Protein AF-A0A6N7UTC9-F1 (afdb_monomer_lite)

Sequence (494 aa):
MKLEEGRRKDKEIKDKGTKKKENKEEKRKSRKRKTKITGGEAAKGEKQTAGGKDGSKRGFAMKKKIIAGGLILLAACFIWYLFGGKRELRQMYEETAKEEKVLSLKKEKEKFLNAHKKVLDAEEAEKLKAVLEEQIAKLQEAGWSSKAVAGGYVHQLDTKKDLKTAQEQLETMFADSQVFGSRVFQELWQKEAKGIKKKRARQLLTYSLQLVGAPEELSGEEEETGRLVEKFSDELQPDDYFWGSFARVVQKAFPRQELSRMDPLAKQIHQFRYVISAQQAQWVRENFREKGQTDKDALVAYLAAKRKAKEAVDQFGLEEFRYFVEYDLEESSRLHNKVATLRGQSGSVVIRYPNYDTLVNIKIVMNFHTEFILSSEGRFVNELDPEGTDTNGIINGASFNYANKNNKLHRTLDITPVRAHDPAYRKAVTRTADYVYQAPNNIRTELVQVGTGDWSESYFNKKGLYSYQKKSCSQSVRKEIKRLKKAVKEAADE

Secondary structure (DSSP, 8-state):
-HHHHHHHHHHHHHHHHHHHHHHHHHHHHHHHHHTTSS----------------S-HHHHHHHHHHHHHHHHHHHHHHHHIIIIIHHHHHHHHHHHHHHTT---HHHHHHHHHHHHTTTS-HHHHHHHHHHHHHHHHHHHHTT--HHHHHHHTGGGPPPPSSHHHHHHHHHHHHHHHTSBT-HHHHHHHHHHHTT--HHHHHHHHHHHHHHHT--SS----HHHHHHHHTTB-TT--TT-HHHHHHHHHHHHHS-TTGGGSS-HHHHHHHHHHHHHHHHHHHHHHHHHPPTT--HHHHHHHHHHHHHHHHHHHHHTT-TT------EES-S-GGGG--EEEEE-TTS-EEEE-TTSS---EEEEEETTTEEEEEETTS-B-BSS-TT---HHHHHH-B----SSSTTHHHIIIIIHHHHHH--HHHHHHHB-SS-BEEPPB----GGG-TTSSGGGGBTT-TTSTT-BTTB-HHHHHHHHHHHHHHHHHHHHH-

pLDDT: mean 81.93, std 22.04, range [25.69, 98.75]

InterPro domains:
  IPR021462 Protein of unknown function DUF3114 [PF11311] (181-466)

Radius of gyration: 29.85 Å; chains: 1; bounding box: 83×91×85 Å

Organism: NCBI:txid2606628

Foldseek 3Di:
DVVVVVVVVVVVVVVVVVVVVVVVVVVVVVVVVVVPPPDDDDDDDDDDDDDDDDDCDPVVVVVVVVVVVVVVVVVVVVVCVVPPVVVVVVVVVVVVVVCLVDLALVVLLCVQLVLQVVQDPPVLSVVLSVLLVVLLVVCVVLPQDRQLCSFLPSNPQDHDNGSVVSVVRSVVLSVQCLAQQGRSVLSSLVRQLVVHAQVSLLSVLVSNCVSLVQDLFDPLDLVNLVSSLVSHDLPRELQDCSLLSNLVSVCRNQPFQNLQDPDSSSLSVLVVQLSSQQNNLVSLCVPQNDPPDFSLRSVLLVLLVLVLVVVVCVVVVVVVPPPRKDKDQPPDLQQLQWWKWFQDPVRDTDIQGQQSDDKAWGWIQTQNFHIWIAIPVRHTQGCHHNVDHGSSNLRRHDGGFSDRDPDSVRCSRNPSNCVRRPHPVSVPSQDDPRIHTDGQDDDQDCVVDPPPLNLLSHQQDLNHPCHDPSGRSVRVNVVVSVVSVVSSVVSNVD

Structure (mmCIF, N/CA/C/O backbone):
data_AF-A0A6N7UTC9-F1
#
_entry.id   AF-A0A6N7UTC9-F1
#
loop_
_atom_site.group_PDB
_atom_site.id
_atom_site.type_symbol
_atom_site.label_atom_id
_atom_site.label_alt_id
_atom_site.label_comp_id
_atom_site.label_asym_id
_atom_site.label_entity_id
_atom_site.label_seq_id
_atom_site.pdbx_PDB_ins_code
_atom_site.Cartn_x
_atom_site.Cartn_y
_atom_site.Cartn_z
_atom_site.occupancy
_atom_site.B_iso_or_equiv
_atom_site.auth_seq_id
_atom_site.auth_comp_id
_atom_site.auth_asym_id
_atom_site.auth_atom_id
_atom_site.pdbx_PDB_model_num
ATOM 1 N N . MET A 1 1 ? 31.061 -49.610 -13.198 1.00 49.69 1 MET A N 1
ATOM 2 C CA . MET A 1 1 ? 29.986 -48.602 -13.025 1.00 49.69 1 MET A CA 1
ATOM 3 C C . MET A 1 1 ? 29.744 -48.168 -11.573 1.00 49.69 1 MET A C 1
ATOM 5 O O . MET A 1 1 ? 29.989 -47.004 -11.301 1.00 49.69 1 MET A O 1
ATOM 9 N N . LYS A 1 2 ? 29.369 -49.022 -10.603 1.00 46.56 2 LYS A N 1
ATOM 10 C CA . LYS A 1 2 ? 29.119 -48.557 -9.207 1.00 46.56 2 LYS A CA 1
ATOM 11 C C . LYS A 1 2 ? 30.367 -48.144 -8.391 1.00 46.56 2 LYS A C 1
ATOM 13 O O . LYS A 1 2 ? 30.242 -47.400 -7.426 1.00 46.56 2 LYS A O 1
ATOM 18 N N . LEU A 1 3 ? 31.573 -48.559 -8.794 1.00 42.75 3 LEU A N 1
ATOM 19 C CA . LEU A 1 3 ? 32.846 -48.161 -8.157 1.00 42.75 3 LEU A CA 1
ATOM 20 C C . LEU A 1 3 ? 33.408 -46.811 -8.663 1.00 42.75 3 LEU A C 1
ATOM 22 O O . LEU A 1 3 ? 34.164 -46.154 -7.951 1.00 42.75 3 LEU A O 1
ATOM 26 N N . GLU A 1 4 ? 33.009 -46.350 -9.853 1.00 41.72 4 GLU A N 1
ATOM 27 C CA . GLU A 1 4 ? 33.434 -45.049 -10.407 1.00 41.72 4 GLU A CA 1
ATOM 28 C C . GLU A 1 4 ? 32.590 -43.874 -9.896 1.00 41.72 4 GLU A C 1
ATOM 30 O O . GLU A 1 4 ? 33.108 -42.767 -9.728 1.00 41.72 4 GLU A O 1
ATOM 35 N N . GLU A 1 5 ? 31.316 -44.108 -9.570 1.00 45.03 5 GLU A N 1
ATOM 36 C CA . GLU A 1 5 ? 30.450 -43.101 -8.943 1.00 45.03 5 GLU A CA 1
ATOM 37 C C . GLU A 1 5 ? 30.883 -42.750 -7.512 1.00 45.03 5 GLU A C 1
ATOM 39 O O . GLU A 1 5 ? 30.778 -41.589 -7.110 1.00 45.03 5 GLU A O 1
ATOM 44 N N . GLY A 1 6 ? 31.439 -43.712 -6.766 1.00 42.34 6 GLY A N 1
ATOM 45 C CA . GLY A 1 6 ? 32.008 -43.469 -5.435 1.00 42.34 6 GLY A CA 1
ATOM 46 C C . GLY A 1 6 ? 33.227 -42.541 -5.481 1.00 42.34 6 GLY A C 1
ATOM 47 O O . GLY A 1 6 ? 33.277 -41.538 -4.771 1.00 42.34 6 GLY A O 1
ATOM 48 N N . ARG A 1 7 ? 34.168 -42.791 -6.407 1.00 43.38 7 ARG A N 1
ATOM 49 C CA . ARG A 1 7 ? 35.369 -41.948 -6.580 1.00 43.38 7 ARG A CA 1
ATOM 50 C C . ARG A 1 7 ? 35.058 -40.530 -7.061 1.00 43.38 7 ARG A C 1
ATOM 52 O O . ARG A 1 7 ? 35.779 -39.604 -6.691 1.00 43.38 7 ARG A O 1
ATOM 59 N N . ARG A 1 8 ? 34.004 -40.332 -7.864 1.00 47.44 8 ARG A N 1
ATOM 60 C CA . ARG A 1 8 ? 33.579 -38.988 -8.304 1.00 47.44 8 ARG A CA 1
ATOM 61 C C . ARG A 1 8 ? 32.998 -38.160 -7.152 1.00 47.44 8 ARG A C 1
ATOM 63 O O . ARG A 1 8 ? 33.333 -36.982 -7.048 1.00 47.44 8 ARG A O 1
ATOM 70 N N . LYS A 1 9 ? 32.221 -38.772 -6.250 1.00 48.62 9 LYS A N 1
ATOM 71 C CA . LYS A 1 9 ? 31.653 -38.080 -5.078 1.00 48.62 9 LYS A CA 1
ATOM 72 C C . LYS A 1 9 ? 32.719 -37.674 -4.054 1.00 48.62 9 LYS A C 1
ATOM 74 O O . LYS A 1 9 ? 32.670 -36.554 -3.549 1.00 48.62 9 LYS A O 1
ATOM 79 N N . ASP A 1 10 ? 33.737 -38.504 -3.829 1.00 46.28 10 ASP A N 1
ATOM 80 C CA . ASP A 1 10 ? 34.833 -38.165 -2.907 1.00 46.28 10 ASP A CA 1
ATOM 81 C C . ASP A 1 10 ? 35.739 -37.038 -3.430 1.00 46.28 10 ASP A C 1
ATOM 83 O O . ASP A 1 10 ? 36.233 -36.214 -2.651 1.00 46.28 10 ASP A O 1
ATOM 87 N N . LYS A 1 11 ? 35.919 -36.944 -4.755 1.00 46.38 11 LYS A N 1
ATOM 88 C CA . LYS A 1 11 ? 36.651 -35.836 -5.391 1.00 46.38 11 LYS A CA 1
ATOM 89 C C . LYS A 1 11 ? 35.885 -34.512 -5.266 1.00 46.38 11 LYS A C 1
ATOM 91 O O . LYS A 1 11 ? 36.483 -33.485 -4.956 1.00 46.38 11 LYS A O 1
ATOM 96 N N . GLU A 1 12 ? 34.557 -34.547 -5.397 1.00 43.50 12 GLU A N 1
ATOM 97 C CA . GLU A 1 12 ? 33.693 -33.366 -5.276 1.00 43.50 12 GLU A CA 1
ATOM 98 C C . GLU A 1 12 ? 33.600 -32.831 -3.830 1.00 43.50 12 GLU A C 1
ATOM 100 O O . GLU A 1 12 ? 33.497 -31.620 -3.608 1.00 43.50 12 GLU A O 1
ATOM 105 N N . ILE A 1 13 ? 33.680 -33.712 -2.825 1.00 49.53 13 ILE A N 1
ATOM 106 C CA . ILE A 1 13 ? 33.697 -33.321 -1.406 1.00 49.53 13 ILE A CA 1
ATOM 107 C C . ILE A 1 13 ? 35.050 -32.704 -1.024 1.00 49.53 13 ILE A C 1
ATOM 109 O O . ILE A 1 13 ? 35.077 -31.689 -0.318 1.00 49.53 13 ILE A O 1
ATOM 113 N N . LYS A 1 14 ? 36.169 -33.248 -1.530 1.00 43.56 14 LYS A N 1
ATOM 114 C CA . LYS A 1 14 ? 37.503 -32.662 -1.311 1.00 43.56 14 LYS A CA 1
ATOM 115 C C . LYS A 1 14 ? 37.620 -31.265 -1.931 1.00 43.56 14 LYS A C 1
ATOM 117 O O . LYS A 1 14 ? 38.019 -30.348 -1.216 1.00 43.56 14 LYS A O 1
ATOM 122 N N . ASP A 1 15 ? 37.153 -31.054 -3.163 1.00 43.72 15 ASP A N 1
ATOM 123 C CA . ASP A 1 15 ? 37.192 -29.734 -3.826 1.00 43.72 15 ASP A CA 1
ATOM 124 C C . ASP A 1 15 ? 36.325 -28.666 -3.135 1.00 43.72 15 ASP A C 1
ATOM 126 O O . ASP A 1 15 ? 36.702 -27.490 -3.058 1.00 43.72 15 ASP A O 1
ATOM 130 N N . LYS A 1 16 ? 35.179 -29.058 -2.559 1.00 46.81 16 LYS A N 1
ATOM 131 C CA . LYS A 1 16 ? 34.342 -28.153 -1.747 1.00 46.81 16 LYS A CA 1
ATOM 132 C C . LYS A 1 16 ? 35.015 -27.775 -0.422 1.00 46.81 16 LYS A C 1
ATOM 134 O O . LYS A 1 16 ? 34.814 -26.659 0.067 1.00 46.81 16 LYS A O 1
ATOM 139 N N . GLY A 1 17 ? 35.834 -28.663 0.145 1.00 43.12 17 GLY A N 1
ATOM 140 C CA . GLY A 1 17 ? 36.649 -28.392 1.332 1.00 43.12 17 GLY A CA 1
ATOM 141 C C . GLY A 1 17 ? 37.768 -27.377 1.074 1.00 43.12 17 GLY A C 1
ATOM 142 O O . GLY A 1 17 ? 37.960 -26.461 1.881 1.00 43.12 17 GLY A O 1
ATOM 143 N N . THR A 1 18 ? 38.456 -27.487 -0.066 1.00 43.72 18 THR A N 1
ATOM 144 C CA . THR A 1 18 ? 39.577 -26.610 -0.452 1.00 43.72 18 THR A CA 1
ATOM 145 C C . THR A 1 18 ? 39.104 -25.185 -0.758 1.00 43.72 18 THR A C 1
ATOM 147 O O . THR A 1 18 ? 39.603 -24.234 -0.153 1.00 43.72 18 THR A O 1
ATOM 150 N N . LYS A 1 19 ? 38.022 -25.027 -1.542 1.00 43.16 19 LYS A N 1
ATOM 151 C CA . LYS A 1 19 ? 37.417 -23.708 -1.840 1.00 43.16 19 LYS A CA 1
ATOM 152 C C . LYS A 1 19 ? 36.912 -22.970 -0.595 1.00 43.16 19 LYS A C 1
ATOM 154 O O . LYS A 1 19 ? 36.898 -21.740 -0.549 1.00 43.16 19 LYS A O 1
ATOM 159 N N . LYS A 1 20 ? 36.496 -23.699 0.449 1.00 43.62 20 LYS A N 1
ATOM 160 C CA . LYS A 1 20 ? 36.033 -23.103 1.714 1.00 43.62 20 LYS A CA 1
ATOM 161 C C . LYS A 1 20 ? 37.194 -22.625 2.600 1.00 43.62 20 LYS A C 1
ATOM 163 O O . LYS A 1 20 ? 36.990 -21.703 3.391 1.00 43.62 20 LYS A O 1
ATOM 168 N N . LYS A 1 21 ? 38.393 -23.212 2.467 1.00 43.81 21 LYS A N 1
ATOM 169 C CA . LYS A 1 21 ? 39.612 -22.751 3.156 1.00 43.81 21 LYS A CA 1
ATOM 170 C C . LYS A 1 21 ? 40.198 -21.499 2.494 1.00 43.81 21 LYS A C 1
ATOM 172 O O . LYS A 1 21 ? 40.439 -20.529 3.211 1.00 43.81 21 LYS A O 1
ATOM 177 N N . GLU A 1 22 ? 40.289 -21.457 1.164 1.00 44.72 22 GLU A N 1
ATOM 178 C CA . GLU A 1 22 ? 40.800 -20.288 0.418 1.00 44.72 22 GLU A CA 1
ATOM 179 C C . GLU A 1 22 ? 39.970 -19.019 0.684 1.00 44.72 22 GLU A C 1
ATOM 181 O O . GLU A 1 22 ? 40.506 -17.966 1.031 1.00 44.72 22 GLU A O 1
ATOM 186 N N . ASN A 1 23 ? 38.639 -19.143 0.686 1.00 44.28 23 ASN A N 1
ATOM 187 C CA . ASN A 1 23 ? 37.721 -18.023 0.932 1.00 44.28 23 ASN A CA 1
ATOM 188 C C . ASN A 1 23 ? 37.772 -17.505 2.395 1.00 44.28 23 ASN A C 1
ATOM 190 O O . ASN A 1 23 ? 37.420 -16.361 2.701 1.00 44.28 23 ASN A O 1
ATOM 194 N N . LYS A 1 24 ? 38.234 -18.339 3.340 1.00 48.69 24 LYS A N 1
ATOM 195 C CA . LYS A 1 24 ? 38.426 -17.950 4.750 1.00 48.69 24 LYS A CA 1
ATOM 196 C C . LYS A 1 24 ? 39.756 -17.216 4.952 1.00 48.69 24 LYS A C 1
ATOM 198 O O . LYS A 1 24 ? 39.837 -16.326 5.801 1.00 48.69 24 LYS A O 1
ATOM 203 N N . GLU A 1 25 ? 40.770 -17.551 4.162 1.00 43.97 25 GLU A N 1
ATOM 204 C CA . GLU A 1 25 ? 42.091 -16.923 4.200 1.00 43.97 25 GLU A CA 1
ATOM 205 C C . GLU A 1 25 ? 42.101 -15.550 3.508 1.00 43.97 25 GLU A C 1
ATOM 207 O O . GLU A 1 25 ? 42.677 -14.590 4.029 1.00 43.97 25 GLU A O 1
ATOM 212 N N . GLU A 1 26 ? 41.337 -15.397 2.424 1.00 45.38 26 GLU A N 1
ATOM 213 C CA . GLU A 1 26 ? 41.150 -14.125 1.716 1.00 45.38 26 GLU A CA 1
ATOM 214 C C . GLU A 1 26 ? 40.415 -13.076 2.579 1.00 45.38 26 GLU A C 1
ATOM 216 O O . GLU A 1 26 ? 40.846 -11.922 2.697 1.00 45.38 26 GLU A O 1
ATOM 221 N N . LYS A 1 27 ? 39.388 -13.499 3.336 1.00 45.34 27 LYS A N 1
ATOM 222 C CA . LYS A 1 27 ? 38.720 -12.652 4.347 1.00 45.34 27 LYS A CA 1
ATOM 223 C C . LYS A 1 27 ? 39.647 -12.231 5.494 1.00 45.34 27 LYS A C 1
ATOM 225 O O . LYS A 1 27 ? 39.468 -11.151 6.064 1.00 45.34 27 LYS A O 1
ATOM 230 N N . ARG A 1 28 ? 40.653 -13.046 5.833 1.00 44.47 28 ARG A N 1
ATOM 231 C CA . ARG A 1 28 ? 41.635 -12.735 6.887 1.00 44.47 28 ARG A CA 1
ATOM 232 C C . ARG A 1 28 ? 42.683 -11.722 6.401 1.00 44.47 28 ARG A C 1
ATOM 234 O O . ARG A 1 28 ? 43.058 -10.837 7.170 1.00 44.47 28 ARG A O 1
ATOM 241 N N . LYS A 1 29 ? 43.084 -11.784 5.123 1.00 43.97 29 LYS A N 1
ATOM 242 C CA . LYS A 1 29 ? 43.975 -10.796 4.477 1.00 43.97 29 LYS A CA 1
ATOM 243 C C . LYS A 1 29 ? 43.284 -9.439 4.250 1.00 43.97 29 LYS A C 1
ATOM 245 O O . LYS A 1 29 ? 43.903 -8.402 4.478 1.00 43.97 29 LYS A O 1
ATOM 250 N N . SER A 1 30 ? 41.989 -9.434 3.920 1.00 41.31 30 SER A N 1
ATOM 251 C CA . SER A 1 30 ? 41.159 -8.219 3.805 1.00 41.31 30 SER A CA 1
ATOM 252 C C . SER A 1 30 ? 41.052 -7.435 5.125 1.00 41.31 30 SER A C 1
ATOM 254 O O . SER A 1 30 ? 41.243 -6.217 5.144 1.00 41.31 30 SER A O 1
ATOM 256 N N . ARG A 1 31 ? 40.840 -8.124 6.258 1.00 42.81 31 ARG A N 1
ATOM 257 C CA . ARG A 1 31 ? 40.760 -7.476 7.583 1.00 42.81 31 ARG A CA 1
ATOM 258 C C . ARG A 1 31 ? 42.083 -6.859 8.045 1.00 42.81 31 ARG A C 1
ATOM 260 O O . ARG A 1 31 ? 42.046 -5.810 8.674 1.00 42.81 31 ARG A O 1
ATOM 267 N N . LYS A 1 32 ? 43.236 -7.441 7.686 1.00 40.56 32 LYS A N 1
ATOM 268 C CA . LYS A 1 32 ? 44.561 -6.872 8.008 1.00 40.56 32 LYS A CA 1
ATOM 269 C C . LYS A 1 32 ? 44.923 -5.624 7.186 1.00 40.56 32 LYS A C 1
ATOM 271 O O . LYS A 1 32 ? 45.782 -4.864 7.616 1.00 40.56 32 LYS A O 1
ATOM 276 N N . ARG A 1 33 ? 44.288 -5.389 6.029 1.00 40.94 33 ARG A N 1
ATOM 277 C CA . ARG A 1 33 ? 44.504 -4.164 5.229 1.00 40.94 33 ARG A CA 1
ATOM 278 C C . ARG A 1 33 ? 43.701 -2.963 5.739 1.00 40.94 33 ARG A C 1
ATOM 280 O O . ARG A 1 33 ? 44.164 -1.840 5.591 1.00 40.94 33 ARG A O 1
ATOM 287 N N . LYS A 1 34 ? 42.547 -3.178 6.385 1.00 39.03 34 LYS A N 1
ATOM 288 C CA . LYS A 1 34 ? 41.721 -2.085 6.940 1.00 39.03 34 LYS A CA 1
ATOM 289 C C . LYS A 1 34 ? 42.277 -1.466 8.227 1.00 39.03 34 LYS A C 1
ATOM 291 O O . LYS A 1 34 ? 41.990 -0.311 8.493 1.00 39.03 34 LYS A O 1
ATOM 296 N N . THR A 1 35 ? 43.101 -2.185 8.986 1.00 37.09 35 THR A N 1
ATOM 297 C CA . THR A 1 35 ? 43.717 -1.679 10.226 1.00 37.09 35 THR A CA 1
ATOM 298 C C . THR A 1 35 ? 45.005 -0.877 10.017 1.00 37.09 35 THR A C 1
ATOM 300 O O . THR A 1 35 ? 45.559 -0.385 10.990 1.00 37.09 35 THR A O 1
ATOM 303 N N . LYS A 1 36 ? 45.490 -0.718 8.776 1.00 33.31 36 LYS A N 1
ATOM 304 C CA . LYS A 1 36 ? 46.756 -0.017 8.478 1.00 33.31 36 LYS A CA 1
ATOM 305 C C . LYS A 1 36 ? 46.587 1.389 7.875 1.00 33.31 36 LYS A C 1
ATOM 307 O O . LYS A 1 36 ? 47.590 2.003 7.548 1.00 33.31 36 LYS A O 1
ATOM 312 N N . ILE A 1 37 ? 45.350 1.876 7.701 1.00 37.44 37 ILE A N 1
ATOM 313 C CA . ILE A 1 37 ? 45.047 3.152 7.007 1.00 37.44 37 ILE A CA 1
ATOM 314 C C . ILE A 1 37 ? 44.632 4.277 7.982 1.00 37.44 37 ILE A C 1
ATOM 316 O O . ILE A 1 37 ? 44.531 5.431 7.593 1.00 37.44 37 ILE A O 1
ATOM 320 N N . THR A 1 38 ? 44.459 3.989 9.273 1.00 34.00 38 THR A N 1
ATOM 321 C CA . THR A 1 38 ? 44.132 5.001 10.292 1.00 34.00 38 THR A CA 1
ATOM 322 C C . THR A 1 38 ? 45.292 5.148 11.274 1.00 34.00 38 THR A C 1
ATOM 324 O O . THR A 1 38 ? 45.300 4.516 12.329 1.00 34.00 38 THR A O 1
ATOM 327 N N . GLY A 1 39 ? 46.300 5.935 10.904 1.00 29.86 39 GLY A N 1
ATOM 328 C CA . GLY A 1 39 ? 47.423 6.272 11.778 1.00 29.86 39 GLY A CA 1
ATOM 329 C C . GLY A 1 39 ? 48.373 7.283 11.132 1.00 29.86 39 GLY A C 1
ATOM 330 O O . GLY A 1 39 ? 49.036 6.941 10.159 1.00 29.86 39 GLY A O 1
ATOM 331 N N . GLY A 1 40 ? 48.431 8.489 11.706 1.00 26.42 40 GLY A N 1
ATOM 332 C CA . GLY A 1 40 ? 49.310 9.610 11.332 1.00 26.42 40 GLY A CA 1
ATOM 333 C C . GLY A 1 40 ? 48.539 10.740 10.638 1.00 26.42 40 GLY A C 1
ATOM 334 O O . GLY A 1 40 ? 47.741 10.466 9.754 1.00 26.42 40 GLY A O 1
ATOM 335 N N . GLU A 1 41 ? 48.649 12.021 10.978 1.00 28.28 41 GLU A N 1
ATOM 336 C CA . GLU A 1 41 ? 49.533 12.766 11.879 1.00 28.28 41 GLU A CA 1
ATOM 337 C C . GLU A 1 41 ? 48.849 14.103 12.224 1.00 28.28 41 GLU A C 1
ATOM 339 O O . GLU A 1 41 ? 48.051 14.635 11.451 1.00 28.28 41 GLU A O 1
ATOM 344 N N . ALA A 1 42 ? 49.181 14.648 13.392 1.00 29.19 42 ALA A N 1
ATOM 345 C CA . ALA A 1 42 ? 48.876 16.010 13.806 1.00 29.19 42 ALA A CA 1
ATOM 346 C C . ALA A 1 42 ? 50.066 16.935 13.490 1.00 29.19 42 ALA A C 1
ATOM 348 O O . ALA A 1 42 ? 51.201 16.506 13.675 1.00 29.19 42 ALA A O 1
ATOM 349 N N . ALA A 1 43 ? 49.801 18.203 13.130 1.00 29.67 43 ALA A N 1
ATOM 350 C CA . ALA A 1 43 ? 50.306 19.414 13.813 1.00 29.67 43 ALA A CA 1
ATOM 351 C C . ALA A 1 43 ? 50.537 20.653 12.906 1.00 29.67 43 ALA A C 1
ATOM 353 O O . ALA A 1 43 ? 51.219 20.577 11.892 1.00 29.67 43 ALA A O 1
ATOM 354 N N . LYS A 1 44 ? 50.110 21.805 13.463 1.00 27.59 44 LYS A N 1
ATOM 355 C CA . LYS A 1 44 ? 50.675 23.181 13.413 1.00 27.59 44 LYS A CA 1
ATOM 356 C C . LYS A 1 44 ? 50.422 24.111 12.209 1.00 27.59 44 LYS A C 1
ATOM 358 O O . LYS A 1 44 ? 50.737 23.795 11.073 1.00 27.59 44 LYS A O 1
ATOM 363 N N . GLY A 1 45 ? 50.011 25.345 12.542 1.00 26.09 45 GLY A N 1
ATOM 364 C CA . GLY A 1 45 ? 50.134 26.547 11.702 1.00 26.09 45 GLY A CA 1
ATOM 365 C C . GLY A 1 45 ? 49.192 27.689 12.112 1.00 26.09 45 GLY A C 1
ATOM 366 O O . GLY A 1 45 ? 47.990 27.551 11.978 1.00 26.09 45 GLY A O 1
ATOM 367 N N . GLU A 1 46 ? 49.736 28.777 12.652 1.00 28.59 46 GLU A N 1
ATOM 368 C CA . GLU A 1 46 ? 49.113 29.903 13.380 1.00 28.59 46 GLU A CA 1
ATOM 369 C C . GLU A 1 46 ? 48.412 31.029 12.570 1.00 28.59 46 GLU A C 1
ATOM 371 O O . GLU A 1 46 ? 48.823 31.311 11.452 1.00 28.59 46 GLU A O 1
ATOM 376 N N . LYS A 1 47 ? 47.522 31.767 13.290 1.00 29.75 47 LYS A N 1
ATOM 377 C CA . LYS A 1 47 ? 47.249 33.248 13.329 1.00 29.75 47 LYS A CA 1
ATOM 378 C C . LYS A 1 47 ? 46.737 33.946 12.049 1.00 29.75 47 LYS A C 1
ATOM 380 O O . LYS A 1 47 ? 47.100 33.570 10.953 1.00 29.75 47 LYS A O 1
ATOM 385 N N . GLN A 1 48 ? 45.967 35.042 12.048 1.00 30.02 48 GLN A N 1
ATOM 386 C CA . GLN A 1 48 ? 45.219 35.942 12.963 1.00 30.02 48 GLN A CA 1
ATOM 387 C C . GLN A 1 48 ? 44.309 36.774 12.005 1.00 30.02 48 GLN A C 1
ATOM 389 O O . GLN A 1 48 ? 44.657 36.897 10.837 1.00 30.02 48 GLN A O 1
ATOM 394 N N . THR A 1 49 ? 43.136 37.305 12.369 1.00 29.25 49 THR A N 1
ATOM 395 C CA . THR A 1 49 ? 42.950 38.657 12.951 1.00 29.25 49 THR A CA 1
ATOM 396 C C . THR A 1 49 ? 41.507 38.873 13.455 1.00 29.25 49 THR A C 1
ATOM 398 O O . THR A 1 49 ? 40.617 38.051 13.265 1.00 29.25 49 THR A O 1
ATOM 401 N N . ALA A 1 50 ? 41.334 39.969 14.197 1.00 29.05 50 ALA A N 1
ATOM 402 C CA . ALA A 1 50 ? 40.339 40.237 15.228 1.00 29.05 50 ALA A CA 1
ATOM 403 C C . ALA A 1 50 ? 39.038 40.929 14.772 1.00 29.05 50 ALA A C 1
ATOM 405 O O . ALA A 1 50 ? 39.006 41.601 13.747 1.00 29.05 50 ALA A O 1
ATOM 406 N N . GLY A 1 51 ? 38.028 40.899 15.656 1.00 25.69 51 GLY A N 1
ATOM 407 C CA . GLY A 1 51 ? 36.967 41.912 15.722 1.00 25.69 51 GLY A CA 1
ATOM 408 C C . GLY A 1 51 ? 35.773 41.538 16.616 1.00 25.69 51 GLY A C 1
ATOM 409 O O . GLY A 1 51 ? 34.952 40.731 16.207 1.00 25.69 51 GLY A O 1
ATOM 410 N N . GLY A 1 52 ? 35.645 42.165 17.799 1.00 26.52 52 GLY A N 1
ATOM 411 C CA . GLY A 1 52 ? 34.343 42.377 18.468 1.00 26.52 52 GLY A CA 1
ATOM 412 C C . GLY A 1 52 ? 34.076 41.668 19.810 1.00 26.52 52 GLY A C 1
ATOM 413 O O . GLY A 1 52 ? 33.455 40.611 19.850 1.00 26.52 52 GLY A O 1
ATOM 414 N N . LYS A 1 53 ? 34.472 42.305 20.925 1.00 30.77 53 LYS A N 1
ATOM 415 C CA . LYS A 1 53 ? 33.809 42.200 22.253 1.00 30.77 53 LYS A CA 1
ATOM 416 C C . LYS A 1 53 ? 32.479 42.987 22.171 1.00 30.77 53 LYS A C 1
ATOM 418 O O . LYS A 1 53 ? 32.391 43.881 21.346 1.00 30.77 53 LYS A O 1
ATOM 423 N N . ASP A 1 54 ? 31.420 42.793 22.948 1.00 32.09 54 ASP A N 1
ATOM 424 C CA . ASP A 1 54 ? 31.290 42.369 24.336 1.00 32.09 54 ASP A CA 1
ATOM 425 C C . ASP A 1 54 ? 29.814 41.972 24.584 1.00 32.09 54 ASP A C 1
ATOM 427 O O . ASP A 1 54 ? 28.910 42.579 24.016 1.00 32.09 54 ASP A O 1
ATOM 431 N N . GLY A 1 55 ? 29.549 40.967 25.424 1.00 34.59 55 GLY A N 1
ATOM 432 C CA . GLY A 1 55 ? 28.168 40.530 25.727 1.00 34.59 55 GLY A CA 1
ATOM 433 C C . GLY A 1 55 ? 28.009 39.141 26.363 1.00 34.59 55 GLY A C 1
ATOM 434 O O . GLY A 1 55 ? 26.899 38.703 26.654 1.00 34.59 55 GLY A O 1
ATOM 435 N N . SER A 1 56 ? 29.103 38.416 26.618 1.00 40.22 56 SER A N 1
ATOM 436 C CA . SER A 1 56 ? 29.032 36.977 26.935 1.00 40.22 56 SER A CA 1
ATOM 437 C C . SER A 1 56 ? 29.147 36.602 28.424 1.00 40.22 56 SER A C 1
ATOM 439 O O . SER A 1 56 ? 29.067 35.416 28.753 1.00 40.22 56 SER A O 1
ATOM 441 N N . LYS A 1 57 ? 29.341 37.531 29.369 1.00 38.72 57 LYS A N 1
ATOM 442 C CA . LYS A 1 57 ? 29.736 37.117 30.736 1.00 38.72 57 LYS A CA 1
ATOM 443 C C . LYS A 1 57 ? 28.589 36.722 31.682 1.00 38.72 57 LYS A C 1
ATOM 445 O O . LYS A 1 57 ? 28.836 35.943 32.598 1.00 38.72 57 LYS A O 1
ATOM 450 N N . ARG A 1 58 ? 27.335 37.136 31.442 1.00 36.28 58 ARG A N 1
ATOM 451 C CA . ARG A 1 58 ? 26.173 36.699 32.260 1.00 36.28 58 ARG A CA 1
ATOM 452 C C . ARG A 1 58 ? 25.514 35.402 31.763 1.00 36.28 58 ARG A C 1
ATOM 454 O O . ARG A 1 58 ? 25.090 34.592 32.582 1.00 36.28 58 ARG A O 1
ATOM 461 N N . GLY A 1 59 ? 25.530 35.133 30.455 1.00 35.22 59 GLY A N 1
ATOM 462 C CA . GLY A 1 59 ? 25.008 33.880 29.883 1.00 35.22 59 GLY A CA 1
ATOM 463 C C . GLY A 1 59 ? 25.879 32.646 30.166 1.00 35.22 59 GLY A C 1
ATOM 464 O O . GLY A 1 59 ? 25.369 31.531 30.258 1.00 35.22 59 GLY A O 1
ATOM 465 N N . PHE A 1 60 ? 27.189 32.826 30.366 1.00 34.56 60 PHE A N 1
ATOM 466 C CA . PHE A 1 60 ? 28.125 31.711 30.569 1.00 34.56 60 PHE A CA 1
ATOM 467 C C . PHE A 1 60 ? 28.026 31.081 31.971 1.00 34.56 60 PHE A C 1
ATOM 469 O O . PHE A 1 60 ? 28.172 29.868 32.124 1.00 34.56 60 PHE A O 1
ATOM 476 N N . ALA A 1 61 ? 27.720 31.882 32.999 1.00 35.19 61 ALA A N 1
ATOM 477 C CA . ALA A 1 61 ? 27.529 31.394 34.368 1.00 35.19 61 ALA A CA 1
ATOM 478 C C . ALA A 1 61 ? 26.189 30.653 34.545 1.00 35.19 61 ALA A C 1
ATOM 480 O O . ALA A 1 61 ? 26.126 29.655 35.262 1.00 35.19 61 ALA A O 1
ATOM 481 N N . MET A 1 62 ? 25.139 31.093 33.840 1.00 33.75 62 MET A N 1
ATOM 482 C CA . MET A 1 62 ? 23.829 30.433 33.839 1.00 33.75 62 MET A CA 1
ATOM 483 C C . MET A 1 62 ? 23.876 29.101 33.065 1.00 33.75 62 MET A C 1
ATOM 485 O O . MET A 1 62 ? 23.392 28.087 33.563 1.00 33.75 62 MET A O 1
ATOM 489 N N . LYS A 1 63 ? 24.588 29.052 31.924 1.00 36.75 63 LYS A N 1
ATOM 490 C CA . LYS A 1 63 ? 24.839 27.808 31.170 1.00 36.75 63 LYS A CA 1
ATOM 491 C C . LYS A 1 63 ? 25.639 26.773 31.972 1.00 36.75 63 LYS A C 1
ATOM 493 O O . LYS A 1 63 ? 25.285 25.602 31.942 1.00 36.75 63 LYS A O 1
ATOM 498 N N . LYS A 1 64 ? 26.651 27.171 32.759 1.00 35.88 64 LYS A N 1
ATOM 499 C CA . LYS A 1 64 ? 27.395 26.231 33.627 1.00 35.88 64 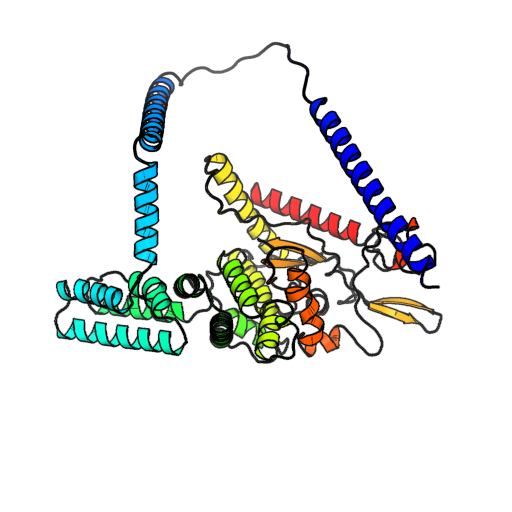LYS A CA 1
ATOM 500 C C . LYS A 1 64 ? 26.537 25.617 34.741 1.00 35.88 64 LYS A C 1
ATOM 502 O O . LYS A 1 64 ? 26.719 24.442 35.043 1.00 35.88 64 LYS A O 1
ATOM 507 N N . LYS A 1 65 ? 25.589 26.367 35.322 1.00 34.50 65 LYS A N 1
ATOM 508 C CA . LYS A 1 65 ? 24.661 25.838 36.342 1.00 34.50 65 LYS A CA 1
ATOM 509 C C . LYS A 1 65 ? 23.617 24.881 35.751 1.00 34.50 65 LYS A C 1
ATOM 511 O O . LYS A 1 65 ? 23.327 23.866 36.373 1.00 34.50 65 LYS A O 1
ATOM 516 N N . ILE A 1 66 ? 23.124 25.150 34.538 1.00 43.34 66 ILE A N 1
ATOM 517 C CA . ILE A 1 66 ? 22.196 24.259 33.815 1.00 43.34 66 ILE A CA 1
ATOM 518 C C . ILE A 1 66 ? 22.902 22.960 33.385 1.00 43.34 66 ILE A C 1
ATOM 520 O O . ILE A 1 66 ? 22.357 21.875 33.561 1.00 43.34 66 ILE A O 1
ATOM 524 N N . ILE A 1 67 ? 24.150 23.051 32.910 1.00 42.91 67 ILE A N 1
ATOM 525 C CA . ILE A 1 67 ? 24.971 21.886 32.536 1.00 42.91 67 ILE A CA 1
ATOM 526 C C . ILE A 1 67 ? 25.324 21.031 33.767 1.00 42.91 67 ILE A C 1
ATOM 528 O O . ILE A 1 67 ? 25.256 19.806 33.699 1.00 42.91 67 ILE A O 1
ATOM 532 N N . ALA A 1 68 ? 25.638 21.653 34.911 1.00 41.00 68 ALA A N 1
ATOM 533 C CA . ALA A 1 68 ? 25.883 20.930 36.161 1.00 41.00 68 ALA A CA 1
ATOM 534 C C . ALA A 1 68 ? 24.610 20.249 36.705 1.00 41.00 68 ALA A C 1
ATOM 536 O O . ALA A 1 68 ? 24.679 19.104 37.142 1.00 41.00 68 ALA A O 1
ATOM 537 N N . GLY A 1 69 ? 23.446 20.906 36.617 1.00 40.00 69 GLY A N 1
ATOM 538 C CA . GLY A 1 69 ? 22.153 20.314 36.985 1.00 40.00 69 GLY A CA 1
ATOM 539 C C . GLY A 1 69 ? 21.759 19.126 36.098 1.00 40.00 69 GLY A C 1
ATOM 540 O O . GLY A 1 69 ? 21.308 18.105 36.610 1.00 40.00 69 GLY A O 1
ATOM 541 N N . GLY A 1 70 ? 22.011 19.212 34.786 1.00 43.03 70 GLY A N 1
ATOM 542 C CA . GLY A 1 70 ? 21.786 18.110 33.842 1.00 43.03 70 GLY A CA 1
ATOM 543 C C . GLY A 1 70 ? 22.714 16.910 34.064 1.00 43.03 70 GLY A C 1
ATOM 544 O O . GLY A 1 70 ? 22.272 15.768 33.982 1.00 43.03 70 GLY A O 1
ATOM 545 N N . LEU A 1 71 ? 23.980 17.147 34.425 1.00 44.53 71 LEU A N 1
ATOM 546 C CA . LEU A 1 71 ? 24.936 16.087 34.778 1.00 44.53 71 LEU A CA 1
ATOM 547 C C . LEU A 1 71 ? 24.560 15.361 36.077 1.00 44.53 71 LEU A C 1
ATOM 549 O O . LEU A 1 71 ? 24.721 14.145 36.162 1.00 44.53 71 LEU A O 1
ATOM 553 N N . ILE A 1 72 ? 24.017 16.080 37.063 1.00 49.16 72 ILE A N 1
ATOM 554 C CA . ILE A 1 72 ? 23.504 15.484 38.305 1.00 49.16 72 ILE A CA 1
ATOM 555 C C . ILE A 1 72 ? 22.246 14.650 38.021 1.00 49.16 72 ILE A C 1
ATOM 557 O O . ILE A 1 72 ? 22.122 13.550 38.554 1.00 49.16 72 ILE A O 1
ATOM 561 N N . LEU A 1 73 ? 21.357 15.114 37.133 1.00 48.22 73 LEU A N 1
ATOM 562 C CA . LEU A 1 73 ? 20.167 14.361 36.722 1.00 48.22 73 LEU A CA 1
ATOM 563 C C . LEU A 1 73 ? 20.533 13.071 35.970 1.00 48.22 73 LEU A C 1
ATOM 565 O O . LEU A 1 73 ? 19.957 12.017 36.229 1.00 48.22 73 LEU A O 1
ATOM 569 N N . LEU A 1 74 ? 21.529 13.134 35.080 1.00 50.62 74 LEU A N 1
ATOM 570 C CA . LEU A 1 74 ? 22.041 11.975 34.343 1.00 50.62 74 LEU A CA 1
ATOM 571 C C . LEU A 1 74 ? 22.742 10.974 35.266 1.00 50.62 74 LEU A C 1
ATOM 573 O O . LEU A 1 74 ? 22.517 9.774 35.136 1.00 50.62 74 LEU A O 1
ATOM 577 N N . ALA A 1 75 ? 23.533 11.446 36.233 1.00 54.72 75 ALA A N 1
ATOM 578 C CA . ALA A 1 75 ? 24.141 10.586 37.245 1.00 54.72 75 ALA A CA 1
ATOM 579 C C . ALA A 1 75 ? 23.080 9.938 38.149 1.00 54.72 75 ALA A C 1
ATOM 581 O O . ALA A 1 75 ? 23.175 8.748 38.432 1.00 54.72 75 ALA A O 1
ATOM 582 N N . ALA A 1 76 ? 22.032 10.674 38.536 1.00 56.50 76 ALA A N 1
ATOM 583 C CA . ALA A 1 76 ? 20.907 10.141 39.302 1.00 56.50 76 ALA A CA 1
ATOM 584 C C . ALA A 1 76 ? 20.105 9.097 38.506 1.00 56.50 76 ALA A C 1
ATOM 586 O O . ALA A 1 76 ? 19.780 8.047 39.052 1.00 56.50 76 ALA A O 1
ATOM 587 N N . CYS A 1 77 ? 19.862 9.317 37.209 1.00 54.06 77 CYS A N 1
ATOM 588 C CA . CYS A 1 77 ? 19.224 8.335 36.324 1.00 54.06 77 CYS A CA 1
ATOM 589 C C . CYS A 1 77 ? 20.099 7.089 36.118 1.00 54.06 77 CYS A C 1
ATOM 591 O O . CYS A 1 77 ? 19.590 5.971 36.067 1.00 54.06 77 CYS A O 1
ATOM 593 N N . PHE A 1 78 ? 21.420 7.263 36.035 1.00 57.28 78 PHE A N 1
ATOM 594 C CA . PHE A 1 78 ? 22.375 6.166 35.885 1.00 57.28 78 PHE A CA 1
ATOM 595 C C . PHE A 1 78 ? 22.500 5.338 37.171 1.00 57.28 78 PHE A C 1
ATOM 597 O O . PHE A 1 78 ? 22.513 4.109 37.120 1.00 57.28 78 PHE A O 1
ATOM 604 N N . ILE A 1 79 ? 22.515 5.995 38.334 1.00 60.88 79 ILE A N 1
ATOM 605 C CA . ILE A 1 79 ? 22.471 5.349 39.652 1.00 60.88 79 ILE A CA 1
ATOM 606 C C . ILE A 1 79 ? 21.117 4.652 39.847 1.00 60.88 79 ILE A C 1
ATOM 608 O O . ILE A 1 79 ? 21.096 3.488 40.235 1.00 60.88 79 ILE A O 1
ATOM 612 N N . TRP A 1 80 ? 19.996 5.284 39.487 1.00 61.72 80 TRP A N 1
ATOM 613 C CA . TRP A 1 80 ? 18.676 4.645 39.503 1.00 61.72 80 TRP A CA 1
ATOM 614 C C . TRP A 1 80 ? 18.660 3.389 38.622 1.00 61.72 80 TRP A C 1
ATOM 616 O O . TRP A 1 80 ? 18.305 2.312 39.096 1.00 61.72 80 TRP A O 1
ATOM 626 N N . TYR A 1 81 ? 19.162 3.462 37.388 1.00 57.44 81 TYR A N 1
ATOM 627 C CA . TYR A 1 81 ? 19.265 2.314 36.482 1.00 57.44 81 TYR A CA 1
ATOM 628 C C . TYR A 1 81 ? 20.152 1.175 37.027 1.00 57.44 81 TYR A C 1
ATOM 630 O O . TYR A 1 81 ? 19.833 -0.001 36.827 1.00 57.44 81 TYR A O 1
ATOM 638 N N . LEU A 1 82 ? 21.239 1.503 37.736 1.00 59.34 82 LEU A N 1
ATOM 639 C CA . LEU A 1 82 ? 22.155 0.529 38.340 1.00 59.34 82 LEU A CA 1
ATOM 640 C C . LEU A 1 82 ? 21.621 -0.102 39.637 1.00 59.34 82 LEU A C 1
ATOM 642 O O . LEU A 1 82 ? 21.919 -1.270 39.885 1.00 59.34 82 LEU A O 1
ATOM 646 N N . PHE A 1 83 ? 20.830 0.627 40.434 1.00 51.72 83 PHE A N 1
ATOM 647 C CA . PHE A 1 83 ? 20.433 0.222 41.793 1.00 51.72 83 PHE A CA 1
ATOM 648 C C . PHE A 1 83 ? 18.942 -0.122 41.981 1.00 51.72 83 PHE A C 1
ATOM 650 O O . PHE A 1 83 ? 18.563 -0.550 43.068 1.00 51.72 83 PHE A O 1
ATOM 657 N N . GLY A 1 84 ? 18.092 -0.023 40.951 1.00 50.56 84 GLY A N 1
ATOM 658 C CA . GLY A 1 84 ? 16.680 -0.441 41.065 1.00 50.56 84 GLY A CA 1
ATOM 659 C C . GLY A 1 84 ? 15.847 -0.338 39.784 1.00 50.56 84 GLY A C 1
ATOM 660 O O . GLY A 1 84 ? 14.984 -1.180 39.539 1.00 50.56 84 GLY A O 1
ATOM 661 N N . GLY A 1 85 ? 16.187 0.597 38.898 1.00 53.66 85 GLY A N 1
ATOM 662 C CA . GLY A 1 85 ? 15.453 0.917 37.675 1.00 53.66 85 GLY A CA 1
ATOM 663 C C . GLY A 1 85 ? 15.369 -0.225 36.665 1.00 53.66 85 GLY A C 1
ATOM 664 O O . GLY A 1 85 ? 14.372 -0.341 35.970 1.00 53.66 85 GLY A O 1
ATOM 665 N N . LYS A 1 86 ? 16.338 -1.154 36.611 1.00 51.91 86 LYS A N 1
ATOM 666 C CA . LYS A 1 86 ? 16.190 -2.387 35.803 1.00 51.91 86 LYS A CA 1
ATOM 667 C C . LYS A 1 86 ? 15.090 -3.310 36.320 1.00 51.91 86 LYS A C 1
ATOM 669 O O . LYS A 1 86 ? 14.484 -4.025 35.527 1.00 51.91 86 LYS A O 1
ATOM 674 N N . ARG A 1 87 ? 14.872 -3.346 37.635 1.00 52.06 87 ARG A N 1
ATOM 675 C CA . ARG A 1 87 ? 13.855 -4.190 38.270 1.00 52.06 87 ARG A CA 1
ATOM 676 C C . ARG A 1 87 ? 12.482 -3.539 38.151 1.00 52.06 87 ARG A C 1
ATOM 678 O O . ARG A 1 87 ? 11.548 -4.244 37.802 1.00 52.06 87 ARG A O 1
ATOM 685 N N . GLU A 1 88 ? 12.410 -2.219 38.306 1.00 59.03 88 GLU A N 1
ATOM 686 C CA . GLU A 1 88 ? 11.206 -1.408 38.080 1.00 59.03 88 GLU A CA 1
ATOM 687 C C . GLU A 1 88 ? 10.810 -1.363 36.600 1.00 59.03 88 GLU A C 1
ATOM 689 O O . GLU A 1 88 ? 9.661 -1.629 36.288 1.00 59.03 88 GLU A O 1
ATOM 694 N N . LEU A 1 89 ? 11.743 -1.168 35.658 1.00 52.34 89 LEU A N 1
ATOM 695 C CA . LEU A 1 89 ? 11.468 -1.274 34.217 1.00 52.34 89 LEU A CA 1
ATOM 696 C C . LEU A 1 89 ? 11.046 -2.686 33.828 1.00 52.34 89 LEU A C 1
ATOM 698 O O . LEU A 1 89 ? 10.165 -2.843 32.995 1.00 52.34 89 LEU A O 1
ATOM 702 N N . ARG A 1 90 ? 11.653 -3.727 34.412 1.00 48.75 90 ARG A N 1
ATOM 703 C CA . ARG A 1 90 ? 11.237 -5.112 34.166 1.00 48.75 90 ARG A CA 1
ATOM 704 C C . ARG A 1 90 ? 9.869 -5.398 34.781 1.00 48.75 90 ARG A C 1
ATOM 706 O O . ARG A 1 90 ? 9.092 -6.071 34.127 1.00 48.75 90 ARG A O 1
ATOM 713 N N . GLN A 1 91 ? 9.555 -4.866 35.962 1.00 52.03 91 GLN A N 1
ATOM 714 C CA . GLN A 1 91 ? 8.217 -4.926 36.553 1.00 52.03 91 GLN A CA 1
ATOM 715 C C . GLN A 1 91 ? 7.206 -4.161 35.712 1.00 52.03 91 GLN A C 1
ATOM 717 O O . GLN A 1 91 ? 6.187 -4.740 35.399 1.00 52.03 91 GLN A O 1
ATOM 722 N N . MET A 1 92 ? 7.511 -2.952 35.243 1.00 50.28 92 MET A N 1
ATOM 723 C CA . MET A 1 92 ? 6.664 -2.189 34.328 1.00 50.28 92 MET A CA 1
ATOM 724 C C . MET A 1 92 ? 6.468 -2.913 32.999 1.00 50.28 92 MET A C 1
ATOM 726 O O . MET A 1 92 ? 5.350 -2.959 32.508 1.00 50.28 92 MET A O 1
ATOM 730 N N . TYR A 1 93 ? 7.516 -3.506 32.416 1.00 50.38 93 TYR A N 1
ATOM 731 C CA . TYR A 1 93 ? 7.416 -4.336 31.209 1.00 50.38 93 TYR A CA 1
ATOM 732 C C . TYR A 1 93 ? 6.636 -5.625 31.471 1.00 50.38 93 TYR A C 1
ATOM 734 O O . TYR A 1 93 ? 5.902 -6.077 30.603 1.00 50.38 93 TYR A O 1
ATOM 742 N N . GLU A 1 94 ? 6.785 -6.242 32.641 1.00 47.75 94 GLU A N 1
ATOM 743 C CA . GLU A 1 94 ? 6.030 -7.427 33.048 1.00 47.75 94 GLU A CA 1
ATOM 744 C C . GLU A 1 94 ? 4.581 -7.087 33.414 1.00 47.75 94 GLU A C 1
ATOM 746 O O . GLU A 1 94 ? 3.716 -7.927 33.204 1.00 47.75 94 GLU A O 1
ATOM 751 N N . GLU A 1 95 ? 4.303 -5.883 33.912 1.00 47.59 95 GLU A N 1
ATOM 752 C CA . GLU A 1 95 ? 2.984 -5.334 34.234 1.00 47.59 95 GLU A CA 1
ATOM 753 C C . GLU A 1 95 ? 2.260 -4.905 32.968 1.00 47.59 95 GLU A C 1
ATOM 755 O O . GLU A 1 95 ? 1.174 -5.409 32.735 1.00 47.59 95 GLU A O 1
ATOM 760 N N . THR A 1 96 ? 2.883 -4.139 32.070 1.00 46.50 96 THR A N 1
ATOM 761 C CA . THR A 1 96 ? 2.340 -3.877 30.723 1.00 46.50 96 THR A CA 1
ATOM 762 C C . THR A 1 96 ? 2.194 -5.165 29.915 1.00 46.50 96 THR A C 1
ATOM 764 O O . THR A 1 96 ? 1.186 -5.352 29.239 1.00 46.50 96 THR A O 1
ATOM 767 N N . ALA A 1 97 ? 3.121 -6.126 30.027 1.00 43.62 97 ALA A N 1
ATOM 768 C CA . ALA A 1 97 ? 2.956 -7.448 29.416 1.00 43.62 97 ALA A CA 1
ATOM 769 C C . ALA A 1 97 ? 1.905 -8.325 30.125 1.00 43.62 97 ALA A C 1
ATOM 771 O O . ALA A 1 97 ? 1.415 -9.279 29.513 1.00 43.62 97 ALA A O 1
ATOM 772 N N . LYS A 1 98 ? 1.556 -8.049 31.392 1.00 42.44 98 LYS A N 1
ATOM 773 C CA . LYS A 1 98 ? 0.447 -8.683 32.133 1.00 42.44 98 LYS A CA 1
ATOM 774 C C . LYS A 1 98 ? -0.899 -8.021 31.810 1.00 42.44 98 LYS A C 1
ATOM 776 O O . LYS A 1 98 ? -1.870 -8.749 31.619 1.00 42.44 98 LYS A O 1
ATOM 781 N N . GLU A 1 99 ? -0.951 -6.699 31.664 1.00 46.88 99 GLU A N 1
ATOM 782 C CA . GLU A 1 99 ? -2.107 -5.918 31.204 1.00 46.88 99 GLU A CA 1
ATOM 783 C C . GLU A 1 99 ? -2.449 -6.262 29.750 1.00 46.88 99 GLU A C 1
ATOM 785 O O . GLU A 1 99 ? -3.587 -6.623 29.452 1.00 46.88 99 GLU A O 1
ATOM 790 N N . GLU A 1 100 ? -1.453 -6.323 28.856 1.00 47.34 100 GLU A N 1
ATOM 791 C CA . GLU A 1 100 ? -1.630 -6.855 27.496 1.00 47.34 100 GLU A CA 1
ATOM 792 C C . GLU A 1 100 ? -2.080 -8.325 27.490 1.00 47.34 100 GLU A C 1
ATOM 794 O O . GLU A 1 100 ? -2.681 -8.787 26.511 1.00 47.34 100 GLU A O 1
ATOM 799 N N . LYS A 1 101 ? -1.768 -9.089 28.548 1.00 51.19 101 LYS A N 1
ATOM 800 C CA . LYS A 1 101 ? -2.083 -10.521 28.630 1.00 51.19 101 LYS A CA 1
ATOM 801 C C . LYS A 1 101 ? -3.549 -10.807 28.926 1.00 51.19 101 LYS A C 1
ATOM 803 O O . LYS A 1 101 ? -3.965 -11.910 28.581 1.00 51.19 101 LYS A O 1
ATOM 808 N N . VAL A 1 102 ? -4.343 -9.881 29.476 1.00 58.28 102 VAL A N 1
ATOM 809 C CA . VAL A 1 102 ? -5.799 -10.090 29.613 1.00 58.28 102 VAL A CA 1
ATOM 810 C C . VAL A 1 102 ? -6.590 -8.771 29.568 1.00 58.28 102 VAL A C 1
ATOM 812 O O . VAL A 1 102 ? -7.364 -8.474 30.480 1.00 58.28 102 VAL A O 1
ATOM 815 N N . LEU A 1 103 ? -6.474 -8.003 28.479 1.00 73.62 103 LEU A N 1
ATOM 816 C CA . LEU A 1 103 ? -7.555 -7.087 28.090 1.00 73.62 103 LEU A CA 1
ATOM 817 C C . LEU A 1 103 ? -8.803 -7.937 27.818 1.00 73.62 103 LEU A C 1
ATOM 819 O O . LEU A 1 103 ? -8.924 -8.610 26.792 1.00 73.62 103 LEU A O 1
ATOM 823 N N . SER A 1 104 ? -9.694 -7.981 28.805 1.00 89.75 104 SER A N 1
ATOM 824 C CA . SER A 1 104 ? -10.962 -8.694 28.723 1.00 89.75 104 SER A CA 1
ATOM 825 C C . SER A 1 104 ? -12.022 -7.724 28.244 1.00 89.75 104 SER A C 1
ATOM 827 O O . SER A 1 104 ? -12.290 -6.733 28.918 1.00 89.75 104 SER A O 1
ATOM 829 N N . LEU A 1 105 ? -12.675 -8.045 27.126 1.00 92.81 105 LEU A N 1
ATOM 830 C CA . LEU A 1 105 ? -13.761 -7.229 26.582 1.00 92.81 105 LEU A CA 1
ATOM 831 C C . LEU A 1 105 ? -14.851 -6.955 27.621 1.00 92.81 105 LEU A C 1
ATOM 833 O O . LEU A 1 105 ? -15.336 -5.834 27.725 1.00 92.81 105 LEU A O 1
ATOM 837 N N . LYS A 1 106 ? -15.186 -7.959 28.442 1.00 93.81 106 LYS A N 1
ATOM 838 C CA . LYS A 1 106 ? -16.147 -7.796 29.536 1.00 93.81 106 LYS A CA 1
ATOM 839 C C . LYS A 1 106 ? -15.677 -6.739 30.542 1.00 93.81 106 LYS A C 1
ATOM 841 O O . LYS A 1 106 ? -16.459 -5.867 30.895 1.00 93.81 106 LYS A O 1
ATOM 846 N N . LYS A 1 107 ? -14.407 -6.798 30.963 1.00 93.12 107 LYS A N 1
ATOM 847 C CA . LYS A 1 107 ? -13.845 -5.864 31.952 1.00 93.12 107 LYS A CA 1
ATOM 848 C C . LYS A 1 107 ? -13.729 -4.444 31.404 1.00 93.12 107 LYS A C 1
ATOM 850 O O . LYS A 1 107 ? -14.112 -3.515 32.101 1.00 93.12 107 LYS A O 1
ATOM 855 N N . GLU A 1 108 ? -13.244 -4.273 30.174 1.00 94.94 108 GLU A N 1
ATOM 856 C CA . GLU A 1 108 ? -13.128 -2.941 29.561 1.00 94.94 108 GLU A CA 1
ATOM 857 C C . GLU A 1 108 ? -14.509 -2.308 29.352 1.00 94.94 108 GLU A C 1
ATOM 859 O O . GLU A 1 108 ? -14.704 -1.140 29.681 1.00 94.94 108 GLU A O 1
ATOM 864 N N . LYS A 1 109 ? -15.501 -3.102 28.921 1.00 95.19 109 LYS A N 1
ATOM 865 C CA . LYS A 1 109 ? -16.896 -2.652 28.824 1.00 95.19 109 LYS A CA 1
ATOM 866 C C . LYS A 1 109 ? -17.438 -2.209 30.184 1.00 95.19 109 LYS A C 1
ATOM 868 O O . LYS A 1 109 ? -17.965 -1.109 30.309 1.00 95.19 109 LYS A O 1
ATOM 873 N N . GLU A 1 110 ? -17.296 -3.044 31.214 1.00 94.94 110 GLU A N 1
ATOM 874 C CA . GLU A 1 110 ? -17.747 -2.715 32.573 1.00 94.94 110 GLU A CA 1
ATOM 875 C C . GLU A 1 110 ? -17.047 -1.466 33.120 1.00 94.94 110 GLU A C 1
ATOM 877 O O . GLU A 1 110 ? -17.701 -0.623 33.729 1.00 94.94 110 GLU A O 1
ATOM 882 N N . LYS A 1 111 ? -15.741 -1.310 32.872 1.00 94.56 111 LYS A N 1
ATOM 883 C CA . LYS A 1 111 ? -14.962 -0.131 33.269 1.00 94.56 111 LYS A CA 1
ATOM 884 C C . LYS A 1 111 ? -15.514 1.142 32.626 1.00 94.56 111 LYS A C 1
ATOM 886 O O . LYS A 1 111 ? -15.793 2.097 33.349 1.00 94.56 111 LYS A O 1
ATOM 891 N N . PHE A 1 112 ? -15.707 1.139 31.307 1.00 95.44 112 PHE A N 1
ATOM 892 C CA . PHE A 1 112 ? -16.248 2.282 30.570 1.00 95.44 112 PHE A CA 1
ATOM 893 C C . PHE A 1 112 ? -17.655 2.662 31.057 1.00 95.44 112 PHE A C 1
ATOM 895 O O . PHE A 1 112 ? -17.909 3.823 31.382 1.00 95.44 112 PHE A O 1
ATOM 902 N N . LEU A 1 113 ? -18.555 1.682 31.194 1.00 95.81 113 LEU A N 1
ATOM 903 C CA . LEU A 1 113 ? -19.931 1.929 31.636 1.00 95.81 113 LEU A CA 1
ATOM 904 C C . LEU A 1 113 ? -20.000 2.399 33.095 1.00 95.81 113 LEU A C 1
ATOM 906 O O . LEU A 1 113 ? -20.737 3.327 33.415 1.00 95.81 113 LEU A O 1
ATOM 910 N N . ASN A 1 114 ? -19.213 1.802 33.995 1.00 95.31 114 ASN A N 1
ATOM 911 C CA . ASN A 1 114 ? -19.196 2.206 35.402 1.00 95.31 114 ASN A CA 1
ATOM 912 C C . ASN A 1 114 ? -18.603 3.605 35.608 1.00 95.31 114 ASN A C 1
ATOM 914 O O . ASN A 1 114 ? -18.995 4.286 36.555 1.00 95.31 114 ASN A O 1
ATOM 918 N N . ALA A 1 115 ? -17.685 4.049 34.746 1.00 94.44 115 ALA A N 1
ATOM 919 C CA . ALA A 1 115 ? -17.189 5.420 34.785 1.00 94.44 115 ALA A CA 1
ATOM 920 C C . ALA A 1 115 ? -18.295 6.433 34.431 1.00 94.44 115 ALA A C 1
ATOM 922 O O . ALA A 1 115 ? -18.431 7.442 35.121 1.00 94.44 115 ALA A O 1
ATOM 923 N N . HIS A 1 116 ? -19.144 6.120 33.445 1.00 94.88 116 HIS A N 1
ATOM 924 C CA . HIS A 1 116 ? -20.263 6.977 33.035 1.00 94.88 116 HIS A CA 1
ATOM 925 C C . HIS A 1 116 ? -21.436 6.986 34.019 1.00 94.88 116 HIS A C 1
ATOM 927 O O . HIS A 1 116 ? -22.092 8.012 34.143 1.00 94.88 116 HIS A O 1
ATOM 933 N N . LYS A 1 117 ? -21.664 5.920 34.800 1.00 93.12 117 LYS A N 1
ATOM 934 C CA . LYS A 1 117 ? -22.692 5.905 35.870 1.00 93.12 117 LYS A CA 1
ATOM 935 C C . LYS A 1 117 ? -22.507 6.986 36.942 1.00 93.12 117 LYS A C 1
ATOM 937 O O . LYS A 1 117 ? -23.410 7.219 37.734 1.00 93.12 117 LYS A O 1
ATOM 942 N N . LYS A 1 118 ? -21.322 7.598 37.027 1.00 90.69 118 LYS A N 1
ATOM 943 C CA . LYS A 1 118 ? -21.055 8.714 37.948 1.00 90.69 118 LYS A CA 1
ATOM 944 C C . LYS A 1 118 ? -21.548 10.060 37.414 1.00 90.69 118 LYS A C 1
ATOM 946 O O . LYS A 1 118 ? -21.538 11.028 38.165 1.00 90.69 118 LYS A O 1
ATOM 951 N N . VAL A 1 119 ? -21.885 10.123 36.128 1.00 93.12 119 VAL A N 1
ATOM 952 C CA . VAL A 1 119 ? -22.146 11.367 35.394 1.00 93.12 119 VAL A CA 1
ATOM 953 C C . VAL A 1 119 ? -23.501 11.333 34.685 1.00 93.12 119 VAL A C 1
ATOM 955 O O . VAL A 1 119 ? -24.134 12.371 34.556 1.00 93.12 119 VAL A O 1
ATOM 958 N N . LEU A 1 120 ? -23.952 10.150 34.265 1.00 95.19 120 LEU A N 1
ATOM 959 C CA . LEU A 1 120 ? -25.232 9.920 33.597 1.00 95.19 120 LEU A CA 1
ATOM 960 C C . LEU A 1 120 ? -26.264 9.343 3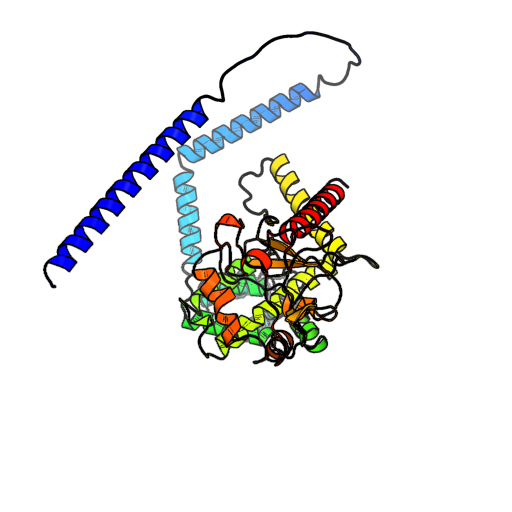4.564 1.00 95.19 120 LEU A C 1
ATOM 962 O O . LEU A 1 120 ? -25.907 8.603 35.490 1.00 95.19 120 LEU A O 1
ATOM 966 N N . ASP A 1 121 ? -27.541 9.617 34.306 1.00 95.69 121 ASP A N 1
ATOM 967 C CA . ASP A 1 121 ? -28.630 8.923 34.992 1.00 95.69 121 ASP A CA 1
ATOM 968 C C . ASP A 1 121 ? -28.803 7.470 34.497 1.00 95.69 121 ASP A C 1
ATOM 970 O O . ASP A 1 121 ? -28.091 6.982 33.612 1.00 95.69 121 ASP A O 1
ATOM 974 N N . ALA A 1 122 ? -29.728 6.731 35.115 1.00 94.81 122 ALA A N 1
ATOM 975 C CA . ALA A 1 122 ? -29.935 5.317 34.809 1.00 94.81 122 ALA A CA 1
ATOM 976 C C . ALA A 1 122 ? -30.463 5.069 33.383 1.00 94.81 122 ALA A C 1
ATOM 978 O O . ALA A 1 122 ? -30.088 4.069 32.768 1.00 94.81 122 ALA A O 1
ATOM 979 N N . GLU A 1 123 ? -31.317 5.952 32.861 1.00 96.31 123 GLU A N 1
ATOM 980 C CA . GLU A 1 123 ? -31.888 5.817 31.520 1.00 96.31 123 GLU A CA 1
ATOM 981 C C . GLU A 1 123 ? -30.827 6.132 30.460 1.00 96.31 123 GLU A C 1
ATOM 983 O O . GLU A 1 123 ? -30.642 5.375 29.503 1.00 96.31 123 GLU A O 1
ATOM 988 N N . GLU A 1 124 ? -30.076 7.213 30.660 1.00 96.94 124 GLU A N 1
ATOM 989 C CA . GLU A 1 124 ? -28.965 7.606 29.800 1.00 96.94 124 GLU A CA 1
ATOM 990 C C . GLU A 1 124 ? -27.855 6.546 29.772 1.00 96.94 124 GLU A C 1
ATOM 992 O O . GLU A 1 124 ? -27.348 6.197 28.702 1.00 96.94 124 GLU A O 1
ATOM 997 N N . ALA A 1 125 ? -27.503 5.981 30.931 1.00 95.69 125 ALA A N 1
ATOM 998 C CA . ALA A 1 125 ? -26.500 4.926 31.022 1.00 95.69 125 ALA A CA 1
ATOM 999 C C . ALA A 1 125 ? -26.916 3.648 30.270 1.00 95.69 125 ALA A C 1
ATOM 1001 O O . ALA A 1 125 ? -26.063 3.010 29.644 1.00 95.69 125 ALA A O 1
ATOM 1002 N N . GLU A 1 126 ? -28.200 3.273 30.290 1.00 96.88 126 GLU A N 1
ATOM 1003 C CA . GLU A 1 126 ? -28.694 2.133 29.505 1.00 96.88 126 GLU A CA 1
ATOM 1004 C C . GLU A 1 126 ? -28.727 2.432 28.000 1.00 96.88 126 GLU A C 1
ATOM 1006 O O . GLU A 1 126 ? -28.334 1.572 27.210 1.00 96.88 126 GLU A O 1
ATOM 1011 N N . LYS A 1 127 ? -29.076 3.659 27.581 1.00 97.38 127 LYS A N 1
ATOM 1012 C CA . LYS A 1 127 ? -28.965 4.071 26.167 1.00 97.38 127 LYS A CA 1
ATOM 1013 C C . LYS A 1 127 ? -27.524 3.974 25.666 1.00 97.38 127 LYS A C 1
ATOM 1015 O O . LYS A 1 127 ? -27.276 3.382 24.616 1.00 97.38 127 LYS A O 1
ATOM 1020 N N . LEU A 1 128 ? -26.562 4.497 26.431 1.00 97.69 128 LEU A N 1
ATOM 1021 C CA . LEU A 1 128 ? -25.139 4.416 26.084 1.00 97.69 128 LEU A CA 1
ATOM 1022 C C . LEU A 1 128 ? -24.660 2.961 25.983 1.00 97.69 128 LEU A C 1
ATOM 1024 O O . LEU A 1 128 ? -23.934 2.599 25.055 1.00 97.69 128 LEU A O 1
ATOM 1028 N N . LYS A 1 129 ? -25.078 2.115 26.932 1.00 97.56 129 LYS A N 1
ATOM 1029 C CA . LYS A 1 129 ? -24.757 0.685 26.939 1.00 97.56 129 LYS A CA 1
ATOM 1030 C C . LYS A 1 129 ? -25.298 -0.031 25.706 1.00 97.56 129 LYS A C 1
ATOM 1032 O O . LYS A 1 129 ? -24.545 -0.796 25.109 1.00 97.56 129 LYS A O 1
ATOM 1037 N N . ALA A 1 130 ? -26.543 0.230 25.313 1.00 98.06 130 ALA A N 1
ATOM 1038 C CA . ALA A 1 130 ? -27.145 -0.382 24.131 1.00 98.06 130 ALA A CA 1
ATOM 1039 C C . ALA A 1 130 ? -26.346 -0.062 22.856 1.00 98.06 130 ALA A C 1
ATOM 1041 O O . ALA A 1 130 ? -25.993 -0.979 22.116 1.00 98.06 130 ALA A O 1
ATOM 1042 N N . VAL A 1 131 ? -25.971 1.209 22.654 1.00 98.19 131 VAL A N 1
ATOM 1043 C CA . VAL A 1 131 ? -25.153 1.634 21.500 1.00 98.19 131 VAL A CA 1
ATOM 1044 C C . VAL A 1 131 ? -23.787 0.945 21.504 1.00 98.19 131 VAL A C 1
ATOM 1046 O O . VAL A 1 131 ? -23.361 0.393 20.489 1.00 98.19 131 VAL A O 1
ATOM 1049 N N . LEU A 1 132 ? -23.100 0.928 22.651 1.00 98.31 132 LEU A N 1
ATOM 1050 C CA . LEU A 1 132 ? -21.800 0.267 22.771 1.00 98.31 132 LEU A CA 1
ATOM 1051 C C . LEU A 1 132 ? -21.892 -1.239 22.474 1.00 98.31 132 LEU A C 1
ATOM 1053 O O . LEU A 1 132 ? -21.028 -1.789 21.792 1.00 98.31 132 LEU A O 1
ATOM 1057 N N . GLU A 1 133 ? -22.914 -1.922 22.993 1.00 98.19 133 GLU A N 1
ATOM 1058 C CA . GLU A 1 133 ? -23.105 -3.359 22.779 1.00 98.19 133 GLU A CA 1
ATOM 1059 C C . GLU A 1 133 ? -23.433 -3.690 21.320 1.00 98.19 133 GLU A C 1
ATOM 1061 O O . GLU A 1 133 ? -22.886 -4.660 20.791 1.00 98.19 133 GLU A O 1
ATOM 1066 N N . GLU A 1 134 ? -24.233 -2.861 20.647 1.00 98.38 134 GLU A N 1
ATOM 1067 C CA . GLU A 1 134 ? -24.515 -2.993 19.215 1.00 98.38 134 GLU A CA 1
ATOM 1068 C C . GLU A 1 134 ? -23.237 -2.860 18.374 1.00 98.38 134 GLU A C 1
ATOM 1070 O O . GLU A 1 134 ? -22.947 -3.710 17.529 1.00 98.38 134 GLU A O 1
ATOM 1075 N N . GLN A 1 135 ? -22.432 -1.826 18.621 1.00 98.38 135 GLN A N 1
ATOM 1076 C CA . GLN A 1 135 ? -21.184 -1.602 17.887 1.00 98.38 135 GLN A CA 1
ATOM 1077 C C . GLN A 1 135 ? -20.166 -2.724 18.124 1.00 98.38 135 GLN A C 1
ATOM 1079 O O . GLN A 1 135 ? -19.535 -3.201 17.179 1.00 98.38 135 GLN A O 1
ATOM 1084 N N . ILE A 1 136 ? -20.032 -3.199 19.369 1.00 98.38 136 ILE A N 1
ATOM 1085 C CA . ILE A 1 136 ? -19.193 -4.360 19.697 1.00 98.38 136 ILE A CA 1
ATOM 1086 C C . ILE A 1 136 ? -19.658 -5.595 18.919 1.00 98.38 136 ILE A C 1
ATOM 1088 O O . ILE A 1 136 ? -18.817 -6.303 18.362 1.00 98.38 136 ILE A O 1
ATOM 1092 N N . ALA A 1 137 ? -20.969 -5.849 18.862 1.00 97.81 137 ALA A N 1
ATOM 1093 C CA . ALA A 1 137 ? -21.520 -6.979 18.124 1.00 97.81 137 ALA A CA 1
ATOM 1094 C C . ALA A 1 137 ? -21.191 -6.881 16.626 1.00 97.81 137 ALA A C 1
ATOM 1096 O O . ALA A 1 137 ? -20.666 -7.844 16.068 1.00 97.81 137 ALA A O 1
ATOM 1097 N N . LYS A 1 138 ? -21.377 -5.706 16.008 1.00 97.06 138 LYS A N 1
ATOM 1098 C CA . LYS A 1 138 ? -21.013 -5.462 14.600 1.00 97.06 138 LYS A CA 1
ATOM 1099 C C . LYS A 1 138 ? -19.524 -5.686 14.337 1.00 97.06 138 LYS A C 1
ATOM 1101 O O . LYS A 1 138 ? -19.163 -6.347 13.367 1.00 97.06 138 LYS A O 1
ATOM 1106 N N . LEU A 1 139 ? -18.642 -5.211 15.222 1.00 96.69 139 LEU A N 1
ATOM 1107 C CA . LEU A 1 139 ? -17.201 -5.466 15.106 1.00 96.69 139 LEU A CA 1
ATOM 1108 C C . LEU A 1 139 ? -16.873 -6.964 15.215 1.00 96.69 139 LEU A C 1
ATOM 1110 O O . LEU A 1 139 ? -16.012 -7.471 14.497 1.00 96.69 139 LEU A O 1
ATOM 1114 N N . GLN A 1 140 ? -17.543 -7.698 16.102 1.00 94.88 140 GLN A N 1
ATOM 1115 C CA . GLN A 1 140 ? -17.339 -9.142 16.235 1.00 94.88 140 GLN A CA 1
ATOM 1116 C C . GLN A 1 140 ? -17.871 -9.920 15.024 1.00 94.88 140 GLN A C 1
ATOM 1118 O O . GLN A 1 140 ? -17.212 -10.865 14.588 1.00 94.88 140 GLN A O 1
ATOM 1123 N N . GLU A 1 141 ? -19.005 -9.506 14.457 1.00 93.31 141 GLU A N 1
ATOM 1124 C CA . GLU A 1 141 ? -19.598 -10.079 13.242 1.00 93.31 141 GLU A CA 1
ATOM 1125 C C . GLU A 1 141 ? -18.718 -9.848 12.007 1.00 93.31 141 GLU A C 1
ATOM 1127 O O . GLU A 1 141 ? -18.427 -10.794 11.274 1.00 93.31 141 GLU A O 1
ATOM 1132 N N . ALA A 1 142 ? -18.172 -8.635 11.859 1.00 90.25 142 ALA A N 1
ATOM 1133 C CA . ALA A 1 142 ? -17.117 -8.299 10.897 1.00 90.25 142 ALA A CA 1
ATOM 1134 C C . ALA A 1 142 ? -15.848 -9.154 11.074 1.00 90.25 142 ALA A C 1
ATOM 1136 O O . ALA A 1 142 ? -14.975 -9.232 10.207 1.00 90.25 142 ALA A O 1
ATOM 1137 N N . GLY A 1 143 ? -15.745 -9.835 12.213 1.00 89.56 143 GLY A N 1
ATOM 1138 C CA . GLY A 1 143 ? -14.679 -10.755 12.501 1.00 89.56 143 GLY A CA 1
ATOM 1139 C C . GLY A 1 143 ? -13.504 -10.068 13.162 1.00 89.56 143 GLY A C 1
ATOM 1140 O O . GLY A 1 143 ? -12.383 -10.458 12.869 1.00 89.56 143 GLY A O 1
ATOM 1141 N N . TRP A 1 144 ? -13.703 -9.151 14.106 1.00 94.62 144 TRP A N 1
ATOM 1142 C CA . TRP A 1 144 ? -12.689 -8.758 15.094 1.00 94.62 144 TRP A CA 1
ATOM 1143 C C . TRP A 1 144 ? -12.750 -9.660 16.330 1.00 94.62 144 TRP A C 1
ATOM 1145 O O . TRP A 1 144 ? -13.823 -10.070 16.768 1.00 94.62 144 TRP A O 1
ATOM 1155 N N . SER A 1 145 ? -11.600 -10.036 16.903 1.00 93.25 145 SER A N 1
ATOM 1156 C CA . SER A 1 145 ? -11.616 -10.851 18.124 1.00 93.25 145 SER A CA 1
ATOM 1157 C C . SER A 1 145 ? -11.998 -9.996 19.327 1.00 93.25 145 SER A C 1
ATOM 1159 O O . SER A 1 145 ? -11.738 -8.794 19.355 1.00 93.25 145 SER A O 1
ATOM 1161 N N . SER A 1 146 ? -12.507 -10.620 20.390 1.00 93.38 146 SER A N 1
ATOM 1162 C CA . SER A 1 146 ? -12.795 -9.903 21.639 1.00 93.38 146 SER A CA 1
ATOM 1163 C C . SER A 1 146 ? -11.569 -9.181 22.202 1.00 93.38 146 SER A C 1
ATOM 1165 O O . SER A 1 146 ? -11.711 -8.131 22.813 1.00 93.38 146 SER A O 1
ATOM 1167 N N . LYS A 1 147 ? -10.360 -9.711 21.972 1.00 92.50 147 LYS A N 1
ATOM 1168 C CA . LYS A 1 147 ? -9.107 -9.050 22.357 1.00 92.50 147 LYS A CA 1
ATOM 1169 C C . LYS A 1 147 ? -8.877 -7.772 21.546 1.00 92.50 147 LYS A C 1
ATOM 1171 O O . LYS A 1 147 ? -8.463 -6.766 22.117 1.00 92.50 147 LYS A O 1
ATOM 1176 N N . ALA A 1 148 ? -9.115 -7.824 20.235 1.00 95.19 148 ALA A N 1
ATOM 1177 C CA . ALA A 1 148 ? -8.975 -6.659 19.374 1.00 95.19 148 ALA A CA 1
ATOM 1178 C C . ALA A 1 148 ? -9.993 -5.584 19.738 1.00 95.19 148 ALA A C 1
ATOM 1180 O O . ALA A 1 148 ? -9.590 -4.466 20.025 1.00 95.19 148 ALA A O 1
ATOM 1181 N N . VAL A 1 149 ? -11.271 -5.946 19.865 1.00 97.12 149 VAL A N 1
ATOM 1182 C CA . VAL A 1 149 ? -12.326 -5.004 20.267 1.00 97.12 149 VAL A CA 1
ATOM 1183 C C . VAL A 1 149 ? -12.054 -4.420 21.657 1.00 97.12 149 VAL A C 1
ATOM 1185 O O . VAL A 1 149 ? -12.198 -3.219 21.856 1.00 97.12 149 VAL A O 1
ATOM 1188 N N . ALA A 1 150 ? -11.588 -5.227 22.616 1.00 95.88 150 ALA A N 1
ATOM 1189 C CA . ALA A 1 150 ? -11.246 -4.722 23.943 1.00 95.88 150 ALA A CA 1
ATOM 1190 C C . ALA A 1 150 ? -10.144 -3.655 23.883 1.00 95.88 150 ALA A C 1
ATOM 1192 O O . ALA A 1 150 ? -10.331 -2.566 24.406 1.00 95.88 150 ALA A O 1
ATOM 1193 N N . GLY A 1 151 ? -9.007 -3.960 23.251 1.00 93.81 151 GLY A N 1
ATOM 1194 C CA . GLY A 1 151 ? -7.823 -3.095 23.303 1.00 93.81 151 GLY A CA 1
ATOM 1195 C C . GLY A 1 151 ? -7.734 -2.014 22.229 1.00 93.81 151 GLY A C 1
ATOM 1196 O O . GLY A 1 151 ? -7.061 -1.012 22.443 1.00 93.81 151 GLY A O 1
ATOM 1197 N N . GLY A 1 152 ? -8.339 -2.241 21.067 1.00 94.88 152 GLY A N 1
ATOM 1198 C CA . GLY A 1 152 ? -8.277 -1.342 19.914 1.00 94.88 152 GLY A CA 1
ATOM 1199 C C . GLY A 1 152 ? -9.515 -0.466 19.742 1.00 94.88 152 GLY A C 1
ATOM 1200 O O . GLY A 1 152 ? -9.471 0.473 18.963 1.00 94.88 152 GLY A O 1
ATOM 1201 N N . TYR A 1 153 ? -10.599 -0.757 20.470 1.00 97.50 153 TYR A N 1
ATOM 1202 C CA . TYR A 1 153 ? -11.838 0.018 20.420 1.00 97.50 153 TYR A CA 1
ATOM 1203 C C . TYR A 1 153 ? -12.255 0.493 21.812 1.00 97.50 153 TYR A C 1
ATOM 1205 O O . TYR A 1 153 ? -12.112 1.667 22.132 1.00 97.50 153 TYR A O 1
ATOM 1213 N N . VAL A 1 154 ? -12.684 -0.422 22.688 1.00 97.25 154 VAL A N 1
ATOM 1214 C CA . VAL A 1 154 ? -13.299 -0.049 23.976 1.00 97.25 154 VAL A CA 1
ATOM 1215 C C . VAL A 1 154 ? -12.315 0.654 24.911 1.00 97.25 154 VAL A C 1
ATOM 1217 O O . VAL A 1 154 ? -12.668 1.638 25.548 1.00 97.25 154 VAL A O 1
ATOM 1220 N N . HIS A 1 155 ? -11.072 0.179 24.977 1.00 94.62 155 HIS A N 1
ATOM 1221 C CA . HIS A 1 155 ? -10.034 0.770 25.824 1.00 94.62 155 HIS A CA 1
ATOM 1222 C C . HIS A 1 155 ? -9.660 2.207 25.429 1.00 94.62 155 HIS A C 1
ATOM 1224 O O . HIS A 1 155 ? -9.145 2.951 26.257 1.00 94.62 155 HIS A O 1
ATOM 1230 N N . GLN A 1 156 ? -9.906 2.587 24.173 1.00 93.69 156 GLN A N 1
ATOM 1231 C CA . GLN A 1 156 ? -9.596 3.915 23.643 1.00 93.69 156 GLN A CA 1
ATOM 1232 C C . GLN A 1 156 ? -10.706 4.937 23.947 1.00 93.69 156 GLN A C 1
ATOM 1234 O O . GLN A 1 156 ? -10.552 6.112 23.630 1.00 93.69 156 GLN A O 1
ATOM 1239 N N . LEU A 1 157 ? -11.830 4.501 24.528 1.00 95.38 157 LEU A N 1
ATOM 1240 C CA . LEU A 1 157 ? -12.957 5.370 24.841 1.00 95.38 157 LEU A CA 1
ATOM 1241 C C . LEU A 1 157 ? -12.743 6.119 26.158 1.00 95.38 157 LEU A C 1
ATOM 1243 O O . LEU A 1 157 ? -12.557 5.512 27.217 1.00 95.38 157 LEU A O 1
ATOM 1247 N N . ASP A 1 158 ? -12.899 7.439 26.113 1.00 94.75 158 ASP A N 1
ATOM 1248 C CA . ASP A 1 158 ? -12.864 8.279 27.307 1.00 94.75 158 ASP A CA 1
ATOM 1249 C C . ASP A 1 158 ? -14.235 8.401 27.968 1.00 94.75 158 ASP A C 1
ATOM 1251 O O . ASP A 1 158 ? -15.280 8.317 27.316 1.00 94.75 158 ASP A O 1
ATOM 1255 N N . THR A 1 159 ? -14.225 8.709 29.267 1.00 95.06 159 THR A N 1
ATOM 1256 C CA . THR A 1 159 ? -15.443 9.133 29.969 1.00 95.06 159 THR A CA 1
ATOM 1257 C C . THR A 1 159 ? -15.837 10.541 29.546 1.00 95.06 159 THR A C 1
ATOM 1259 O O . THR A 1 159 ? -15.028 11.463 29.654 1.00 95.06 159 THR A O 1
ATOM 1262 N N . LYS A 1 160 ? -17.069 10.715 29.060 1.00 96.06 160 LYS A N 1
ATOM 1263 C CA . LYS A 1 160 ? -17.610 12.018 28.654 1.00 96.06 160 LYS A CA 1
ATOM 1264 C C . LYS A 1 160 ? -18.578 12.570 29.698 1.00 96.06 160 LYS A C 1
ATOM 1266 O O . LYS A 1 160 ? -18.994 11.875 30.622 1.00 96.06 160 LYS A O 1
ATOM 1271 N N . LYS A 1 161 ? -18.866 13.865 29.567 1.00 93.94 161 LYS A N 1
ATOM 1272 C CA . LYS A 1 161 ? -19.611 14.655 30.557 1.00 93.94 161 LYS A CA 1
ATOM 1273 C C . LYS A 1 161 ? -21.132 14.490 30.465 1.00 93.94 161 LYS A C 1
ATOM 1275 O O . LYS A 1 161 ? -21.819 14.820 31.418 1.00 93.94 161 LYS A O 1
ATOM 1280 N N . ASP A 1 162 ? -21.637 14.045 29.319 1.00 95.38 162 ASP A N 1
ATOM 1281 C CA . ASP A 1 162 ? -23.062 13.884 29.036 1.00 95.38 162 ASP A CA 1
ATOM 1282 C C . ASP A 1 162 ? -23.274 12.777 27.988 1.00 95.38 162 ASP A C 1
ATOM 1284 O O . ASP A 1 162 ? -22.323 12.335 27.330 1.00 95.38 162 ASP A O 1
ATOM 1288 N N . LEU A 1 163 ? -24.518 12.305 27.847 1.00 96.06 163 LEU A N 1
ATOM 1289 C CA . LEU A 1 163 ? -24.861 11.218 26.927 1.00 96.06 163 LEU A CA 1
ATOM 1290 C C . LEU A 1 163 ? -24.555 11.584 25.471 1.00 96.06 163 LEU A C 1
ATOM 1292 O O . LEU A 1 163 ? -24.015 10.759 24.737 1.00 96.06 163 LEU A O 1
ATOM 1296 N N . LYS A 1 164 ? -24.868 12.818 25.065 1.00 96.88 164 LYS A N 1
ATOM 1297 C CA . LYS A 1 164 ? -24.698 13.284 23.685 1.00 96.88 164 LYS A CA 1
ATOM 1298 C C . LYS A 1 164 ? -23.239 13.170 23.244 1.00 96.88 164 LYS A C 1
ATOM 1300 O O . LYS A 1 164 ? -22.944 12.523 22.248 1.00 96.88 164 LYS A O 1
ATOM 1305 N N . THR A 1 165 ? -22.317 13.726 24.023 1.00 97.56 165 THR A N 1
ATOM 1306 C CA . THR A 1 165 ? -20.877 13.679 23.727 1.00 97.56 165 THR A CA 1
ATOM 1307 C C . THR A 1 165 ? -20.298 12.265 23.828 1.00 97.56 165 THR A C 1
ATOM 1309 O O . THR A 1 165 ? -19.355 11.931 23.108 1.00 97.56 165 THR A O 1
ATOM 1312 N N . ALA A 1 166 ? -20.856 11.405 24.689 1.00 97.19 166 ALA A N 1
ATOM 1313 C CA . ALA A 1 166 ? -20.491 9.989 24.741 1.00 97.19 166 ALA A CA 1
ATOM 1314 C C . ALA A 1 166 ? -20.923 9.234 23.471 1.00 97.19 166 ALA A C 1
ATOM 1316 O O . ALA A 1 166 ? -20.140 8.445 22.937 1.00 97.19 166 ALA A O 1
ATOM 1317 N N . GLN A 1 167 ? -22.134 9.496 22.972 1.00 97.25 167 GLN A N 1
ATOM 1318 C CA . GLN A 1 167 ? -22.652 8.918 21.731 1.00 97.25 167 GLN A CA 1
ATOM 1319 C C . GLN A 1 167 ? -21.890 9.427 20.506 1.00 97.25 167 GLN A C 1
ATOM 1321 O O . GLN A 1 167 ? -21.455 8.609 19.706 1.00 97.25 167 GLN A O 1
ATOM 1326 N N . GLU A 1 168 ? -21.614 10.731 20.413 1.00 97.94 168 GLU A N 1
ATOM 1327 C CA . GLU A 1 168 ? -20.801 11.314 19.333 1.00 97.94 168 GLU A CA 1
ATOM 1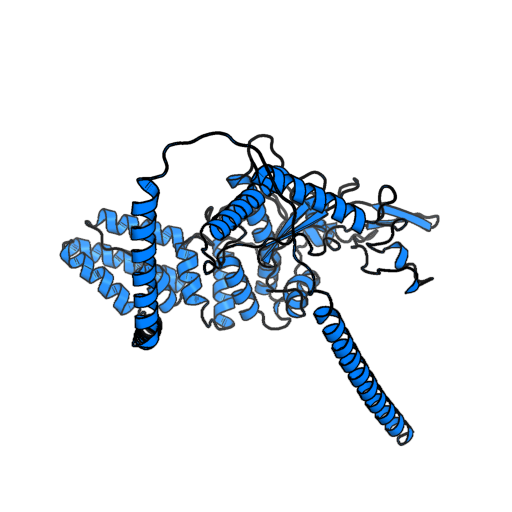328 C C . GLU A 1 168 ? -19.406 10.666 19.254 1.00 97.94 168 GLU A C 1
ATOM 1330 O O . GLU A 1 168 ? -18.918 10.356 18.164 1.00 97.94 168 GLU A O 1
ATOM 1335 N N . GLN A 1 169 ? -18.767 10.397 20.403 1.00 97.50 169 GLN A N 1
ATOM 1336 C CA . GLN A 1 169 ? -17.498 9.660 20.441 1.00 97.50 169 GLN A CA 1
ATOM 1337 C C . GLN A 1 169 ? -17.659 8.230 19.908 1.00 97.50 169 GLN A C 1
ATOM 1339 O O . GLN A 1 169 ? -16.837 7.794 19.104 1.00 97.50 169 GLN A O 1
ATOM 1344 N N . LEU A 1 170 ? -18.685 7.494 20.350 1.00 98.19 170 LEU A N 1
ATOM 1345 C CA . LEU A 1 170 ? -18.934 6.127 19.883 1.00 98.19 170 LEU A CA 1
ATOM 1346 C C . LEU A 1 170 ? -19.242 6.083 18.385 1.00 98.19 170 LEU A C 1
ATOM 1348 O O . LEU A 1 170 ? -18.758 5.196 17.693 1.00 98.19 170 LEU A O 1
ATOM 1352 N N . GLU A 1 171 ? -20.037 7.016 17.872 1.00 98.00 171 GLU A N 1
ATOM 1353 C CA . GLU A 1 171 ? -20.351 7.125 16.446 1.00 98.00 171 GLU A CA 1
ATOM 1354 C C . GLU A 1 171 ? -19.095 7.416 15.626 1.00 98.00 171 GLU A C 1
ATOM 1356 O O . GLU A 1 171 ? -18.809 6.695 14.671 1.00 98.00 171 GLU A O 1
ATOM 1361 N N . THR A 1 172 ? -18.302 8.404 16.050 1.00 97.56 172 THR A N 1
ATOM 1362 C CA . THR A 1 172 ? -17.051 8.783 15.378 1.00 97.56 172 THR A CA 1
ATOM 1363 C C . THR A 1 172 ? -16.063 7.622 15.362 1.00 97.56 172 THR A C 1
ATOM 1365 O O . THR A 1 172 ? -15.539 7.264 14.312 1.00 97.56 172 THR A O 1
ATOM 1368 N N . MET A 1 173 ? -15.826 6.989 16.514 1.00 97.50 173 MET A N 1
ATOM 1369 C CA . MET A 1 173 ? -14.890 5.870 16.608 1.00 97.50 173 MET A CA 1
ATOM 1370 C C . MET A 1 173 ? -15.372 4.645 15.837 1.00 97.50 173 MET A C 1
ATOM 1372 O O . MET A 1 173 ? -14.557 3.942 15.235 1.00 97.50 173 MET A O 1
ATOM 1376 N N . PHE A 1 174 ? -16.678 4.363 15.849 1.00 98.12 174 PHE A N 1
ATOM 1377 C CA . PHE A 1 174 ? -17.225 3.263 15.068 1.00 98.12 174 PHE A CA 1
ATOM 1378 C C . PHE A 1 174 ? -17.063 3.533 13.578 1.00 98.12 174 PHE A C 1
ATOM 1380 O O . PHE A 1 174 ? -16.546 2.665 12.883 1.00 98.12 174 PHE A O 1
ATOM 1387 N N . ALA A 1 175 ? -17.427 4.722 13.094 1.00 97.12 175 ALA A N 1
ATOM 1388 C CA . ALA A 1 175 ? -17.239 5.104 11.698 1.00 97.12 175 ALA A CA 1
ATOM 1389 C C . ALA A 1 175 ? -15.765 4.994 11.281 1.00 97.12 175 ALA A C 1
ATOM 1391 O O . ALA A 1 175 ? -15.467 4.357 10.273 1.00 97.12 175 ALA A O 1
ATOM 1392 N N . ASP A 1 176 ? -14.846 5.500 12.109 1.00 97.06 176 ASP A N 1
ATOM 1393 C CA . ASP A 1 176 ? -13.408 5.399 11.861 1.00 97.06 176 ASP A CA 1
ATOM 1394 C C . ASP A 1 176 ? -12.965 3.932 11.748 1.00 97.06 176 ASP A C 1
ATOM 1396 O O . ASP A 1 176 ? -12.262 3.567 10.813 1.00 97.06 176 ASP A O 1
ATOM 1400 N N . SER A 1 177 ? -13.469 3.032 12.601 1.00 96.75 177 SER A N 1
ATOM 1401 C CA . SER A 1 177 ? -13.163 1.591 12.526 1.00 96.75 177 SER A CA 1
ATOM 1402 C C . SER A 1 177 ? -13.588 0.900 11.217 1.00 96.75 177 SER A C 1
ATOM 1404 O O . SER A 1 177 ? -13.127 -0.213 10.939 1.00 96.75 177 SER A O 1
ATOM 1406 N N . GLN A 1 178 ? -14.474 1.531 10.437 1.00 95.62 178 GLN A N 1
ATOM 1407 C CA . GLN A 1 178 ? -14.975 1.032 9.152 1.00 95.62 178 GLN A CA 1
ATOM 1408 C C . GLN A 1 178 ? -14.226 1.616 7.942 1.00 95.62 178 GLN A C 1
ATOM 1410 O O . GLN A 1 178 ? -14.568 1.291 6.808 1.00 95.62 178 GLN A O 1
ATOM 1415 N N . VAL A 1 179 ? -13.197 2.441 8.151 1.00 96.88 179 VAL A N 1
ATOM 1416 C CA . VAL A 1 179 ? -12.347 2.981 7.078 1.00 96.88 179 VAL A CA 1
ATOM 1417 C C . VAL A 1 179 ? -11.020 2.224 7.047 1.00 96.88 179 VAL A C 1
ATOM 1419 O O . VAL A 1 179 ? -10.363 2.044 8.075 1.00 96.88 179 VAL A O 1
ATOM 1422 N N . PHE A 1 180 ? -10.602 1.739 5.875 1.00 98.12 180 PHE A N 1
ATOM 1423 C CA . PHE A 1 180 ? -9.402 0.911 5.790 1.00 98.12 180 PHE A CA 1
ATOM 1424 C C . PHE A 1 180 ? -8.141 1.732 6.089 1.00 98.12 180 PHE A C 1
ATOM 1426 O O . PHE A 1 180 ? -7.827 2.712 5.415 1.00 98.12 180 PHE A O 1
ATOM 1433 N N . GLY A 1 181 ? -7.396 1.298 7.107 1.00 97.38 181 GLY A N 1
ATOM 1434 C CA . GLY A 1 181 ? -6.154 1.942 7.529 1.00 97.38 181 GLY A CA 1
ATOM 1435 C C . GLY A 1 181 ? -6.330 3.248 8.305 1.00 97.38 181 GLY A C 1
ATOM 1436 O O . GLY A 1 181 ? -5.331 3.913 8.555 1.00 97.38 181 GLY A O 1
ATOM 1437 N N . SER A 1 182 ? -7.546 3.589 8.734 1.00 97.69 182 SER A N 1
ATOM 1438 C CA . SER A 1 182 ? -7.775 4.667 9.703 1.00 97.69 182 SER A CA 1
ATOM 1439 C C . SER A 1 182 ? -7.167 4.362 11.072 1.00 97.69 182 SER A C 1
ATOM 1441 O O . SER A 1 182 ? -6.774 3.226 11.359 1.00 97.69 182 SER A O 1
ATOM 1443 N N . ARG A 1 183 ? -7.132 5.350 11.966 1.00 96.31 183 ARG A N 1
ATOM 1444 C CA . ARG A 1 183 ? -6.520 5.199 13.287 1.00 96.31 183 ARG A CA 1
ATOM 1445 C C . ARG A 1 183 ? -7.158 4.080 14.117 1.00 96.31 183 ARG A C 1
ATOM 1447 O O . ARG A 1 183 ? -6.442 3.202 14.601 1.00 96.31 183 ARG A O 1
ATOM 1454 N N . VAL A 1 184 ? -8.481 4.062 14.275 1.00 97.44 184 VAL A N 1
ATOM 1455 C CA . VAL A 1 184 ? -9.184 3.026 15.052 1.00 97.44 184 VAL A CA 1
ATOM 1456 C C . VAL A 1 184 ? -9.078 1.663 14.360 1.00 97.44 184 VAL A C 1
ATOM 1458 O O . VAL A 1 184 ? -8.871 0.648 15.034 1.00 97.44 184 VAL A O 1
ATOM 1461 N N . PHE A 1 185 ? -9.136 1.612 13.023 1.00 98.19 185 PHE A N 1
ATOM 1462 C CA . PHE A 1 185 ? -8.892 0.372 12.280 1.00 98.19 185 PHE A CA 1
ATOM 1463 C C . PHE A 1 185 ? -7.482 -0.172 12.544 1.00 98.19 185 PHE A C 1
ATOM 1465 O O . PHE A 1 185 ? -7.311 -1.368 12.793 1.00 98.19 185 PHE A O 1
ATOM 1472 N N . GLN A 1 186 ? -6.464 0.691 12.527 1.00 97.88 186 GLN A N 1
ATOM 1473 C CA . GLN A 1 186 ? -5.084 0.311 12.808 1.00 97.88 186 GLN A CA 1
ATOM 1474 C C . GLN A 1 186 ? -4.910 -0.187 14.252 1.00 97.88 186 GLN A C 1
ATOM 1476 O O . GLN A 1 186 ? -4.225 -1.190 14.466 1.00 97.88 186 GLN A O 1
ATOM 1481 N N . GLU A 1 187 ? -5.560 0.432 15.240 1.00 96.19 187 GLU A N 1
ATOM 1482 C CA . GLU A 1 187 ? -5.539 -0.031 16.635 1.00 96.19 187 GLU A CA 1
ATOM 1483 C C . GLU A 1 187 ? -6.149 -1.435 16.782 1.00 96.19 187 GLU A C 1
ATOM 1485 O O . GLU A 1 187 ? -5.523 -2.342 17.347 1.00 96.19 187 GLU A O 1
ATOM 1490 N N . LEU A 1 188 ? -7.331 -1.665 16.197 1.00 97.44 188 LEU A N 1
ATOM 1491 C CA . LEU A 1 188 ? -7.951 -2.994 16.110 1.00 97.44 188 LEU A CA 1
ATOM 1492 C C . LEU A 1 188 ? -7.010 -4.003 15.435 1.00 97.44 188 LEU A C 1
ATOM 1494 O O . LEU A 1 188 ? -6.747 -5.092 15.967 1.00 97.44 188 LEU A O 1
ATOM 1498 N N . TRP A 1 189 ? -6.443 -3.615 14.291 1.00 97.81 189 TRP A N 1
ATOM 1499 C CA . TRP A 1 189 ? -5.514 -4.421 13.510 1.00 97.81 189 TRP A CA 1
ATOM 1500 C C . TRP A 1 189 ? -4.294 -4.844 14.322 1.00 97.81 189 TRP A C 1
ATOM 1502 O O . TRP A 1 189 ? -3.932 -6.023 14.327 1.00 97.81 189 TRP A O 1
ATOM 1512 N N . GLN A 1 190 ? -3.648 -3.918 15.033 1.00 95.06 190 GLN A N 1
ATOM 1513 C CA . GLN A 1 190 ? -2.462 -4.215 15.833 1.00 95.06 190 GLN A CA 1
ATOM 1514 C C . GLN A 1 190 ? -2.742 -5.285 16.894 1.00 95.06 190 GLN A C 1
ATOM 1516 O O . GLN A 1 190 ? -1.942 -6.216 17.074 1.00 95.06 190 GLN A O 1
ATOM 1521 N N . LYS A 1 191 ? -3.882 -5.182 17.591 1.00 94.12 191 LYS A N 1
ATOM 1522 C CA . LYS A 1 191 ? -4.262 -6.151 18.626 1.00 94.12 191 LYS A CA 1
ATOM 1523 C C . LYS A 1 191 ? -4.574 -7.530 18.033 1.00 94.12 191 LYS A C 1
ATOM 1525 O O . LYS A 1 191 ? -4.197 -8.537 18.647 1.00 94.12 191 LYS A O 1
ATOM 1530 N N . GLU A 1 192 ? -5.204 -7.575 16.856 1.00 94.44 192 GLU A N 1
ATOM 1531 C CA . GLU A 1 192 ? -5.560 -8.809 16.137 1.00 94.44 192 GLU A CA 1
ATOM 1532 C C . GLU A 1 192 ? -4.337 -9.497 15.502 1.00 94.44 192 GLU A C 1
ATOM 1534 O O . GLU A 1 192 ? -4.162 -10.712 15.618 1.00 94.44 192 GLU A O 1
ATOM 1539 N N . ALA A 1 193 ? -3.451 -8.731 14.860 1.00 94.50 193 ALA A N 1
ATOM 1540 C CA . ALA A 1 193 ? -2.314 -9.248 14.099 1.00 94.50 193 ALA A CA 1
ATOM 1541 C C . ALA A 1 193 ? -1.247 -9.919 14.987 1.00 94.50 193 ALA A C 1
ATOM 1543 O O . ALA A 1 193 ? -0.496 -10.794 14.530 1.00 94.50 193 ALA A O 1
ATOM 1544 N N . LYS A 1 194 ? -1.171 -9.553 16.275 1.00 89.12 194 LYS A N 1
ATOM 1545 C CA . LYS A 1 194 ? -0.200 -10.106 17.231 1.00 89.12 194 LYS A CA 1
ATOM 1546 C C . LYS A 1 194 ? -0.460 -11.594 17.488 1.00 89.12 194 LYS A C 1
ATOM 1548 O O . LYS A 1 194 ? -1.344 -11.972 18.252 1.00 89.12 194 LYS A O 1
ATOM 1553 N N . GLY A 1 195 ? 0.372 -12.451 16.891 1.00 86.75 195 GLY A N 1
ATOM 1554 C CA . GLY A 1 195 ? 0.272 -13.909 17.038 1.00 86.75 195 GLY A CA 1
ATOM 1555 C C . GLY A 1 195 ? -0.836 -14.548 16.195 1.00 86.75 195 GLY A C 1
ATOM 1556 O O . GLY A 1 195 ? -1.223 -15.687 16.462 1.00 86.75 195 GLY A O 1
ATOM 1557 N N . ILE A 1 196 ? -1.334 -13.837 15.177 1.00 93.88 196 ILE A N 1
ATOM 1558 C CA . ILE A 1 196 ? -2.432 -14.295 14.326 1.00 93.88 196 ILE A CA 1
ATOM 1559 C C . ILE A 1 196 ? -2.114 -15.636 13.642 1.00 93.88 196 ILE A C 1
ATOM 1561 O O . ILE A 1 196 ? -1.016 -15.873 13.121 1.00 93.88 196 ILE A O 1
ATOM 1565 N N . LYS A 1 197 ? -3.097 -16.541 13.645 1.00 94.75 197 LYS A N 1
ATOM 1566 C CA . LYS A 1 197 ? -3.019 -17.843 12.964 1.00 94.75 197 LYS A CA 1
ATOM 1567 C C . LYS A 1 197 ? -3.478 -17.712 11.513 1.00 94.75 197 LYS A C 1
ATOM 1569 O O . LYS A 1 197 ? -4.314 -16.872 11.202 1.00 94.75 197 LYS A O 1
ATOM 1574 N N . LYS A 1 198 ? -3.019 -18.614 10.641 1.00 96.31 198 LYS A N 1
ATOM 1575 C CA . LYS A 1 198 ? -3.322 -18.616 9.196 1.00 96.31 198 LYS A CA 1
ATOM 1576 C C . LYS A 1 198 ? -4.809 -18.419 8.857 1.00 96.31 198 LYS A C 1
ATOM 1578 O O . LYS A 1 198 ? -5.131 -17.520 8.090 1.00 96.31 198 LYS A O 1
ATOM 1583 N N . LYS A 1 199 ? -5.713 -19.230 9.434 1.00 95.38 199 LYS A N 1
ATOM 1584 C CA . LYS A 1 199 ? -7.170 -19.127 9.187 1.00 95.38 199 LYS A CA 1
ATOM 1585 C C . LYS A 1 199 ? -7.682 -17.719 9.487 1.00 95.38 199 LYS A C 1
ATOM 1587 O O . LYS A 1 199 ? -8.430 -17.153 8.702 1.00 95.38 199 LYS A O 1
ATOM 1592 N N . ARG A 1 200 ? -7.225 -17.156 10.604 1.00 94.25 200 ARG A N 1
ATOM 1593 C CA . ARG A 1 200 ? -7.640 -15.840 11.068 1.00 94.25 200 ARG A CA 1
ATOM 1594 C C . ARG A 1 200 ? -7.055 -14.708 10.229 1.00 94.25 200 ARG A C 1
ATOM 1596 O O . ARG A 1 200 ? -7.771 -13.781 9.892 1.00 94.25 200 ARG A O 1
ATOM 1603 N N . ALA A 1 201 ? -5.795 -14.839 9.819 1.00 97.56 201 ALA A N 1
ATOM 1604 C CA . ALA A 1 201 ? -5.154 -13.911 8.894 1.00 97.56 201 ALA A CA 1
ATOM 1605 C C . ALA A 1 201 ? -5.924 -13.814 7.569 1.00 97.56 201 ALA A C 1
ATOM 1607 O O . ALA A 1 201 ? -6.170 -12.719 7.088 1.00 97.56 201 ALA A O 1
ATOM 1608 N N . ARG A 1 202 ? -6.378 -14.948 7.019 1.00 97.94 202 ARG A N 1
ATOM 1609 C CA . ARG A 1 202 ? -7.213 -14.958 5.807 1.00 97.94 202 ARG A CA 1
ATOM 1610 C C . ARG A 1 202 ? -8.556 -14.252 6.004 1.00 97.94 202 ARG A C 1
ATOM 1612 O O . ARG A 1 202 ? -8.950 -13.488 5.135 1.00 97.94 202 ARG A O 1
ATOM 1619 N N . GLN A 1 203 ? -9.233 -14.483 7.131 1.00 95.94 203 GLN A N 1
ATOM 1620 C CA . GLN A 1 203 ? -10.492 -13.796 7.454 1.00 95.94 203 GLN A CA 1
ATOM 1621 C C . GLN A 1 203 ? -10.293 -12.281 7.557 1.00 95.94 203 GLN A C 1
ATOM 1623 O O . GLN A 1 203 ? -11.045 -11.532 6.951 1.00 95.94 203 GLN A O 1
ATOM 1628 N N . LEU A 1 204 ? -9.241 -11.844 8.253 1.00 96.44 204 LEU A N 1
ATOM 1629 C CA . LEU A 1 204 ? -8.925 -10.426 8.407 1.00 96.44 204 LEU A CA 1
ATOM 1630 C C . LEU A 1 204 ? -8.629 -9.747 7.058 1.00 96.44 204 LEU A C 1
ATOM 1632 O O . LEU A 1 204 ? -9.120 -8.655 6.794 1.00 96.44 204 LEU A O 1
ATOM 1636 N N . LEU A 1 205 ? -7.880 -10.420 6.179 1.00 98.25 205 LEU A N 1
ATOM 1637 C CA . LEU A 1 205 ? -7.633 -9.942 4.815 1.00 98.25 205 LEU A CA 1
ATOM 1638 C C . LEU A 1 205 ? -8.909 -9.908 3.964 1.00 98.25 205 LEU A C 1
ATOM 1640 O O . LEU A 1 205 ? -9.089 -8.979 3.189 1.00 98.25 205 LEU A O 1
ATOM 1644 N N . THR A 1 206 ? -9.803 -10.888 4.125 1.00 97.69 206 THR A N 1
ATOM 1645 C CA . THR A 1 206 ? -11.104 -10.901 3.432 1.00 97.69 206 THR A CA 1
ATOM 1646 C C . THR A 1 206 ? -11.943 -9.698 3.853 1.00 97.69 206 THR A C 1
ATOM 1648 O O . THR A 1 206 ? -12.448 -8.982 2.999 1.00 97.69 206 THR A O 1
ATOM 1651 N N . TYR A 1 207 ? -12.018 -9.426 5.158 1.00 96.19 207 TYR A N 1
ATOM 1652 C CA . TYR A 1 207 ? -12.714 -8.254 5.683 1.00 96.19 207 TYR A CA 1
ATOM 1653 C C . TYR A 1 207 ? -12.102 -6.940 5.173 1.00 96.19 207 TYR A C 1
ATOM 1655 O O . TYR A 1 207 ? -12.824 -6.036 4.773 1.00 96.19 207 TYR A O 1
ATOM 1663 N N . SER A 1 208 ? -10.770 -6.853 5.091 1.00 97.50 208 SER A N 1
ATOM 1664 C CA . SER A 1 208 ? -10.091 -5.679 4.515 1.00 97.50 208 SER A CA 1
ATOM 1665 C C . SER A 1 208 ? -10.475 -5.430 3.055 1.00 97.50 208 SER A C 1
ATOM 1667 O O . SER A 1 208 ? -10.745 -4.295 2.680 1.00 97.50 208 SER A O 1
ATOM 1669 N N . LEU A 1 209 ? -10.538 -6.488 2.240 1.00 98.31 209 LEU A N 1
ATOM 1670 C CA . LEU A 1 209 ? -10.986 -6.385 0.850 1.00 98.31 209 LEU A CA 1
ATOM 1671 C C . LEU A 1 209 ? -12.457 -5.959 0.760 1.00 98.31 209 LEU A C 1
ATOM 1673 O O . LEU A 1 209 ? -12.798 -5.162 -0.106 1.00 98.31 209 LEU A O 1
ATOM 1677 N N . GLN A 1 210 ? -13.313 -6.447 1.664 1.00 96.56 210 GLN A N 1
ATOM 1678 C CA . GLN A 1 210 ? -14.727 -6.059 1.731 1.00 96.56 210 GLN A CA 1
ATOM 1679 C C . GLN A 1 210 ? -14.913 -4.587 2.108 1.00 96.56 210 GLN A C 1
ATOM 1681 O O . GLN A 1 210 ? -15.719 -3.917 1.473 1.00 96.56 210 GLN A O 1
ATOM 1686 N N . LEU A 1 211 ? -14.149 -4.071 3.079 1.00 95.81 211 LEU A N 1
ATOM 1687 C CA . LEU A 1 211 ? -14.185 -2.649 3.449 1.00 95.81 211 LEU A CA 1
ATOM 1688 C C . LEU A 1 211 ? -13.818 -1.737 2.276 1.00 95.81 211 LEU A C 1
ATOM 1690 O O . LEU A 1 211 ? -14.463 -0.716 2.060 1.00 95.81 211 LEU A O 1
ATOM 1694 N N . VAL A 1 212 ? -12.807 -2.131 1.499 1.00 97.56 212 VAL A N 1
ATOM 1695 C CA . VAL A 1 212 ? -12.399 -1.386 0.302 1.00 97.56 212 VAL A CA 1
ATOM 1696 C C . VAL A 1 212 ? -13.354 -1.617 -0.878 1.00 97.56 212 VAL A C 1
ATOM 1698 O O . VAL A 1 212 ? -13.341 -0.864 -1.844 1.00 97.56 212 VAL A O 1
ATOM 1701 N N . GLY A 1 213 ? -14.210 -2.641 -0.822 1.00 97.19 213 GLY A N 1
ATOM 1702 C CA . GLY A 1 213 ? -15.050 -3.036 -1.953 1.00 97.19 213 GLY A CA 1
ATOM 1703 C C . GLY A 1 213 ? -14.240 -3.609 -3.120 1.00 97.19 213 GLY A C 1
ATOM 1704 O O . GLY A 1 213 ? -14.638 -3.468 -4.272 1.00 97.19 213 GLY A O 1
ATOM 1705 N N . ALA A 1 214 ? -13.093 -4.237 -2.838 1.00 97.06 214 ALA A N 1
ATOM 1706 C CA . ALA A 1 214 ? -12.206 -4.778 -3.861 1.00 97.06 214 ALA A CA 1
ATOM 1707 C C . ALA A 1 214 ? -12.887 -5.929 -4.636 1.00 97.06 214 ALA A C 1
ATOM 1709 O O . ALA A 1 214 ? -13.317 -6.910 -4.013 1.00 97.06 214 ALA A O 1
ATOM 1710 N N . PRO A 1 215 ? -12.961 -5.859 -5.980 1.00 97.69 215 PRO A N 1
ATOM 1711 C CA . PRO A 1 215 ? -13.623 -6.879 -6.786 1.00 97.69 215 PRO A CA 1
ATOM 1712 C C . PRO A 1 215 ? -12.827 -8.192 -6.808 1.00 97.69 215 PRO A C 1
ATOM 1714 O O . PRO A 1 215 ? -11.679 -8.276 -6.364 1.00 97.69 215 PRO A O 1
ATOM 1717 N N . GLU A 1 216 ? -13.430 -9.256 -7.339 1.00 96.44 216 GLU A N 1
ATOM 1718 C CA . GLU A 1 216 ? -12.735 -10.536 -7.563 1.00 96.44 216 GLU A CA 1
ATOM 1719 C C . GLU A 1 216 ? -11.671 -10.469 -8.679 1.00 96.44 216 GLU A C 1
ATOM 1721 O O . GLU A 1 216 ? -10.788 -11.332 -8.784 1.00 96.44 216 GLU A O 1
ATOM 1726 N N . GLU A 1 217 ? -11.786 -9.472 -9.551 1.00 97.56 217 GLU A N 1
ATOM 1727 C CA . GLU A 1 217 ? -10.912 -9.179 -10.681 1.00 97.56 217 GLU A CA 1
ATOM 1728 C C . GLU A 1 217 ? -10.937 -7.669 -10.913 1.00 97.56 217 GLU A C 1
ATOM 1730 O O . GLU A 1 217 ? -12.016 -7.099 -11.049 1.00 97.56 217 GLU A O 1
ATOM 1735 N N . LEU A 1 218 ? -9.769 -7.036 -10.957 1.00 98.12 218 LEU A N 1
ATOM 1736 C CA . LEU A 1 218 ? -9.654 -5.623 -11.302 1.00 98.12 218 LEU A CA 1
ATOM 1737 C C . LEU A 1 218 ? -9.949 -5.411 -12.790 1.00 98.12 218 LEU A C 1
ATOM 1739 O O . LEU A 1 218 ? -9.422 -6.130 -13.646 1.00 98.12 218 LEU A O 1
ATOM 1743 N N . SER A 1 219 ? -10.744 -4.389 -13.093 1.00 96.50 219 SER A N 1
ATOM 1744 C CA . SER A 1 219 ? -11.087 -3.995 -14.463 1.00 96.50 219 SER A CA 1
ATOM 1745 C C . SER A 1 219 ? -9.948 -3.249 -15.163 1.00 96.50 219 SER A C 1
ATOM 1747 O O . SER A 1 219 ? -9.748 -3.429 -16.363 1.00 96.50 219 SER A O 1
ATOM 1749 N N . GLY A 1 220 ? -9.173 -2.466 -14.404 1.00 95.44 220 GLY A N 1
ATOM 1750 C CA . GLY A 1 220 ? -8.188 -1.523 -14.941 1.00 95.44 220 GLY A CA 1
ATOM 1751 C C . GLY A 1 220 ? -8.752 -0.126 -15.214 1.00 95.44 220 GLY A C 1
ATOM 1752 O O . GLY A 1 220 ? -7.993 0.753 -15.614 1.00 95.44 220 GLY A O 1
ATOM 1753 N N . GLU A 1 221 ? -10.051 0.083 -14.991 1.00 96.25 221 GLU A N 1
ATOM 1754 C CA . GLU A 1 221 ? -10.724 1.353 -15.258 1.00 96.25 221 GLU A CA 1
ATOM 1755 C C . GLU A 1 221 ? -10.392 2.417 -14.204 1.00 96.25 221 GLU A C 1
ATOM 1757 O O . GLU A 1 221 ? -10.279 2.142 -13.002 1.00 96.25 221 GLU A O 1
ATOM 1762 N N . GLU A 1 222 ? -10.283 3.663 -14.663 1.00 96.81 222 GLU A N 1
ATOM 1763 C CA . GLU A 1 222 ? -9.988 4.831 -13.825 1.00 96.81 222 GLU A CA 1
ATOM 1764 C C . GLU A 1 222 ? -11.073 5.044 -12.761 1.00 96.81 222 GLU A C 1
ATOM 1766 O O . GLU A 1 222 ? -10.767 5.197 -11.580 1.00 96.81 222 GLU A O 1
ATOM 1771 N N . GLU A 1 223 ? -12.347 4.940 -13.151 1.00 97.25 223 GLU A N 1
ATOM 1772 C CA . GLU A 1 223 ? -13.483 5.134 -12.244 1.00 97.25 223 GLU A CA 1
ATOM 1773 C C . GLU A 1 223 ? -13.538 4.060 -11.143 1.00 97.25 223 GLU A C 1
ATOM 1775 O O . GLU A 1 223 ? -13.806 4.363 -9.980 1.00 97.25 223 GLU A O 1
ATOM 1780 N N . GLU A 1 224 ? -13.249 2.794 -11.478 1.00 98.12 224 GLU A N 1
ATOM 1781 C CA . GLU A 1 224 ? -13.118 1.736 -10.468 1.00 98.12 224 GLU A CA 1
ATOM 1782 C C . GLU A 1 224 ? -11.955 2.029 -9.525 1.00 98.12 224 GLU A C 1
ATOM 1784 O O . GLU A 1 224 ? -12.109 1.913 -8.310 1.00 98.12 224 GLU A O 1
ATOM 1789 N N . THR A 1 225 ? -10.816 2.452 -10.071 1.00 98.19 225 THR A N 1
ATOM 1790 C CA . THR A 1 225 ? -9.633 2.775 -9.274 1.00 98.19 225 THR A CA 1
ATOM 1791 C C . THR A 1 225 ? -9.912 3.906 -8.287 1.00 98.19 225 THR A C 1
ATOM 1793 O O . THR A 1 225 ? -9.595 3.753 -7.107 1.00 98.19 225 THR A O 1
ATOM 1796 N N . GLY A 1 226 ? -10.543 4.997 -8.732 1.00 98.12 226 GLY A N 1
ATOM 1797 C CA . GLY A 1 226 ? -10.933 6.118 -7.873 1.00 98.12 226 GLY A CA 1
ATOM 1798 C C . GLY A 1 226 ? -11.810 5.664 -6.707 1.00 98.12 226 GLY A C 1
ATOM 1799 O O . GLY A 1 226 ? -11.443 5.861 -5.549 1.00 98.12 226 GLY A O 1
ATOM 1800 N N . ARG A 1 227 ? -12.891 4.922 -6.994 1.00 98.12 227 ARG A N 1
ATOM 1801 C CA . ARG A 1 227 ? -13.796 4.393 -5.955 1.00 98.12 227 ARG A CA 1
ATOM 1802 C C . ARG A 1 227 ? -13.099 3.487 -4.941 1.00 98.12 227 ARG A C 1
ATOM 1804 O O . ARG A 1 227 ? -13.495 3.473 -3.779 1.00 98.12 227 ARG A O 1
ATOM 1811 N N . LEU A 1 228 ? -12.113 2.692 -5.368 1.00 98.50 228 LEU A N 1
ATOM 1812 C CA . LEU A 1 228 ? -11.344 1.830 -4.466 1.00 98.50 228 LEU A CA 1
ATOM 1813 C C . LEU A 1 228 ? -10.395 2.650 -3.582 1.00 98.50 228 LEU A C 1
ATOM 1815 O O . LEU A 1 228 ? -10.285 2.370 -2.390 1.00 98.50 228 LEU A O 1
ATOM 1819 N N . VAL A 1 229 ? -9.715 3.651 -4.148 1.00 98.19 229 VAL A N 1
ATOM 1820 C CA . VAL A 1 229 ? -8.773 4.512 -3.413 1.00 98.19 229 VAL A CA 1
ATOM 1821 C C . VAL A 1 229 ? -9.494 5.366 -2.365 1.00 98.19 229 VAL A C 1
ATOM 1823 O O . VAL A 1 229 ? -9.007 5.456 -1.242 1.00 98.19 229 VAL A O 1
ATOM 1826 N N . GLU A 1 230 ? -10.694 5.870 -2.661 1.00 96.69 230 GLU A N 1
ATOM 1827 C CA . GLU A 1 230 ? -11.544 6.634 -1.725 1.00 96.69 230 GLU A CA 1
ATOM 1828 C C . GLU A 1 230 ? -11.943 5.866 -0.446 1.00 96.69 230 GLU A C 1
ATOM 1830 O O . GLU A 1 230 ? -12.469 6.452 0.499 1.00 96.69 230 GLU A O 1
ATOM 1835 N N . LYS A 1 231 ? -11.749 4.540 -0.393 1.00 96.94 231 LYS A N 1
ATOM 1836 C CA . LYS A 1 231 ? -12.053 3.725 0.801 1.00 96.94 231 LYS A CA 1
ATOM 1837 C C . LYS A 1 231 ? -10.903 3.622 1.797 1.00 96.94 231 LYS A C 1
ATOM 1839 O O . LYS A 1 231 ? -11.070 3.023 2.865 1.00 96.94 231 LYS A O 1
ATOM 1844 N N . PHE A 1 232 ? -9.740 4.155 1.450 1.00 98.38 232 PHE A N 1
ATOM 1845 C CA . PHE A 1 232 ? -8.605 4.241 2.355 1.00 98.38 232 PHE A CA 1
ATOM 1846 C C . PHE A 1 232 ? -8.719 5.513 3.190 1.00 98.38 232 PHE A C 1
ATOM 1848 O O . PHE A 1 232 ? -9.313 6.497 2.769 1.00 98.38 232 PHE A O 1
ATOM 1855 N N . SER A 1 233 ? -8.148 5.492 4.389 1.00 97.94 233 SER A N 1
ATOM 1856 C CA . SER A 1 233 ? -8.053 6.701 5.204 1.00 97.94 233 SER A CA 1
ATOM 1857 C C . SER A 1 233 ? -7.076 7.708 4.592 1.00 97.94 233 SER A C 1
ATOM 1859 O O . SER A 1 233 ? -5.953 7.341 4.241 1.00 97.94 233 SER A O 1
ATOM 1861 N N . ASP A 1 234 ? -7.459 8.983 4.585 1.00 95.75 234 ASP A N 1
ATOM 1862 C CA . ASP A 1 234 ? -6.594 10.104 4.190 1.00 95.75 234 ASP A CA 1
ATOM 1863 C C . ASP A 1 234 ? -5.364 10.253 5.106 1.00 95.75 234 ASP A C 1
ATOM 1865 O O . ASP A 1 234 ? -4.345 10.828 4.722 1.00 95.75 234 ASP A O 1
ATOM 1869 N N . GLU A 1 235 ? -5.412 9.699 6.321 1.00 94.81 235 GLU A N 1
ATOM 1870 C CA . GLU A 1 235 ? -4.281 9.694 7.255 1.00 94.81 235 GLU A CA 1
ATOM 1871 C C . GLU A 1 235 ? -3.256 8.591 6.938 1.00 94.81 235 GLU A C 1
ATOM 1873 O O . GLU A 1 235 ? -2.136 8.613 7.461 1.00 94.81 235 GLU A O 1
ATOM 1878 N N . LEU A 1 236 ? -3.607 7.622 6.081 1.00 96.81 236 LEU A N 1
ATOM 1879 C CA . LEU A 1 236 ? -2.777 6.454 5.806 1.00 96.81 236 LEU A CA 1
ATOM 1880 C C . LEU A 1 236 ? -1.652 6.783 4.821 1.00 96.81 236 LEU A C 1
ATOM 1882 O O . LEU A 1 236 ? -1.754 6.588 3.605 1.00 96.81 236 LEU A O 1
ATOM 1886 N N . GLN A 1 237 ? -0.533 7.236 5.378 1.00 95.44 237 GLN A N 1
ATOM 1887 C CA . GLN A 1 237 ? 0.632 7.632 4.594 1.00 95.44 237 GLN A CA 1
ATOM 1888 C C . GLN A 1 237 ? 1.299 6.429 3.902 1.00 95.44 237 GLN A C 1
ATOM 1890 O O . GLN A 1 237 ? 1.280 5.304 4.419 1.00 95.44 237 GLN A O 1
ATOM 1895 N N . PRO A 1 238 ? 2.010 6.650 2.781 1.00 96.06 238 PRO A N 1
ATOM 1896 C CA . PRO A 1 238 ? 2.758 5.604 2.092 1.00 96.06 238 PRO A CA 1
ATOM 1897 C C . PRO A 1 238 ? 3.813 4.914 2.955 1.00 96.06 238 PRO A C 1
ATOM 1899 O O . PRO A 1 238 ? 4.203 3.786 2.667 1.00 96.06 238 PRO A O 1
ATOM 1902 N N . ASP A 1 239 ? 4.294 5.565 4.007 1.00 91.25 239 ASP A N 1
ATOM 1903 C CA . ASP A 1 239 ? 5.343 5.054 4.875 1.00 91.25 239 ASP A CA 1
ATOM 1904 C C . ASP A 1 239 ? 4.872 4.616 6.268 1.00 91.25 239 ASP A C 1
ATOM 1906 O O . ASP A 1 239 ? 5.699 4.297 7.127 1.00 91.25 239 ASP A O 1
ATOM 1910 N N . ASP A 1 240 ? 3.554 4.529 6.464 1.00 92.38 240 ASP A N 1
ATOM 1911 C CA . ASP A 1 240 ? 2.936 4.072 7.704 1.00 92.38 240 ASP A CA 1
ATOM 1912 C C . ASP A 1 240 ? 3.399 2.646 8.092 1.00 92.38 240 ASP A C 1
ATOM 1914 O O . ASP A 1 240 ? 3.557 1.740 7.261 1.00 92.38 240 ASP A O 1
ATOM 1918 N N . TYR A 1 241 ? 3.618 2.416 9.391 1.00 89.94 241 TYR A N 1
ATOM 1919 C CA . TYR 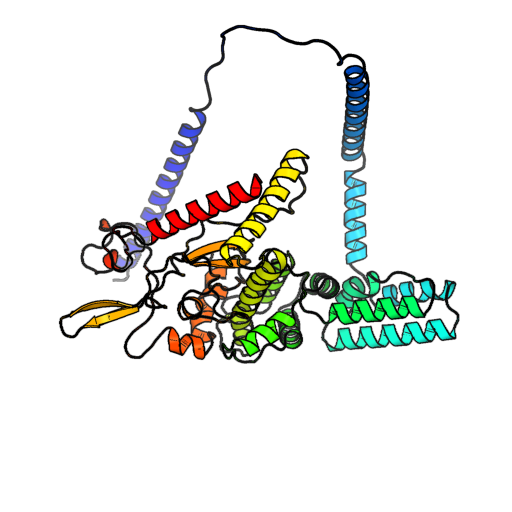A 1 241 ? 4.030 1.117 9.936 1.00 89.94 241 TYR A CA 1
ATOM 1920 C C . TYR A 1 241 ? 2.963 0.026 9.724 1.00 89.94 241 TYR A C 1
ATOM 1922 O O . TYR A 1 241 ? 3.292 -1.175 9.725 1.00 89.94 241 TYR A O 1
ATOM 1930 N N . PHE A 1 242 ? 1.701 0.429 9.538 1.00 95.56 242 PHE A N 1
ATOM 1931 C CA . PHE A 1 242 ? 0.574 -0.418 9.185 1.00 95.56 242 PHE A CA 1
ATOM 1932 C C . PHE A 1 242 ? 0.919 -1.311 7.999 1.00 95.56 242 PHE A C 1
ATOM 1934 O O . PHE A 1 242 ? 0.704 -2.521 8.078 1.00 95.56 242 PHE A O 1
ATOM 1941 N N . TRP A 1 243 ? 1.568 -0.776 6.963 1.00 96.75 243 TRP A N 1
ATOM 1942 C CA . TRP A 1 243 ? 1.939 -1.526 5.763 1.00 96.75 243 TRP A CA 1
ATOM 1943 C C . TRP A 1 243 ? 2.836 -2.725 6.054 1.00 96.75 243 TRP A C 1
ATOM 1945 O O . TRP A 1 243 ? 2.607 -3.831 5.553 1.00 96.75 243 TRP A O 1
ATOM 1955 N N . GLY A 1 244 ? 3.809 -2.554 6.950 1.00 95.25 244 GLY A N 1
ATOM 1956 C CA . GLY A 1 244 ? 4.640 -3.664 7.403 1.00 95.25 244 GLY A CA 1
ATOM 1957 C C . GLY A 1 244 ? 3.841 -4.708 8.189 1.00 95.25 244 GLY A C 1
ATOM 1958 O O . GLY A 1 244 ? 4.137 -5.904 8.132 1.00 95.25 244 GLY A O 1
ATOM 1959 N N . SER A 1 245 ? 2.813 -4.287 8.930 1.00 96.81 245 SER A N 1
ATOM 1960 C CA . SER A 1 245 ? 1.885 -5.195 9.612 1.00 96.81 245 SER A CA 1
ATOM 1961 C C . SER A 1 245 ? 0.983 -5.941 8.629 1.00 96.81 245 SER A C 1
ATOM 1963 O O . SER A 1 245 ? 0.874 -7.166 8.723 1.00 96.81 245 SER A O 1
ATOM 1965 N N . PHE A 1 246 ? 0.420 -5.235 7.648 1.00 98.38 246 PHE A N 1
ATOM 1966 C CA . PHE A 1 246 ? -0.386 -5.783 6.562 1.00 98.38 246 PHE A CA 1
ATOM 1967 C C . PHE A 1 246 ? 0.367 -6.883 5.812 1.00 98.38 246 PHE A C 1
ATOM 1969 O O . PHE A 1 246 ? -0.076 -8.034 5.756 1.00 98.38 246 PHE A O 1
ATOM 1976 N N . ALA A 1 247 ? 1.587 -6.577 5.368 1.00 98.00 247 ALA A N 1
ATOM 1977 C CA . ALA A 1 247 ? 2.476 -7.523 4.709 1.00 98.00 247 ALA A CA 1
ATOM 1978 C C . ALA A 1 247 ? 2.751 -8.779 5.558 1.00 98.00 247 ALA A C 1
ATOM 1980 O O . ALA A 1 247 ? 2.734 -9.904 5.049 1.00 98.00 247 ALA A O 1
ATOM 1981 N N . ARG A 1 248 ? 2.947 -8.633 6.877 1.00 97.56 248 ARG A N 1
ATOM 1982 C CA . ARG A 1 248 ? 3.121 -9.784 7.783 1.00 97.56 248 ARG A CA 1
ATOM 1983 C C . ARG A 1 248 ? 1.865 -10.645 7.883 1.00 97.56 248 ARG A C 1
ATOM 1985 O O . ARG A 1 248 ? 1.993 -11.867 7.959 1.00 97.56 248 ARG A O 1
ATOM 1992 N N . VAL A 1 249 ? 0.671 -10.056 7.880 1.00 98.44 249 VAL A N 1
ATOM 1993 C CA . VAL A 1 249 ? -0.585 -10.823 7.874 1.00 98.44 249 VAL A CA 1
ATOM 1994 C C . VAL A 1 249 ? -0.740 -11.588 6.558 1.00 98.44 249 VAL A C 1
ATOM 1996 O O . VAL A 1 249 ? -1.045 -12.781 6.607 1.00 98.44 249 VAL A O 1
ATOM 1999 N N . VAL A 1 250 ? -0.402 -10.989 5.410 1.00 98.44 250 VAL A N 1
ATOM 2000 C CA . VAL A 1 250 ? -0.340 -11.694 4.112 1.00 98.44 250 VAL A CA 1
ATOM 2001 C C . VAL A 1 250 ? 0.637 -12.874 4.169 1.00 98.44 250 VAL A C 1
ATOM 2003 O O . VAL A 1 250 ? 0.265 -14.006 3.857 1.00 98.44 250 VAL A O 1
ATOM 2006 N N . GLN A 1 251 ? 1.852 -12.670 4.689 1.00 97.81 251 GLN A N 1
ATOM 2007 C CA . GLN A 1 251 ? 2.838 -13.745 4.888 1.00 97.81 251 GLN A CA 1
ATOM 2008 C C . GLN A 1 251 ? 2.304 -14.892 5.771 1.00 97.81 251 GLN A C 1
ATOM 2010 O O . GLN A 1 251 ? 2.661 -16.056 5.568 1.00 97.81 251 GLN A O 1
ATOM 2015 N N . LYS A 1 252 ? 1.467 -14.587 6.775 1.00 97.88 252 LYS A N 1
ATOM 2016 C CA . LYS A 1 252 ? 0.837 -15.588 7.656 1.00 97.88 252 LYS A CA 1
ATOM 2017 C C . LYS A 1 252 ? -0.333 -16.307 6.991 1.00 97.88 252 LYS A C 1
ATOM 2019 O O . LYS A 1 252 ? -0.506 -17.503 7.234 1.00 97.88 252 LYS A O 1
ATOM 2024 N N . ALA A 1 253 ? -1.125 -15.602 6.190 1.00 98.19 253 ALA A N 1
ATOM 2025 C CA . ALA A 1 253 ? -2.245 -16.155 5.437 1.00 98.19 253 ALA A CA 1
ATOM 2026 C C . ALA A 1 253 ? -1.774 -17.111 4.328 1.00 98.19 253 ALA A C 1
ATOM 2028 O O . ALA A 1 253 ? -2.394 -18.158 4.125 1.00 98.19 253 ALA A O 1
ATOM 2029 N N . PHE A 1 254 ? -0.646 -16.789 3.686 1.00 97.50 254 PHE A N 1
ATOM 2030 C CA . PHE A 1 254 ? -0.103 -17.502 2.529 1.00 97.50 254 PHE A CA 1
ATOM 2031 C C . PHE A 1 254 ? 1.352 -17.943 2.754 1.00 97.50 254 PHE A C 1
ATOM 2033 O O . PHE A 1 254 ? 2.283 -17.413 2.143 1.00 97.50 254 PHE A O 1
ATOM 2040 N N . PRO A 1 255 ? 1.600 -18.922 3.640 1.00 94.62 255 PRO A N 1
ATOM 2041 C CA . PRO A 1 255 ? 2.951 -19.407 3.874 1.00 94.62 255 PRO A CA 1
ATOM 2042 C C . PRO A 1 255 ? 3.508 -20.105 2.625 1.00 94.62 255 PRO A C 1
ATOM 2044 O O . PRO A 1 255 ? 2.784 -20.754 1.872 1.00 94.62 255 PRO A O 1
ATOM 2047 N N . ARG A 1 256 ? 4.836 -20.067 2.449 1.00 89.81 256 ARG A N 1
ATOM 2048 C CA . ARG A 1 256 ? 5.511 -20.677 1.284 1.00 89.81 256 ARG A CA 1
ATOM 2049 C C . ARG A 1 256 ? 4.902 -20.113 -0.012 1.00 89.81 256 ARG A C 1
ATOM 2051 O O . ARG A 1 256 ? 4.717 -18.913 -0.081 1.00 89.81 256 ARG A O 1
ATOM 2058 N N . GLN A 1 257 ? 4.634 -20.945 -1.021 1.00 91.25 257 GLN A N 1
ATOM 2059 C CA . GLN A 1 257 ? 4.133 -20.545 -2.348 1.00 91.25 257 GLN A CA 1
ATOM 2060 C C . GLN A 1 257 ? 2.603 -20.532 -2.456 1.00 91.25 257 GLN A C 1
ATOM 2062 O O . GLN A 1 257 ? 2.059 -20.663 -3.548 1.00 91.25 257 GLN A O 1
ATOM 2067 N N . GLU A 1 258 ? 1.887 -20.427 -1.337 1.00 95.88 258 GLU A N 1
ATOM 2068 C CA . GLU A 1 258 ? 0.425 -20.484 -1.373 1.00 95.88 258 GLU A CA 1
ATOM 2069 C C . GLU A 1 258 ? -0.220 -19.278 -2.064 1.00 95.88 258 GLU A C 1
ATOM 2071 O O . GLU A 1 258 ? -1.250 -19.466 -2.699 1.00 95.88 258 GLU A O 1
ATOM 2076 N N . LEU A 1 259 ? 0.408 -18.094 -2.037 1.00 96.44 259 LEU A N 1
ATOM 2077 C CA . LEU A 1 259 ? -0.100 -16.907 -2.742 1.00 96.44 259 LEU A CA 1
ATOM 2078 C C . LEU A 1 259 ? -0.076 -17.069 -4.275 1.00 96.44 259 LEU A C 1
ATOM 2080 O O . LEU A 1 259 ? -0.668 -16.271 -4.975 1.00 96.44 259 LEU A O 1
ATOM 2084 N N . SER A 1 260 ? 0.622 -18.075 -4.816 1.00 94.81 260 SER A N 1
ATOM 2085 C CA . SER A 1 260 ? 0.657 -18.358 -6.263 1.00 94.81 260 SER A CA 1
ATOM 2086 C C . SER A 1 260 ? -0.300 -19.474 -6.695 1.00 94.81 260 SER A C 1
ATOM 2088 O O . SER A 1 260 ? -0.261 -19.897 -7.850 1.00 94.81 260 SER A O 1
ATOM 2090 N N . ARG A 1 261 ? -1.072 -20.052 -5.766 1.00 94.31 261 ARG A N 1
ATOM 2091 C CA . ARG A 1 261 ? -2.015 -21.137 -6.070 1.00 94.31 261 ARG A CA 1
ATOM 2092 C C . ARG A 1 261 ? -3.345 -20.553 -6.521 1.00 94.31 261 ARG A C 1
ATOM 2094 O O . ARG A 1 261 ? -3.734 -19.498 -6.046 1.00 94.31 261 ARG A O 1
ATOM 2101 N N . MET A 1 262 ? -4.075 -21.290 -7.359 1.00 93.50 262 MET A N 1
ATOM 2102 C CA . MET A 1 262 ? -5.446 -20.941 -7.751 1.00 93.50 262 MET A CA 1
ATOM 2103 C C . MET A 1 262 ? -6.368 -20.937 -6.519 1.00 93.50 262 MET A C 1
ATOM 2105 O O . MET A 1 262 ? -6.900 -21.968 -6.120 1.00 93.50 262 MET A O 1
ATOM 2109 N N . ASP A 1 263 ? -6.487 -19.772 -5.892 1.00 95.31 263 ASP A N 1
ATOM 2110 C CA . ASP A 1 263 ? -7.260 -19.468 -4.691 1.00 95.31 263 ASP A CA 1
ATOM 2111 C C . ASP A 1 263 ? -7.836 -18.053 -4.888 1.00 95.31 263 ASP A C 1
ATOM 2113 O O . ASP A 1 263 ? -7.048 -17.128 -5.115 1.00 95.31 263 ASP A O 1
ATOM 2117 N N . PRO A 1 264 ? -9.169 -17.858 -4.839 1.00 96.94 264 PRO A N 1
ATOM 2118 C CA . PRO A 1 264 ? -9.789 -16.552 -5.071 1.00 96.94 264 PRO A CA 1
ATOM 2119 C C . PRO A 1 264 ? -9.225 -15.449 -4.171 1.00 96.94 264 PRO A C 1
ATOM 2121 O O . PRO A 1 264 ? -8.884 -14.373 -4.654 1.00 96.94 264 PRO A O 1
ATOM 2124 N N . LEU A 1 265 ? -8.998 -15.749 -2.886 1.00 98.19 265 LEU A N 1
ATOM 2125 C CA . LEU A 1 265 ? -8.424 -14.771 -1.963 1.00 98.19 265 LEU A CA 1
ATOM 2126 C C . LEU A 1 265 ? -6.959 -14.473 -2.306 1.00 98.19 265 LEU A C 1
ATOM 2128 O O . LEU A 1 265 ? -6.520 -13.337 -2.174 1.00 98.19 265 LEU A O 1
ATOM 2132 N N . ALA A 1 266 ? -6.186 -15.474 -2.746 1.00 98.25 266 ALA A N 1
ATOM 2133 C CA . ALA A 1 266 ? -4.804 -15.251 -3.178 1.00 98.25 266 ALA A CA 1
ATOM 2134 C C . ALA A 1 266 ? -4.747 -14.328 -4.399 1.00 98.25 266 ALA A C 1
ATOM 2136 O O . ALA A 1 266 ? -3.907 -13.430 -4.449 1.00 98.25 266 ALA A O 1
ATOM 2137 N N . LYS A 1 267 ? -5.673 -14.520 -5.346 1.00 98.31 267 LYS A N 1
ATOM 2138 C CA . LYS A 1 267 ? -5.817 -13.672 -6.528 1.00 98.31 267 LYS A CA 1
ATOM 2139 C C . LYS A 1 267 ? -6.156 -12.234 -6.145 1.00 98.31 267 LYS A C 1
ATOM 2141 O O . LYS A 1 267 ? -5.420 -11.333 -6.534 1.00 98.31 267 LYS A O 1
ATOM 2146 N N . GLN A 1 268 ? -7.207 -12.031 -5.350 1.00 98.31 268 GLN A N 1
ATOM 2147 C CA . GLN A 1 268 ? -7.606 -10.692 -4.913 1.00 98.31 268 GLN A CA 1
ATOM 2148 C C . GLN A 1 268 ? -6.494 -10.002 -4.126 1.00 98.31 268 GLN A C 1
ATOM 2150 O O . GLN A 1 268 ? -6.208 -8.844 -4.384 1.00 98.31 268 GLN A O 1
ATOM 2155 N N . ILE A 1 269 ? -5.805 -10.708 -3.224 1.00 98.56 269 ILE A N 1
ATOM 2156 C CA . ILE A 1 269 ? -4.683 -10.126 -2.475 1.00 98.56 269 ILE A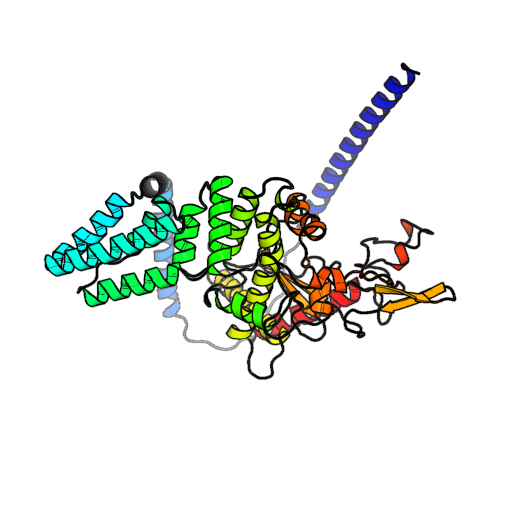 CA 1
ATOM 2157 C C . ILE A 1 269 ? -3.507 -9.791 -3.389 1.00 98.56 269 ILE A C 1
ATOM 2159 O O . ILE A 1 269 ? -2.928 -8.723 -3.241 1.00 98.56 269 ILE A O 1
ATOM 2163 N N . HIS A 1 270 ? -3.159 -10.643 -4.358 1.00 98.44 270 HIS A N 1
ATOM 2164 C CA . HIS A 1 270 ? -2.144 -10.282 -5.352 1.00 98.44 270 HIS A CA 1
ATOM 2165 C C . HIS A 1 270 ? -2.525 -9.000 -6.090 1.00 98.44 270 HIS A C 1
ATOM 2167 O O . HIS A 1 270 ? -1.696 -8.111 -6.202 1.00 98.44 270 HIS A O 1
ATOM 2173 N N . GLN A 1 271 ? -3.768 -8.886 -6.546 1.00 98.44 271 GLN A N 1
ATOM 2174 C CA . GLN A 1 271 ? -4.253 -7.721 -7.284 1.00 98.44 271 GLN A CA 1
ATOM 2175 C C . GLN A 1 271 ? -4.372 -6.462 -6.418 1.00 98.44 271 GLN A C 1
ATOM 2177 O O . GLN A 1 271 ? -4.045 -5.363 -6.857 1.00 98.44 271 GLN A O 1
ATOM 2182 N N . PHE A 1 272 ? -4.744 -6.617 -5.150 1.00 98.75 272 PHE A N 1
ATOM 2183 C CA . PHE A 1 272 ? -4.893 -5.518 -4.202 1.00 98.75 272 PHE A CA 1
ATOM 2184 C C . PHE A 1 272 ? -3.595 -4.728 -3.994 1.00 98.75 272 PHE A C 1
ATOM 2186 O O . PHE A 1 272 ? -3.632 -3.546 -3.666 1.00 98.75 272 PHE A O 1
ATOM 2193 N N . ARG A 1 273 ? -2.430 -5.331 -4.262 1.00 98.50 273 ARG A N 1
ATOM 2194 C CA . ARG A 1 273 ? -1.144 -4.622 -4.242 1.00 98.50 273 ARG A CA 1
ATOM 2195 C C . ARG A 1 273 ? -1.086 -3.429 -5.206 1.00 98.50 273 ARG A C 1
ATOM 2197 O O . ARG A 1 273 ? -0.327 -2.499 -4.946 1.00 98.50 273 ARG A O 1
ATOM 2204 N N . TYR A 1 274 ? -1.837 -3.475 -6.308 1.00 98.56 274 TYR A N 1
ATOM 2205 C CA . TYR A 1 274 ? -1.908 -2.397 -7.296 1.00 98.56 274 TYR A CA 1
ATOM 2206 C C . TYR A 1 274 ? -2.791 -1.258 -6.801 1.00 98.56 274 TYR A C 1
ATOM 2208 O O . TYR A 1 274 ? -2.418 -0.100 -6.947 1.00 98.56 274 TYR A O 1
ATOM 2216 N N . VAL A 1 275 ? -3.897 -1.592 -6.128 1.00 98.69 275 VAL A N 1
ATOM 2217 C CA . VAL A 1 275 ? -4.772 -0.620 -5.455 1.00 98.69 275 VAL A CA 1
ATOM 2218 C C . VAL A 1 275 ? -4.005 0.107 -4.350 1.00 98.69 275 VAL A C 1
ATOM 2220 O O . VAL A 1 275 ? -4.061 1.328 -4.271 1.00 98.69 275 VAL A O 1
ATOM 2223 N N . ILE A 1 276 ? -3.216 -0.621 -3.548 1.00 98.75 276 ILE A N 1
ATOM 2224 C CA . ILE A 1 276 ? -2.349 -0.007 -2.530 1.00 98.75 276 ILE A CA 1
ATOM 2225 C C . ILE A 1 276 ? -1.354 0.962 -3.186 1.00 98.75 276 ILE A C 1
ATOM 2227 O O . ILE A 1 276 ? -1.217 2.089 -2.729 1.00 98.75 276 ILE A O 1
ATOM 2231 N N . SER A 1 277 ? -0.674 0.568 -4.268 1.00 98.50 277 SER A N 1
ATOM 2232 C CA . SER A 1 277 ? 0.254 1.476 -4.961 1.00 98.50 277 SER A CA 1
ATOM 2233 C C . SER A 1 277 ? -0.433 2.711 -5.551 1.00 98.50 277 SER A C 1
ATOM 2235 O O . SER A 1 277 ? 0.129 3.802 -5.470 1.00 98.50 277 SER A O 1
ATOM 2237 N N . ALA A 1 278 ? -1.647 2.559 -6.087 1.00 98.56 278 ALA A N 1
ATOM 2238 C CA . ALA A 1 278 ? -2.462 3.674 -6.560 1.00 98.56 278 ALA A CA 1
ATOM 2239 C C . ALA A 1 278 ? -2.796 4.644 -5.415 1.00 98.56 278 ALA A C 1
ATOM 2241 O O . ALA A 1 278 ? -2.538 5.839 -5.539 1.00 98.56 278 ALA A O 1
ATOM 2242 N N . GLN A 1 279 ? -3.259 4.127 -4.270 1.00 98.50 279 GLN A N 1
ATOM 2243 C CA . GLN A 1 279 ? -3.529 4.932 -3.077 1.00 98.50 279 GLN A CA 1
ATOM 2244 C C . GLN A 1 279 ? -2.283 5.672 -2.588 1.00 98.50 279 GLN A C 1
ATOM 2246 O O . GLN A 1 279 ? -2.354 6.850 -2.264 1.00 98.50 279 GLN A O 1
ATOM 2251 N N . GLN A 1 280 ? -1.125 5.013 -2.568 1.00 98.50 280 GLN A N 1
ATOM 2252 C CA . GLN A 1 280 ? 0.117 5.623 -2.096 1.00 98.50 280 GLN A CA 1
ATOM 2253 C C . GLN A 1 280 ? 0.573 6.782 -2.989 1.00 98.50 280 GLN A C 1
ATOM 2255 O O . GLN A 1 280 ? 1.050 7.797 -2.484 1.00 98.50 280 GLN A O 1
ATOM 2260 N N . ALA A 1 281 ? 0.436 6.645 -4.309 1.00 98.38 281 ALA A N 1
ATOM 2261 C CA . ALA A 1 281 ? 0.717 7.731 -5.244 1.00 98.38 281 ALA A CA 1
ATOM 2262 C C . ALA A 1 281 ? -0.300 8.872 -5.105 1.00 98.38 281 ALA A C 1
ATOM 2264 O O . ALA A 1 281 ? 0.097 10.037 -5.062 1.00 98.38 281 ALA A O 1
ATOM 2265 N N . GLN A 1 282 ? -1.585 8.534 -4.974 1.00 98.50 282 GLN A N 1
ATOM 2266 C CA . GLN A 1 282 ? -2.658 9.508 -4.806 1.00 98.50 282 GLN A CA 1
ATOM 2267 C C . GLN A 1 282 ? -2.500 10.320 -3.517 1.00 98.50 282 GLN A C 1
ATOM 2269 O O . GLN A 1 282 ? -2.549 11.545 -3.558 1.00 98.50 282 GLN A O 1
ATOM 2274 N N . TRP A 1 283 ? -2.155 9.663 -2.409 1.00 98.50 283 TRP A N 1
ATOM 2275 C CA . TRP A 1 283 ? -1.877 10.330 -1.141 1.00 98.50 283 TRP A CA 1
ATOM 2276 C C . TRP A 1 283 ? -0.754 11.366 -1.279 1.00 98.50 283 TRP A C 1
ATOM 2278 O O . TRP A 1 283 ? -0.866 12.485 -0.779 1.00 98.50 283 TRP A O 1
ATOM 2288 N N . VAL A 1 284 ? 0.328 11.039 -2.001 1.00 98.56 284 VAL A N 1
ATOM 2289 C CA . VAL A 1 284 ? 1.412 12.005 -2.259 1.00 98.56 284 VAL A CA 1
ATOM 2290 C C . VAL A 1 284 ? 0.903 13.194 -3.072 1.00 98.56 284 VAL A C 1
ATOM 2292 O O . VAL A 1 284 ? 1.269 14.328 -2.769 1.00 98.56 284 VAL A O 1
ATOM 2295 N N . ARG A 1 285 ? 0.052 12.967 -4.078 1.00 98.31 285 ARG A N 1
ATOM 2296 C CA . ARG A 1 285 ? -0.527 14.054 -4.881 1.00 98.31 285 ARG A CA 1
ATOM 2297 C C . ARG A 1 285 ? -1.374 14.988 -4.026 1.00 98.31 285 ARG A C 1
ATOM 2299 O O . ARG A 1 285 ? -1.161 16.192 -4.061 1.00 98.31 285 ARG A O 1
ATOM 2306 N N . GLU A 1 286 ? -2.281 14.441 -3.233 1.00 97.75 286 GLU A N 1
ATOM 2307 C CA . GLU A 1 286 ? -3.225 15.223 -2.428 1.00 97.75 286 GLU A CA 1
ATOM 2308 C C . GLU A 1 286 ? -2.539 16.028 -1.322 1.00 97.75 286 GLU A C 1
ATOM 2310 O O . GLU A 1 286 ? -2.989 17.120 -0.985 1.00 97.75 286 GLU A O 1
ATOM 2315 N N . ASN A 1 287 ? -1.422 15.525 -0.791 1.00 97.81 287 ASN A N 1
ATOM 2316 C CA . ASN A 1 287 ? -0.726 16.158 0.328 1.00 97.81 287 ASN A CA 1
ATOM 2317 C C . ASN A 1 287 ? 0.442 17.066 -0.094 1.00 97.81 287 ASN A C 1
ATOM 2319 O O . ASN A 1 287 ? 0.865 17.907 0.698 1.00 97.81 287 ASN A O 1
ATOM 2323 N N . PHE A 1 288 ? 0.995 16.894 -1.302 1.00 97.75 288 PHE A N 1
ATOM 2324 C CA . PHE A 1 288 ? 2.226 17.583 -1.719 1.00 97.75 288 PHE A CA 1
ATOM 2325 C C . PHE A 1 288 ? 2.183 18.211 -3.115 1.00 97.75 288 PHE A C 1
ATOM 2327 O O . PHE A 1 288 ? 3.114 18.941 -3.451 1.00 97.75 288 PHE A O 1
ATOM 2334 N N . ARG A 1 289 ? 1.166 17.942 -3.948 1.00 97.69 289 ARG A N 1
ATOM 2335 C CA . ARG A 1 289 ? 1.090 18.507 -5.303 1.00 97.69 289 ARG A CA 1
ATOM 2336 C C . ARG A 1 289 ? 0.286 19.796 -5.309 1.00 97.69 289 ARG A C 1
ATOM 2338 O O . ARG A 1 289 ? -0.915 19.802 -5.056 1.00 97.69 289 ARG A O 1
ATOM 2345 N N . GLU A 1 290 ? 0.929 20.883 -5.701 1.00 96.38 290 GLU A N 1
ATOM 2346 C CA . GLU A 1 290 ? 0.247 22.147 -5.957 1.00 96.38 290 GLU A CA 1
ATOM 2347 C C . GLU A 1 290 ? -0.286 22.221 -7.396 1.00 96.38 290 GLU A C 1
ATOM 2349 O O . GLU A 1 290 ? 0.084 21.451 -8.289 1.00 96.38 290 GLU A O 1
ATOM 2354 N N . LYS A 1 291 ? -1.170 23.188 -7.656 1.00 94.94 291 LYS A N 1
ATOM 2355 C CA . LYS A 1 291 ? -1.758 23.386 -8.985 1.00 94.94 291 LYS A CA 1
ATOM 2356 C C . LYS A 1 291 ? -0.669 23.636 -10.037 1.00 94.94 291 LYS A C 1
ATOM 2358 O O . LYS A 1 291 ? 0.091 24.592 -9.938 1.00 94.94 291 LYS A O 1
ATOM 2363 N N . GLY A 1 292 ? -0.663 22.818 -11.090 1.00 94.56 292 GLY A N 1
ATOM 2364 C CA . GLY A 1 292 ? 0.290 22.918 -12.202 1.00 94.56 292 GLY A CA 1
ATOM 2365 C C . GLY A 1 292 ? 1.620 22.191 -11.974 1.00 94.56 292 GLY A C 1
ATOM 2366 O O . GLY A 1 292 ? 2.448 22.176 -12.881 1.00 94.56 292 GLY A O 1
ATOM 2367 N N . GLN A 1 293 ? 1.818 21.574 -10.806 1.00 96.94 293 GLN A N 1
ATOM 2368 C CA . GLN A 1 293 ? 2.978 20.731 -10.528 1.00 96.94 293 GLN A CA 1
ATOM 2369 C C . GLN A 1 293 ? 2.810 19.315 -11.089 1.00 96.94 293 GLN A C 1
ATOM 2371 O O . GLN A 1 293 ? 1.700 18.811 -11.262 1.00 96.94 293 GLN A O 1
ATOM 2376 N N . THR A 1 294 ? 3.939 18.661 -11.354 1.00 97.38 294 THR A N 1
ATOM 2377 C CA . THR A 1 294 ? 3.990 17.262 -11.793 1.00 97.38 294 THR A CA 1
ATOM 2378 C C . THR A 1 294 ? 3.984 16.298 -10.603 1.00 97.38 294 THR A C 1
ATOM 2380 O O . THR A 1 294 ? 4.274 16.685 -9.469 1.00 97.38 294 THR A O 1
ATOM 2383 N N . ASP A 1 295 ? 3.738 15.007 -10.849 1.00 98.25 295 ASP A N 1
ATOM 2384 C CA . ASP A 1 295 ? 3.874 13.971 -9.810 1.00 98.25 295 ASP A CA 1
ATOM 2385 C C . ASP A 1 295 ? 5.297 13.918 -9.237 1.00 98.25 295 ASP A C 1
ATOM 2387 O O . ASP A 1 295 ? 5.502 13.643 -8.055 1.00 98.25 295 ASP A O 1
ATOM 2391 N N . LYS A 1 296 ? 6.305 14.211 -10.066 1.00 98.25 296 LYS A N 1
ATOM 2392 C CA . LYS A 1 296 ? 7.693 14.324 -9.619 1.00 98.25 296 LYS A CA 1
ATOM 2393 C C . LYS A 1 296 ? 7.876 15.441 -8.604 1.00 98.25 296 LYS A C 1
ATOM 2395 O O . LYS A 1 296 ? 8.627 15.232 -7.657 1.00 98.25 296 LYS A O 1
ATOM 2400 N N . ASP A 1 297 ? 7.261 16.598 -8.813 1.00 98.31 297 ASP A N 1
ATOM 2401 C CA . ASP A 1 297 ? 7.404 17.736 -7.901 1.00 98.31 297 ASP A CA 1
ATOM 2402 C C . ASP A 1 297 ? 6.777 17.397 -6.543 1.00 98.31 297 ASP A C 1
ATOM 2404 O O . ASP A 1 297 ? 7.435 17.537 -5.512 1.00 98.31 297 ASP A O 1
ATOM 2408 N N . ALA A 1 298 ? 5.582 16.796 -6.554 1.00 98.50 298 ALA A N 1
ATOM 2409 C CA . ALA A 1 298 ? 4.921 16.286 -5.353 1.00 98.50 298 ALA A CA 1
ATOM 2410 C C . ALA A 1 298 ? 5.773 15.234 -4.619 1.00 98.50 298 ALA A C 1
ATOM 2412 O O . ALA A 1 298 ? 5.991 15.317 -3.409 1.00 98.50 298 ALA A O 1
ATOM 2413 N N . LEU A 1 299 ? 6.330 14.262 -5.354 1.00 98.25 299 LEU A N 1
ATOM 2414 C CA . LEU A 1 299 ? 7.214 13.251 -4.775 1.00 98.25 299 LEU A CA 1
ATOM 2415 C C . LEU A 1 299 ? 8.500 13.873 -4.216 1.00 98.25 299 LEU A C 1
ATOM 2417 O O . LEU A 1 299 ? 8.974 13.453 -3.163 1.00 98.25 299 LEU A O 1
ATOM 2421 N N . VAL A 1 300 ? 9.080 14.867 -4.894 1.00 97.81 300 VAL A N 1
ATOM 2422 C CA . VAL A 1 300 ? 10.260 15.593 -4.405 1.00 97.81 300 VAL A CA 1
ATOM 2423 C C . VAL A 1 300 ? 9.951 16.286 -3.082 1.00 97.81 300 VAL A C 1
ATOM 2425 O O . VAL A 1 300 ? 10.721 16.109 -2.137 1.00 97.81 300 VAL A O 1
ATOM 2428 N N . ALA A 1 301 ? 8.828 17.001 -2.990 1.00 97.31 301 ALA A N 1
ATOM 2429 C CA . ALA A 1 301 ? 8.400 17.674 -1.769 1.00 97.31 301 ALA A CA 1
ATOM 2430 C C . ALA A 1 301 ? 8.162 16.675 -0.619 1.00 97.31 301 ALA A C 1
ATOM 2432 O O . ALA A 1 301 ? 8.675 16.873 0.486 1.00 97.31 301 ALA A O 1
ATOM 2433 N N . TYR A 1 302 ? 7.497 15.547 -0.893 1.00 96.00 302 TYR A N 1
ATOM 2434 C CA . TYR A 1 302 ? 7.295 14.475 0.087 1.00 96.00 302 TYR A CA 1
ATOM 2435 C C . TYR A 1 302 ? 8.621 13.906 0.616 1.00 96.00 302 TYR A C 1
ATOM 2437 O O . TYR A 1 302 ? 8.842 13.828 1.828 1.00 96.00 302 TYR A O 1
ATOM 2445 N N . LEU A 1 303 ? 9.548 13.548 -0.279 1.00 94.44 303 LEU A N 1
ATOM 2446 C CA . LEU A 1 303 ? 10.853 13.003 0.109 1.00 94.44 303 LEU A CA 1
ATOM 2447 C C . LEU A 1 303 ? 11.721 14.042 0.846 1.00 94.44 303 LEU A C 1
ATOM 2449 O O . LEU A 1 303 ? 12.447 13.683 1.778 1.00 94.44 303 LEU A O 1
ATOM 2453 N N . ALA A 1 304 ? 11.634 15.322 0.471 1.00 93.38 304 ALA A N 1
ATOM 2454 C CA . ALA A 1 304 ? 12.338 16.419 1.134 1.00 93.38 304 ALA A CA 1
ATOM 2455 C C . ALA A 1 304 ? 11.831 16.641 2.568 1.00 93.38 304 ALA A C 1
ATOM 2457 O O . ALA A 1 304 ? 12.641 16.749 3.492 1.00 93.38 304 ALA A O 1
ATOM 2458 N N . ALA A 1 305 ? 10.512 16.612 2.787 1.00 90.62 305 ALA A N 1
ATOM 2459 C CA . ALA A 1 305 ? 9.917 16.717 4.119 1.00 90.62 305 ALA A CA 1
ATOM 2460 C C . ALA A 1 305 ? 10.400 15.594 5.058 1.00 90.62 305 ALA A C 1
ATOM 2462 O O . ALA A 1 305 ? 10.771 15.847 6.208 1.00 90.62 305 ALA A O 1
ATOM 2463 N N . LYS A 1 306 ? 10.492 14.353 4.554 1.00 85.38 306 LYS A N 1
ATOM 2464 C CA . LYS A 1 306 ? 11.025 13.210 5.322 1.00 85.38 306 LYS A CA 1
ATOM 2465 C C . LYS A 1 306 ? 12.506 13.384 5.662 1.00 85.38 306 LYS A C 1
ATOM 2467 O O . LYS A 1 306 ? 12.940 13.024 6.757 1.00 85.38 306 LYS A O 1
ATOM 2472 N N . ARG A 1 307 ? 13.288 13.968 4.751 1.00 82.75 307 ARG A N 1
ATOM 2473 C CA . ARG A 1 307 ? 14.701 14.269 4.999 1.00 82.75 307 ARG A CA 1
ATOM 2474 C C . ARG A 1 307 ? 14.886 15.330 6.086 1.00 82.75 307 ARG A C 1
ATOM 2476 O O . ARG A 1 307 ? 15.673 15.095 6.999 1.00 82.75 307 ARG A O 1
ATOM 2483 N N . LYS A 1 308 ? 14.138 16.438 6.032 1.00 77.94 308 LYS A N 1
ATOM 2484 C CA . LYS A 1 308 ? 14.153 17.487 7.070 1.00 77.94 308 LYS A CA 1
ATOM 2485 C C . LYS A 1 308 ? 13.844 16.913 8.455 1.00 77.94 308 LYS A C 1
ATOM 2487 O O . LYS A 1 308 ? 14.540 17.214 9.420 1.00 77.94 308 LYS A O 1
ATOM 2492 N N . ALA A 1 309 ? 12.845 16.031 8.544 1.00 71.12 309 ALA A N 1
ATOM 2493 C CA . ALA A 1 309 ? 12.491 15.368 9.798 1.00 71.12 309 ALA A CA 1
ATOM 2494 C C . ALA A 1 309 ? 13.656 14.545 10.380 1.00 71.12 309 ALA A C 1
ATOM 2496 O O . ALA A 1 309 ? 13.900 14.591 11.586 1.00 71.12 309 ALA A O 1
ATOM 2497 N N . LYS A 1 310 ? 14.403 13.832 9.525 1.00 70.00 310 LYS A N 1
ATOM 2498 C CA . LYS A 1 310 ? 15.596 13.072 9.930 1.00 70.00 310 LYS A CA 1
ATOM 2499 C C . LYS A 1 310 ? 16.718 13.989 10.424 1.00 70.00 310 LYS A C 1
ATOM 2501 O O . LYS A 1 310 ? 17.265 13.752 11.495 1.00 70.00 310 LYS A O 1
ATOM 2506 N N . GLU A 1 311 ? 17.020 15.054 9.682 1.00 70.56 311 GLU A N 1
ATOM 2507 C CA . GLU A 1 311 ? 18.071 16.014 10.047 1.00 70.56 311 GLU A CA 1
ATOM 2508 C C . GLU A 1 311 ? 17.766 16.726 11.377 1.00 70.56 311 GLU A C 1
ATOM 2510 O O . GLU A 1 311 ? 18.659 16.876 12.214 1.00 70.56 311 GLU A O 1
ATOM 2515 N N . ALA A 1 312 ? 16.502 17.088 11.625 1.00 66.75 312 ALA A N 1
ATOM 2516 C CA . ALA A 1 312 ? 16.082 17.665 12.900 1.00 66.75 312 ALA A CA 1
ATOM 2517 C C . ALA A 1 312 ? 16.365 16.715 14.078 1.00 66.75 312 ALA A C 1
ATOM 2519 O O . ALA A 1 312 ? 16.901 17.132 15.102 1.00 66.75 312 ALA A O 1
ATOM 2520 N N . VAL A 1 313 ? 16.065 15.423 13.947 1.00 64.62 313 VAL A N 1
ATOM 2521 C CA . VAL A 1 313 ? 16.312 14.454 15.026 1.00 64.62 313 VAL A CA 1
ATOM 2522 C C . VAL A 1 313 ? 17.788 14.209 15.282 1.00 64.62 313 VAL A C 1
ATOM 2524 O O . VAL A 1 313 ? 18.184 14.185 16.453 1.00 64.62 313 VAL A O 1
ATOM 2527 N N . ASP A 1 314 ? 18.599 14.112 14.230 1.00 67.88 314 ASP A N 1
ATOM 2528 C CA . ASP A 1 314 ? 20.053 14.023 14.372 1.00 67.88 314 ASP A CA 1
ATOM 2529 C C . ASP A 1 314 ? 20.595 15.254 15.130 1.00 67.88 314 ASP A C 1
ATOM 2531 O O . ASP A 1 314 ? 21.414 15.120 16.042 1.00 67.88 314 ASP A O 1
ATOM 2535 N N . GLN A 1 315 ? 20.080 16.456 14.830 1.00 67.50 315 GLN A N 1
ATOM 2536 C CA . GLN A 1 315 ? 20.458 17.699 15.513 1.00 67.50 315 GLN A CA 1
ATOM 2537 C C . GLN A 1 315 ? 20.053 17.724 16.997 1.00 67.50 315 GLN A C 1
ATOM 2539 O O . GLN A 1 315 ? 20.806 18.238 17.829 1.00 67.50 315 GLN A O 1
ATOM 2544 N N . PHE A 1 316 ? 18.880 17.191 17.345 1.00 69.69 316 PHE A N 1
ATOM 2545 C CA . PHE A 1 316 ? 18.382 17.163 18.726 1.00 69.69 316 PHE A CA 1
ATOM 2546 C C . PHE A 1 316 ? 18.851 15.939 19.532 1.00 69.69 316 PHE A C 1
ATOM 2548 O O . PHE A 1 316 ? 18.444 15.780 20.683 1.00 69.69 316 PHE A O 1
ATOM 2555 N N . GLY A 1 317 ? 19.728 15.094 18.974 1.00 61.50 317 GLY A N 1
ATOM 2556 C CA . GLY A 1 317 ? 20.304 13.942 19.676 1.00 61.50 317 GLY A CA 1
ATOM 2557 C C . GLY A 1 317 ? 19.272 12.871 20.030 1.00 61.50 317 GLY A C 1
ATOM 2558 O O . GLY A 1 317 ? 19.456 12.119 20.987 1.00 61.50 317 GLY A O 1
ATOM 2559 N N . LEU A 1 318 ? 18.176 12.797 19.273 1.00 61.41 318 LEU A N 1
ATOM 2560 C CA . LEU A 1 318 ? 17.108 11.820 19.468 1.00 61.41 318 LEU A CA 1
ATOM 2561 C C . LEU A 1 318 ? 17.485 10.461 18.835 1.00 61.41 318 LEU A C 1
ATOM 2563 O O . LEU A 1 318 ? 16.675 9.850 18.146 1.00 61.41 318 LEU A O 1
ATOM 2567 N N . GLU A 1 319 ? 18.709 9.968 19.089 1.00 51.28 319 GLU A N 1
ATOM 2568 C CA . GLU A 1 319 ? 19.283 8.736 18.498 1.00 51.28 319 GLU A CA 1
ATOM 2569 C C . GLU A 1 319 ? 18.432 7.468 18.752 1.00 51.28 319 GLU A C 1
ATOM 2571 O O . GLU A 1 319 ? 18.520 6.487 18.012 1.00 51.28 319 GLU A O 1
ATOM 2576 N N . GLU A 1 320 ? 17.573 7.482 19.776 1.00 47.00 320 GLU A N 1
ATOM 2577 C CA . GLU A 1 320 ? 16.647 6.390 20.121 1.00 47.00 320 GLU A CA 1
ATOM 2578 C C . GLU A 1 320 ? 15.315 6.437 19.337 1.00 47.00 320 GLU A C 1
ATOM 2580 O O . GLU A 1 320 ? 14.567 5.453 19.326 1.00 47.00 320 GLU A O 1
ATOM 2585 N N . PHE A 1 321 ? 15.002 7.532 18.633 1.00 45.22 321 PHE A N 1
ATOM 2586 C CA . PHE A 1 321 ? 13.799 7.621 17.802 1.00 45.22 321 PHE A CA 1
ATOM 2587 C C . PHE A 1 321 ? 14.015 6.869 16.482 1.00 45.22 321 PHE A C 1
ATOM 2589 O O . PHE A 1 321 ? 14.339 7.436 15.445 1.00 45.22 321 PHE A O 1
ATOM 2596 N N . ARG A 1 322 ? 13.763 5.555 16.495 1.00 44.00 322 ARG A N 1
ATOM 2597 C CA . ARG A 1 322 ? 13.727 4.663 15.310 1.00 44.00 322 ARG A CA 1
ATOM 2598 C C . ARG A 1 322 ? 12.639 5.002 14.267 1.00 44.00 322 ARG A C 1
ATOM 2600 O O . ARG A 1 322 ? 12.290 4.144 13.461 1.00 44.00 322 ARG A O 1
ATOM 2607 N N . TYR A 1 323 ? 12.078 6.207 14.283 1.00 50.59 323 TYR A N 1
ATOM 2608 C CA . TYR A 1 323 ? 10.887 6.594 13.520 1.00 50.59 323 TYR A CA 1
ATOM 2609 C C . TYR A 1 323 ? 11.187 7.295 12.185 1.00 50.59 323 TYR A C 1
ATOM 2611 O O . TYR A 1 323 ? 10.309 7.946 11.628 1.00 50.59 323 TYR A O 1
ATOM 2619 N N . PHE A 1 324 ? 12.395 7.147 11.632 1.00 52.38 324 PHE A N 1
ATOM 2620 C CA . PHE A 1 324 ? 12.726 7.735 10.331 1.00 52.38 324 PHE A CA 1
ATOM 2621 C C . PHE A 1 324 ? 12.608 6.712 9.226 1.00 52.38 324 PHE A C 1
ATOM 2623 O O . PHE A 1 324 ? 13.280 5.679 9.228 1.00 52.38 324 PHE A O 1
ATOM 2630 N N . VAL A 1 325 ? 11.754 7.029 8.262 1.00 55.50 325 VAL A N 1
ATOM 2631 C CA . VAL A 1 325 ? 11.619 6.215 7.070 1.00 55.50 325 VAL A CA 1
ATOM 2632 C C . VAL A 1 325 ? 12.772 6.524 6.136 1.00 55.50 325 VAL A C 1
ATOM 2634 O O . VAL A 1 325 ? 12.907 7.622 5.598 1.00 55.50 325 VAL A O 1
ATOM 2637 N N . GLU A 1 326 ? 13.618 5.519 5.952 1.00 71.75 326 GLU A N 1
ATOM 2638 C CA . GLU A 1 326 ? 14.640 5.527 4.923 1.00 71.75 326 GLU A CA 1
ATOM 2639 C C . GLU A 1 326 ? 13.990 5.101 3.608 1.00 71.75 326 GLU A C 1
ATOM 2641 O O . GLU A 1 326 ? 13.491 3.979 3.470 1.00 71.75 326 GLU A O 1
ATOM 2646 N N . TYR A 1 327 ? 13.972 6.017 2.642 1.00 87.50 327 TYR A N 1
ATOM 2647 C CA . TYR A 1 327 ? 13.698 5.660 1.262 1.00 87.50 327 TYR A CA 1
ATOM 2648 C C . TYR A 1 327 ? 15.006 5.279 0.562 1.00 87.50 327 TYR A C 1
ATOM 2650 O O . TYR A 1 327 ? 16.046 5.917 0.737 1.00 87.50 327 TYR A O 1
ATOM 2658 N N . ASP A 1 328 ? 14.950 4.230 -0.247 1.00 87.44 328 ASP A N 1
ATOM 2659 C CA . ASP A 1 328 ? 16.062 3.709 -1.025 1.00 87.44 328 ASP A CA 1
ATOM 2660 C C . ASP A 1 328 ? 15.900 4.094 -2.503 1.00 87.44 328 ASP A C 1
ATOM 2662 O O . ASP A 1 328 ? 14.839 3.923 -3.107 1.00 87.44 328 ASP A O 1
ATOM 2666 N N . LEU A 1 329 ? 16.984 4.615 -3.079 1.00 90.31 329 LEU A N 1
ATOM 2667 C CA . LEU A 1 329 ? 17.113 4.989 -4.491 1.00 90.31 329 LEU A CA 1
ATOM 2668 C C . LEU A 1 329 ? 18.143 4.119 -5.234 1.00 90.31 329 LEU A C 1
ATOM 2670 O O . LEU A 1 329 ? 18.498 4.413 -6.375 1.00 90.31 329 LEU A O 1
ATOM 2674 N N . GLU A 1 330 ? 18.710 3.112 -4.576 1.00 85.25 330 GLU A N 1
ATOM 2675 C CA . GLU A 1 330 ? 19.750 2.222 -5.095 1.00 85.25 330 GLU A CA 1
ATOM 2676 C C . GLU A 1 330 ? 19.196 0.866 -5.545 1.00 85.25 330 GLU A C 1
ATOM 2678 O O . GLU A 1 330 ? 19.852 0.159 -6.324 1.00 85.25 330 GLU A O 1
ATOM 2683 N N . GLU A 1 331 ? 17.973 0.526 -5.126 1.00 88.31 331 GLU A N 1
ATOM 2684 C CA . GLU A 1 331 ? 17.246 -0.632 -5.636 1.00 88.31 331 GLU A CA 1
ATOM 2685 C C . GLU A 1 331 ? 17.085 -0.571 -7.162 1.00 88.31 331 GLU A C 1
ATOM 2687 O O . GLU A 1 331 ? 16.893 0.472 -7.793 1.00 88.31 331 GLU A O 1
ATOM 2692 N N . SER A 1 332 ? 17.203 -1.734 -7.801 1.00 90.00 332 SER A N 1
ATOM 2693 C CA . SER A 1 332 ? 17.310 -1.786 -9.258 1.00 90.00 332 SER A CA 1
ATOM 2694 C C . SER A 1 332 ? 15.979 -1.481 -9.950 1.00 90.00 332 SER A C 1
ATOM 2696 O O . SER A 1 332 ? 15.033 -2.256 -9.851 1.00 90.00 332 SER A O 1
ATOM 2698 N N . SER A 1 333 ? 15.951 -0.441 -10.787 1.00 95.62 333 SER A N 1
ATOM 2699 C CA . SER A 1 333 ? 14.805 -0.110 -11.657 1.00 95.62 333 SER A CA 1
ATOM 2700 C C . SER A 1 333 ? 14.712 -0.972 -12.928 1.00 95.62 333 SER A C 1
ATOM 2702 O O . SER A 1 333 ? 13.841 -0.760 -13.766 1.00 95.62 333 SER A O 1
ATOM 2704 N N . ARG A 1 334 ? 15.597 -1.969 -13.096 1.00 95.75 334 ARG A N 1
ATOM 2705 C CA . ARG A 1 334 ? 15.713 -2.800 -14.312 1.00 95.75 334 ARG A CA 1
ATOM 2706 C C . ARG A 1 334 ? 14.377 -3.407 -14.746 1.00 95.75 334 ARG A C 1
ATOM 2708 O O . ARG A 1 334 ? 14.073 -3.432 -15.930 1.00 95.75 334 ARG A O 1
ATOM 2715 N N . LEU A 1 335 ? 13.591 -3.908 -13.793 1.00 94.25 335 LEU A N 1
ATOM 2716 C CA . LEU A 1 335 ? 12.321 -4.582 -14.082 1.00 94.25 335 LEU A CA 1
ATOM 2717 C C . LEU A 1 335 ? 11.191 -3.629 -14.491 1.00 94.25 335 LEU A C 1
ATOM 2719 O O . LEU A 1 335 ? 10.187 -4.103 -15.013 1.00 94.25 335 LEU A O 1
ATOM 2723 N N . HIS A 1 336 ? 11.372 -2.320 -14.322 1.00 96.12 336 HIS A N 1
ATOM 2724 C CA . HIS A 1 336 ? 10.400 -1.287 -14.685 1.00 96.12 336 HIS A CA 1
ATOM 2725 C C . HIS A 1 336 ? 10.779 -0.569 -15.984 1.00 96.12 336 HIS A C 1
ATOM 2727 O O . HIS A 1 336 ? 10.246 0.485 -16.276 1.00 96.12 336 HIS A O 1
ATOM 2733 N N . ASN A 1 337 ? 11.716 -1.102 -16.770 1.00 96.25 337 ASN A N 1
ATOM 2734 C CA . ASN A 1 337 ? 12.114 -0.523 -18.057 1.00 96.25 337 ASN A CA 1
ATOM 2735 C C . ASN A 1 337 ? 11.903 -1.543 -19.184 1.00 96.25 337 ASN A C 1
ATOM 2737 O O . ASN A 1 337 ? 12.824 -1.841 -19.946 1.00 96.25 337 ASN A O 1
ATOM 2741 N N . LYS A 1 338 ? 10.713 -2.159 -19.227 1.00 95.50 338 LYS A N 1
ATOM 2742 C CA . LYS A 1 338 ? 10.388 -3.180 -20.225 1.00 95.50 338 LYS A CA 1
ATOM 2743 C C . LYS A 1 338 ? 10.089 -2.554 -21.585 1.00 95.50 338 LYS A C 1
ATOM 2745 O O . LYS A 1 338 ? 9.404 -1.536 -21.658 1.00 95.50 338 LYS A O 1
ATOM 2750 N N . VAL A 1 339 ? 10.539 -3.218 -22.645 1.00 93.81 339 VAL A N 1
ATOM 2751 C CA . VAL A 1 339 ? 10.229 -2.881 -24.044 1.00 93.81 339 VAL A CA 1
ATOM 2752 C C . VAL A 1 339 ? 9.847 -4.148 -24.801 1.00 93.81 339 VAL A C 1
ATOM 2754 O O . VAL A 1 339 ? 10.191 -5.252 -24.377 1.00 93.81 339 VAL A O 1
ATOM 2757 N N . ALA A 1 340 ? 9.131 -4.003 -25.908 1.00 93.06 340 ALA A N 1
ATOM 2758 C CA . ALA A 1 340 ? 8.846 -5.101 -26.820 1.00 93.06 340 ALA A CA 1
ATOM 2759 C C . ALA A 1 340 ? 9.822 -5.071 -28.005 1.00 93.06 340 ALA A C 1
ATOM 2761 O O . ALA A 1 340 ? 10.260 -4.005 -28.441 1.00 93.06 340 ALA A O 1
ATOM 2762 N N . THR A 1 341 ? 10.164 -6.249 -28.524 1.00 88.50 341 THR A N 1
ATOM 2763 C CA . THR A 1 341 ? 10.952 -6.403 -29.753 1.00 88.50 341 THR A CA 1
ATOM 2764 C C . THR A 1 341 ? 10.042 -6.907 -30.868 1.00 88.50 341 THR A C 1
ATOM 2766 O O . THR A 1 341 ? 9.341 -7.901 -30.703 1.00 88.50 341 THR A O 1
ATOM 2769 N N . LEU A 1 342 ? 10.049 -6.212 -32.002 1.00 87.25 342 LEU A N 1
ATOM 2770 C CA . LEU A 1 342 ? 9.322 -6.579 -33.214 1.00 87.25 342 LEU A CA 1
ATOM 2771 C C . LEU A 1 342 ? 10.330 -7.039 -34.260 1.00 87.25 342 LEU A C 1
ATOM 2773 O O . LEU A 1 342 ? 11.315 -6.343 -34.509 1.00 87.25 342 LEU A O 1
ATOM 2777 N N . ARG A 1 343 ? 10.099 -8.204 -34.868 1.00 82.25 343 ARG A N 1
ATOM 2778 C CA . ARG A 1 343 ? 10.966 -8.735 -35.926 1.00 82.25 343 ARG A CA 1
ATOM 2779 C C . ARG A 1 343 ? 10.347 -8.444 -37.289 1.00 82.25 343 ARG A C 1
ATOM 2781 O O . ARG A 1 343 ? 9.243 -8.893 -37.573 1.00 82.25 343 ARG A O 1
ATOM 2788 N N . GLY A 1 344 ? 11.058 -7.684 -38.116 1.00 76.75 344 GLY A N 1
ATOM 2789 C CA . GLY A 1 344 ? 10.685 -7.429 -39.503 1.00 76.75 344 GLY A CA 1
ATOM 2790 C C . GLY A 1 344 ? 10.957 -8.636 -40.404 1.00 76.75 344 GLY A C 1
ATOM 2791 O O . GLY A 1 344 ? 11.750 -9.516 -40.067 1.00 76.75 344 GLY A O 1
ATOM 2792 N N . GLN A 1 345 ? 10.339 -8.647 -41.588 1.00 75.94 345 GLN A N 1
ATOM 2793 C CA . GLN A 1 345 ? 10.483 -9.726 -42.581 1.00 75.94 345 GLN A CA 1
ATOM 2794 C C . GLN A 1 345 ? 11.936 -9.935 -43.047 1.00 75.94 345 GLN A C 1
ATOM 2796 O O . GLN A 1 345 ? 12.317 -11.043 -43.403 1.00 75.94 345 GLN A O 1
ATOM 2801 N N . SER A 1 346 ? 12.768 -8.891 -42.996 1.00 77.62 346 SER A N 1
ATOM 2802 C CA . SER A 1 346 ? 14.196 -8.939 -43.338 1.00 77.62 346 SER A CA 1
ATOM 2803 C C . SER A 1 346 ? 15.109 -9.353 -42.173 1.00 77.62 346 SER A C 1
ATOM 2805 O O . SER A 1 346 ? 16.330 -9.293 -42.300 1.00 77.62 346 SER A O 1
ATOM 2807 N N . GLY A 1 347 ? 14.546 -9.733 -41.020 1.00 74.50 347 GLY A N 1
ATOM 2808 C CA . GLY A 1 347 ? 15.302 -10.045 -39.804 1.00 74.50 347 GLY A CA 1
ATOM 2809 C C . GLY A 1 347 ? 15.722 -8.818 -38.984 1.00 74.50 347 GLY A C 1
ATOM 2810 O O . GLY A 1 347 ? 16.409 -8.969 -37.973 1.00 74.50 347 GLY A O 1
ATOM 2811 N N . SER A 1 348 ? 15.302 -7.609 -39.377 1.00 79.50 348 SER A N 1
ATOM 2812 C CA . SER A 1 348 ? 15.494 -6.395 -38.578 1.00 79.50 348 SER A CA 1
ATOM 2813 C C . SER A 1 348 ? 14.723 -6.473 -37.255 1.00 79.50 348 SER A C 1
ATOM 2815 O O . SER A 1 348 ? 13.630 -7.031 -37.190 1.00 79.50 348 SER A O 1
ATOM 2817 N N . VAL A 1 349 ? 15.291 -5.916 -36.181 1.00 82.19 349 VAL A N 1
ATOM 2818 C CA . VAL A 1 349 ? 14.624 -5.807 -34.875 1.00 82.19 349 VAL A CA 1
ATOM 2819 C C . VAL A 1 349 ? 14.293 -4.345 -34.616 1.00 82.19 349 VAL A C 1
ATOM 2821 O O . VAL A 1 349 ? 15.189 -3.502 -34.599 1.00 82.19 349 VAL A O 1
ATOM 2824 N N . VAL A 1 350 ? 13.015 -4.054 -34.393 1.00 84.94 350 VAL A N 1
ATOM 2825 C CA . VAL A 1 350 ? 12.523 -2.731 -33.998 1.00 84.94 350 VAL A CA 1
ATOM 2826 C C . VAL A 1 350 ? 12.085 -2.786 -32.540 1.00 84.94 350 VAL A C 1
ATOM 2828 O O . VAL A 1 350 ? 11.427 -3.735 -32.112 1.00 84.94 350 VAL A O 1
ATOM 2831 N N . ILE A 1 351 ? 12.461 -1.770 -31.764 1.00 87.75 351 ILE A N 1
ATOM 2832 C CA . ILE A 1 351 ? 12.025 -1.630 -30.375 1.00 87.75 351 ILE A CA 1
ATOM 2833 C C . ILE A 1 351 ? 10.701 -0.888 -30.337 1.00 87.75 351 ILE A C 1
ATOM 2835 O O . ILE A 1 351 ? 10.559 0.184 -30.920 1.00 87.75 351 ILE A O 1
ATOM 2839 N N . ARG A 1 352 ? 9.750 -1.455 -29.602 1.00 89.81 352 ARG A N 1
ATOM 2840 C CA . ARG A 1 352 ? 8.484 -0.820 -29.268 1.00 89.81 352 ARG A CA 1
ATOM 2841 C C . ARG A 1 352 ? 8.486 -0.466 -27.788 1.00 89.81 352 ARG A C 1
ATOM 2843 O O . ARG A 1 352 ? 8.469 -1.346 -26.922 1.00 89.81 352 ARG A O 1
ATOM 2850 N N . TYR A 1 353 ? 8.500 0.829 -27.505 1.00 90.00 353 TYR A N 1
ATOM 2851 C CA . TYR A 1 353 ? 8.319 1.345 -26.154 1.00 90.00 353 TYR A CA 1
ATOM 2852 C C . TYR A 1 353 ? 6.835 1.300 -25.763 1.00 90.00 353 TYR A C 1
ATOM 2854 O O . TYR A 1 353 ? 5.983 1.391 -26.649 1.00 90.00 353 TYR A O 1
ATOM 2862 N N . PRO A 1 354 ? 6.505 1.136 -24.468 1.00 88.62 354 PRO A N 1
ATOM 2863 C CA . PRO A 1 354 ? 5.127 1.144 -23.979 1.00 88.62 354 PRO A CA 1
ATOM 2864 C C . PRO A 1 354 ? 4.277 2.302 -24.520 1.00 88.62 354 PRO A C 1
ATOM 2866 O O . PRO A 1 354 ? 3.246 2.048 -25.127 1.00 88.62 354 PRO A O 1
ATOM 2869 N N . ASN A 1 355 ? 4.761 3.540 -24.412 1.00 86.69 355 ASN A N 1
ATOM 2870 C CA . ASN A 1 355 ? 4.054 4.741 -24.873 1.00 86.69 355 ASN A CA 1
ATOM 2871 C C . ASN A 1 355 ? 4.541 5.232 -26.244 1.00 86.69 355 ASN A C 1
ATOM 2873 O O . ASN A 1 355 ? 4.382 6.401 -26.561 1.00 86.69 355 ASN A O 1
ATOM 2877 N N . TYR A 1 356 ? 5.192 4.374 -27.037 1.00 83.38 356 TYR A N 1
ATOM 2878 C CA . TYR A 1 356 ? 5.889 4.725 -28.288 1.00 83.38 356 TYR A CA 1
ATOM 2879 C C . TYR A 1 356 ? 7.096 5.666 -28.136 1.00 83.38 356 TYR A C 1
ATOM 2881 O O . TYR A 1 356 ? 8.010 5.592 -28.955 1.00 83.38 356 TYR A O 1
ATOM 2889 N N . ASP A 1 357 ? 7.170 6.431 -27.050 1.00 82.94 357 ASP A N 1
ATOM 2890 C CA . ASP A 1 357 ? 8.303 7.276 -26.703 1.00 82.94 357 ASP A CA 1
ATOM 2891 C C . ASP A 1 357 ? 9.324 6.577 -25.798 1.00 82.94 357 ASP A C 1
ATOM 2893 O O . ASP A 1 357 ? 9.015 5.730 -24.951 1.00 82.94 357 ASP A O 1
ATOM 2897 N N . THR A 1 358 ? 10.591 6.952 -25.971 1.00 82.69 358 THR A N 1
ATOM 2898 C CA . THR A 1 358 ? 11.682 6.518 -25.093 1.00 82.69 358 THR A CA 1
ATOM 2899 C C . THR A 1 358 ? 11.554 7.130 -23.705 1.00 82.69 358 THR A C 1
ATOM 2901 O O . THR A 1 358 ? 11.802 8.321 -23.525 1.00 82.69 358 THR A O 1
ATOM 2904 N N . LEU A 1 359 ? 11.292 6.282 -22.710 1.00 89.56 359 LEU A N 1
ATOM 2905 C CA . LEU A 1 359 ? 11.165 6.667 -21.306 1.00 89.56 359 LEU A CA 1
ATOM 2906 C C . LEU A 1 359 ? 12.156 5.914 -20.425 1.00 89.56 359 LEU A C 1
ATOM 2908 O O . LEU A 1 359 ? 12.575 4.794 -20.729 1.00 89.56 359 LEU A O 1
ATOM 2912 N N . VAL A 1 360 ? 12.534 6.547 -19.318 1.00 94.62 360 VAL A N 1
ATOM 2913 C CA . VAL A 1 360 ? 13.373 5.945 -18.281 1.00 94.62 360 VAL A CA 1
ATOM 2914 C C . VAL A 1 360 ? 12.600 5.969 -16.979 1.00 94.62 360 VAL A C 1
ATOM 2916 O O . VAL A 1 360 ? 12.317 7.039 -16.452 1.00 94.62 360 VAL A O 1
ATOM 2919 N N . ASN A 1 361 ? 12.316 4.794 -16.436 1.00 97.31 361 ASN A N 1
ATOM 2920 C CA . ASN A 1 361 ? 11.642 4.675 -15.152 1.00 97.31 361 ASN A CA 1
ATOM 2921 C C . ASN A 1 361 ? 12.673 4.442 -14.045 1.00 97.31 361 ASN A C 1
ATOM 2923 O O . ASN A 1 361 ? 13.551 3.575 -14.167 1.00 97.31 361 ASN A O 1
ATOM 2927 N N . ILE A 1 362 ? 12.559 5.196 -12.955 1.00 98.12 362 ILE A N 1
ATOM 2928 C CA . ILE A 1 362 ? 13.353 5.024 -11.737 1.00 98.12 362 ILE A CA 1
ATOM 2929 C C . ILE A 1 362 ? 12.478 4.493 -10.608 1.00 98.12 362 ILE A C 1
ATOM 2931 O O . ILE A 1 362 ? 11.277 4.730 -10.579 1.00 98.12 362 ILE A O 1
ATOM 2935 N N . LYS A 1 363 ? 13.101 3.759 -9.688 1.00 97.56 363 LYS A N 1
ATOM 2936 C CA . LYS A 1 363 ? 12.435 3.101 -8.566 1.00 97.56 363 LYS A CA 1
ATOM 2937 C C . LYS A 1 363 ? 12.857 3.759 -7.260 1.00 97.56 363 LYS A C 1
ATOM 2939 O O . LYS A 1 363 ? 14.049 3.972 -7.047 1.00 97.56 363 LYS A O 1
ATOM 2944 N N . ILE A 1 364 ? 11.874 4.039 -6.416 1.00 96.88 364 ILE A N 1
ATOM 2945 C CA . ILE A 1 364 ? 12.025 4.556 -5.061 1.00 96.88 364 ILE A CA 1
ATOM 2946 C C . ILE A 1 364 ? 11.306 3.575 -4.138 1.00 96.88 364 ILE A C 1
ATOM 2948 O O . ILE A 1 364 ? 10.169 3.203 -4.413 1.00 96.88 364 ILE A O 1
ATOM 2952 N N . VAL A 1 365 ? 11.962 3.118 -3.073 1.00 94.00 365 VAL A N 1
ATOM 2953 C CA . VAL A 1 365 ? 11.392 2.119 -2.153 1.00 94.00 365 VAL A CA 1
ATOM 2954 C C . VAL A 1 365 ? 11.392 2.650 -0.736 1.00 94.00 365 VAL A C 1
ATOM 2956 O O . VAL A 1 365 ? 12.409 3.161 -0.293 1.00 94.00 365 VAL A O 1
ATOM 2959 N N . MET A 1 366 ? 10.303 2.469 0.007 1.00 90.88 366 MET A N 1
ATOM 2960 C CA . MET A 1 366 ? 10.210 2.851 1.418 1.00 90.88 366 MET A CA 1
ATOM 2961 C C . MET A 1 366 ? 9.881 1.624 2.262 1.00 90.88 366 MET A C 1
ATOM 2963 O O . MET A 1 366 ? 8.929 0.893 1.980 1.00 90.88 366 MET A O 1
ATOM 2967 N N . ASN A 1 367 ? 10.709 1.359 3.279 1.00 86.88 367 ASN A N 1
ATOM 2968 C CA . ASN A 1 367 ? 10.561 0.212 4.185 1.00 86.88 367 ASN A CA 1
ATOM 2969 C C . ASN A 1 367 ? 10.396 -1.147 3.472 1.00 86.88 367 ASN A C 1
ATOM 2971 O O . ASN A 1 367 ? 9.779 -2.065 4.005 1.00 86.88 367 ASN A O 1
ATOM 2975 N N . PHE A 1 368 ? 10.940 -1.280 2.257 1.00 90.44 368 PHE A N 1
ATOM 2976 C CA . PHE A 1 368 ? 10.791 -2.428 1.351 1.00 90.44 368 PHE A CA 1
ATOM 2977 C C . PHE A 1 368 ? 9.366 -2.703 0.830 1.00 90.44 368 PHE A C 1
ATOM 2979 O O . PHE A 1 368 ? 9.224 -3.436 -0.145 1.00 90.44 368 PHE A O 1
ATOM 2986 N N . HIS A 1 369 ? 8.336 -2.117 1.438 1.00 94.81 369 HIS A N 1
ATOM 2987 C CA . HIS A 1 369 ? 6.927 -2.382 1.156 1.00 94.81 369 HIS A CA 1
ATOM 2988 C C . HIS A 1 369 ? 6.365 -1.454 0.084 1.00 94.81 369 HIS A C 1
ATOM 2990 O O . HIS A 1 369 ? 5.840 -1.916 -0.926 1.00 94.81 369 HIS A O 1
ATOM 2996 N N . THR A 1 370 ? 6.534 -0.155 0.289 1.00 96.19 370 THR A N 1
ATOM 2997 C CA . THR A 1 370 ? 6.042 0.882 -0.611 1.00 96.19 370 THR A CA 1
ATOM 2998 C C . THR A 1 370 ? 7.041 1.090 -1.728 1.00 96.19 370 THR A C 1
ATOM 3000 O O . THR A 1 370 ? 8.248 1.197 -1.493 1.00 96.19 370 THR A O 1
ATOM 3003 N N . GLU A 1 371 ? 6.540 1.135 -2.951 1.00 95.69 371 GLU A N 1
ATOM 3004 C CA . GLU A 1 371 ? 7.333 1.328 -4.150 1.00 95.69 371 GLU A CA 1
ATOM 3005 C C . GLU A 1 371 ? 6.694 2.436 -4.974 1.00 95.69 371 GLU A C 1
ATOM 3007 O O . GLU A 1 371 ? 5.521 2.345 -5.316 1.00 95.69 371 GLU A O 1
ATOM 3012 N N . PHE A 1 372 ? 7.480 3.450 -5.317 1.00 98.06 372 PHE A N 1
ATOM 3013 C CA . PHE A 1 372 ? 7.121 4.411 -6.348 1.00 98.06 372 PHE A CA 1
ATOM 3014 C C . PHE A 1 372 ? 7.982 4.157 -7.571 1.00 98.06 372 PHE A C 1
ATOM 3016 O O . PHE A 1 372 ? 9.209 4.025 -7.475 1.00 98.06 372 PHE A O 1
ATOM 3023 N N . ILE A 1 373 ? 7.338 4.145 -8.730 1.00 98.31 373 ILE A N 1
ATOM 3024 C CA . ILE A 1 373 ? 8.019 4.187 -10.014 1.00 98.31 373 ILE A CA 1
ATOM 3025 C C . ILE A 1 373 ? 7.730 5.547 -10.628 1.00 98.31 373 ILE A C 1
ATOM 3027 O O . ILE A 1 373 ? 6.576 5.927 -10.797 1.00 98.31 373 ILE A O 1
ATOM 3031 N N . LEU A 1 374 ? 8.791 6.287 -10.933 1.00 97.94 374 LEU A N 1
ATOM 3032 C CA . LEU A 1 374 ? 8.703 7.612 -11.531 1.00 97.94 374 LEU A CA 1
ATOM 3033 C C . LEU A 1 374 ? 9.305 7.565 -12.932 1.00 97.94 374 LEU A C 1
ATOM 3035 O O . LEU A 1 374 ? 10.447 7.129 -13.109 1.00 97.94 374 LEU A O 1
ATOM 3039 N N . SER A 1 375 ? 8.543 8.012 -13.923 1.00 96.50 375 SER A N 1
ATOM 3040 C CA . SER A 1 375 ? 9.031 8.154 -15.294 1.00 96.50 375 SER A CA 1
ATOM 3041 C C . SER A 1 375 ? 9.937 9.380 -15.439 1.00 96.50 375 SER A C 1
ATOM 3043 O O . SER A 1 375 ? 9.879 10.333 -14.661 1.00 96.50 375 SER A O 1
ATOM 3045 N N . SER A 1 376 ? 10.763 9.399 -16.483 1.00 95.12 376 SER A N 1
ATOM 3046 C CA . SER A 1 376 ? 11.594 10.557 -16.830 1.00 95.12 376 SER A CA 1
ATOM 3047 C C . SER A 1 376 ? 10.791 11.802 -17.222 1.00 95.12 376 SER A C 1
ATOM 3049 O O . SER A 1 376 ? 11.356 12.893 -17.226 1.00 95.12 376 SER A O 1
ATOM 3051 N N . GLU A 1 377 ? 9.504 11.643 -17.531 1.00 93.88 377 GLU A N 1
ATOM 3052 C CA . GLU A 1 377 ? 8.547 12.732 -17.782 1.00 93.88 377 GLU A CA 1
ATOM 3053 C C . GLU A 1 377 ? 7.974 13.324 -16.492 1.00 93.88 377 GLU A C 1
ATOM 3055 O O . GLU A 1 377 ? 7.341 14.371 -16.518 1.00 93.88 377 GLU A O 1
ATOM 3060 N N . GLY A 1 378 ? 8.229 12.682 -15.351 1.00 95.38 378 GLY A N 1
ATOM 3061 C CA . GLY A 1 378 ? 7.781 13.158 -14.052 1.00 95.38 378 GLY A CA 1
ATOM 3062 C C . GLY A 1 378 ? 6.364 12.738 -13.678 1.00 95.38 378 GLY A C 1
ATOM 3063 O O . GLY A 1 378 ? 5.787 13.359 -12.794 1.00 95.38 378 GLY A O 1
ATOM 3064 N N . ARG A 1 379 ? 5.826 11.686 -14.307 1.00 95.81 379 ARG A N 1
ATOM 3065 C CA . ARG A 1 379 ? 4.583 11.011 -13.896 1.00 95.81 379 ARG A CA 1
ATOM 3066 C C . ARG A 1 379 ? 4.864 9.790 -13.028 1.00 95.81 379 ARG A C 1
ATOM 3068 O O . ARG A 1 379 ? 5.837 9.067 -13.300 1.00 95.81 379 ARG A O 1
ATOM 3075 N N . PHE A 1 380 ? 4.001 9.527 -12.046 1.00 98.06 380 PHE A N 1
ATOM 3076 C CA . PHE A 1 380 ? 3.938 8.212 -11.414 1.00 98.06 380 PHE A CA 1
ATOM 3077 C C . PHE A 1 380 ? 3.577 7.155 -12.458 1.00 98.06 380 PHE A C 1
ATOM 3079 O O . PHE A 1 380 ? 2.807 7.394 -13.383 1.00 98.06 380 PHE A O 1
ATOM 3086 N N . VAL A 1 381 ? 4.183 5.982 -12.324 1.00 97.50 381 VAL A N 1
ATOM 3087 C CA . VAL A 1 381 ? 3.962 4.842 -13.209 1.00 97.50 381 VAL A CA 1
ATOM 3088 C C . VAL A 1 381 ? 3.283 3.772 -12.372 1.00 97.50 381 VAL A C 1
ATOM 3090 O O . VAL A 1 381 ? 3.960 3.010 -11.683 1.00 97.50 381 VAL A O 1
ATOM 3093 N N . ASN A 1 382 ? 1.953 3.727 -12.417 1.00 97.31 382 ASN A N 1
ATOM 3094 C CA . ASN A 1 382 ? 1.139 2.753 -11.695 1.00 97.31 382 ASN A CA 1
ATOM 3095 C C . ASN A 1 382 ? 0.309 1.899 -12.658 1.00 97.31 382 ASN A C 1
ATOM 3097 O O . ASN A 1 382 ? -0.131 2.359 -13.710 1.00 97.31 382 ASN A O 1
ATOM 3101 N N . GLU A 1 383 ? 0.086 0.642 -12.277 1.00 96.06 383 GLU A N 1
ATOM 3102 C CA . GLU A 1 383 ? -0.763 -0.291 -13.031 1.00 96.06 383 GLU A CA 1
ATOM 3103 C C . GLU A 1 383 ? -2.256 0.074 -12.955 1.00 96.06 383 GLU A C 1
ATOM 3105 O O . GLU A 1 383 ? -3.013 -0.244 -13.870 1.00 96.06 383 GLU A O 1
ATOM 3110 N N . LEU A 1 384 ? -2.642 0.759 -11.878 1.00 97.19 384 LEU A N 1
ATOM 3111 C CA . LEU A 1 384 ? -3.925 1.415 -11.664 1.00 97.19 384 LEU A CA 1
ATOM 3112 C C . LEU A 1 384 ? -3.650 2.853 -11.232 1.00 97.19 384 LEU A C 1
ATOM 3114 O O . LEU A 1 384 ? -2.759 3.071 -10.412 1.00 97.19 384 LEU A O 1
ATOM 3118 N N . ASP A 1 385 ? -4.401 3.820 -11.741 1.00 97.25 385 ASP A N 1
ATOM 3119 C CA . ASP A 1 385 ? -4.238 5.217 -11.342 1.00 97.25 385 ASP A CA 1
ATOM 3120 C C . ASP A 1 385 ? -5.592 5.952 -11.388 1.00 97.25 385 ASP A C 1
ATOM 3122 O O . ASP A 1 385 ? -6.255 5.876 -12.425 1.00 97.25 385 ASP A O 1
ATOM 3126 N N . PRO A 1 386 ? -6.017 6.639 -10.305 1.00 96.50 386 PRO A N 1
ATOM 3127 C CA . PRO A 1 386 ? -7.233 7.455 -10.306 1.00 96.50 386 PRO A CA 1
ATOM 3128 C C . PRO A 1 386 ? -7.206 8.624 -11.299 1.00 96.50 386 PRO A C 1
ATOM 3130 O O . PRO A 1 386 ? -8.259 9.157 -11.609 1.00 96.50 386 PRO A O 1
ATOM 3133 N N . GLU A 1 387 ? -6.027 9.034 -11.779 1.00 95.75 387 GLU A N 1
ATOM 3134 C CA . GLU A 1 387 ? -5.857 10.092 -12.791 1.00 95.75 387 GLU A CA 1
ATOM 3135 C C . GLU A 1 387 ? -5.549 9.525 -14.189 1.00 95.75 387 GLU A C 1
ATOM 3137 O O . GLU A 1 387 ? -4.984 10.205 -15.055 1.00 95.75 387 GLU A O 1
ATOM 3142 N N . GLY A 1 388 ? -5.869 8.246 -14.389 1.00 92.00 388 GLY A N 1
ATOM 3143 C CA . GLY A 1 388 ? -5.697 7.531 -15.644 1.00 92.00 388 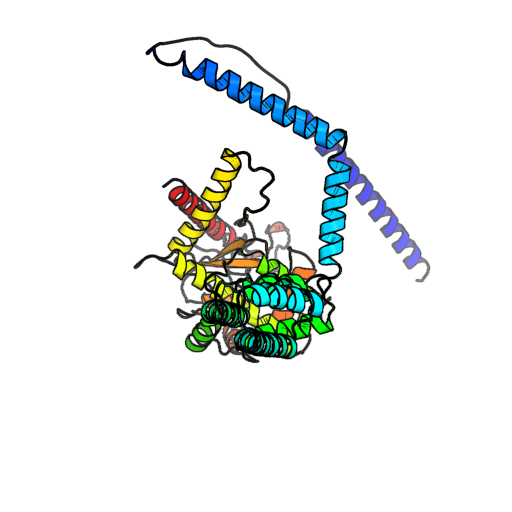GLY A CA 1
ATOM 3144 C C . GLY A 1 388 ? -4.323 6.876 -15.789 1.00 92.00 388 GLY A C 1
ATOM 3145 O O . GLY A 1 388 ? -3.273 7.437 -15.455 1.00 92.00 388 GLY A O 1
ATOM 3146 N N . THR A 1 389 ? -4.323 5.657 -16.333 1.00 89.62 389 THR A N 1
ATOM 3147 C CA . THR A 1 389 ? -3.106 4.888 -16.628 1.00 89.62 389 THR A CA 1
ATOM 3148 C C . THR A 1 389 ? -2.752 4.946 -18.113 1.00 89.62 389 THR A C 1
ATOM 3150 O O . THR A 1 389 ? -3.609 5.110 -18.981 1.00 89.62 389 THR A O 1
ATOM 3153 N N . ASP A 1 390 ? -1.468 4.787 -18.417 1.00 92.75 390 ASP A N 1
ATOM 3154 C CA . ASP A 1 390 ? -0.968 4.615 -19.775 1.00 92.75 390 ASP A CA 1
ATOM 3155 C C . ASP A 1 390 ? -0.327 3.228 -19.950 1.00 92.75 390 ASP A C 1
ATOM 3157 O O . ASP A 1 390 ? -0.250 2.401 -19.036 1.00 92.75 390 ASP A O 1
ATOM 3161 N N . THR A 1 391 ? 0.157 2.940 -21.158 1.00 94.25 391 THR A N 1
ATOM 3162 C CA . THR A 1 391 ? 0.749 1.627 -21.445 1.00 94.25 391 THR A CA 1
ATOM 3163 C C . THR A 1 391 ? 2.035 1.401 -20.631 1.00 94.25 391 THR A C 1
ATOM 3165 O O . THR A 1 391 ? 2.341 0.264 -20.257 1.00 94.25 391 THR A O 1
ATOM 3168 N N . ASN A 1 392 ? 2.781 2.460 -20.291 1.00 96.12 392 ASN A N 1
ATOM 3169 C CA . ASN A 1 392 ? 3.929 2.379 -19.389 1.00 96.12 392 ASN A CA 1
ATOM 3170 C C . ASN A 1 392 ? 3.501 2.004 -17.962 1.00 96.12 392 ASN A C 1
ATOM 3172 O O . ASN A 1 392 ? 4.132 1.129 -17.372 1.00 96.12 392 ASN A O 1
ATOM 3176 N N . GLY A 1 393 ? 2.417 2.579 -17.444 1.00 96.31 393 GLY A N 1
ATOM 3177 C CA . GLY A 1 393 ? 1.788 2.231 -16.170 1.00 96.31 393 GLY A CA 1
ATOM 3178 C C . GLY A 1 393 ? 1.414 0.754 -16.094 1.00 96.31 393 GLY A C 1
ATOM 3179 O O . GLY A 1 393 ? 1.897 0.032 -15.222 1.00 96.31 393 GLY A O 1
ATOM 3180 N N . ILE A 1 394 ? 0.672 0.249 -17.081 1.00 96.19 394 ILE A N 1
ATOM 3181 C CA . ILE A 1 394 ? 0.241 -1.159 -17.122 1.00 96.19 394 ILE A CA 1
ATOM 3182 C C . ILE A 1 394 ? 1.444 -2.128 -17.149 1.00 96.19 394 ILE A C 1
ATOM 3184 O O . ILE A 1 394 ? 1.446 -3.176 -16.497 1.00 96.19 394 ILE A O 1
ATOM 3188 N N . ILE A 1 395 ? 2.506 -1.803 -17.891 1.00 95.12 395 ILE A N 1
ATOM 3189 C CA . ILE A 1 395 ? 3.639 -2.720 -18.121 1.00 95.12 395 ILE A CA 1
ATOM 3190 C C . ILE A 1 395 ? 4.720 -2.611 -17.038 1.00 95.12 395 ILE A C 1
ATOM 3192 O O . ILE A 1 395 ? 5.329 -3.616 -16.636 1.00 95.12 395 ILE A O 1
ATOM 3196 N N . ASN A 1 396 ? 5.022 -1.391 -16.608 1.00 96.44 396 ASN A N 1
ATOM 3197 C CA . ASN A 1 396 ? 6.149 -1.048 -15.743 1.00 96.44 396 ASN A CA 1
ATOM 3198 C C . ASN A 1 396 ? 5.724 -0.518 -14.372 1.00 96.44 396 ASN A C 1
ATOM 3200 O O . ASN A 1 396 ? 6.603 -0.147 -13.593 1.00 96.44 396 ASN A O 1
ATOM 3204 N N . GLY A 1 397 ? 4.423 -0.542 -14.087 1.00 96.25 397 GLY A N 1
ATOM 3205 C CA . GLY A 1 397 ? 3.800 -0.031 -12.877 1.00 96.25 397 GLY A CA 1
ATOM 3206 C C . GLY A 1 397 ? 4.466 -0.449 -11.576 1.00 96.25 397 GLY A C 1
ATOM 3207 O O . GLY A 1 397 ? 5.036 -1.543 -11.460 1.00 96.25 397 GLY A O 1
ATOM 3208 N N . ALA A 1 398 ? 4.375 0.446 -10.601 1.00 97.00 398 ALA A N 1
ATOM 3209 C CA . ALA A 1 398 ? 4.658 0.163 -9.211 1.00 97.00 398 ALA A CA 1
ATOM 3210 C C . ALA A 1 398 ? 3.685 -0.880 -8.656 1.00 97.00 398 ALA A C 1
ATOM 3212 O O . ALA A 1 398 ? 2.556 -1.038 -9.126 1.00 97.00 398 ALA A O 1
ATOM 3213 N N . SER A 1 399 ? 4.141 -1.600 -7.636 1.00 96.50 399 SER A N 1
ATOM 3214 C CA . SER A 1 399 ? 3.301 -2.561 -6.931 1.00 96.50 399 SER A CA 1
ATOM 3215 C C . SER A 1 399 ? 3.789 -2.749 -5.497 1.00 96.50 399 SER A C 1
ATOM 3217 O O . SER A 1 399 ? 4.988 -2.919 -5.265 1.00 96.50 399 SER A O 1
ATOM 3219 N N . PHE A 1 400 ? 2.872 -2.760 -4.531 1.00 98.00 400 PHE A N 1
ATOM 3220 C CA . PHE A 1 400 ? 3.207 -2.928 -3.118 1.00 98.00 400 PHE A CA 1
ATOM 3221 C C . PHE A 1 400 ? 3.869 -4.288 -2.854 1.00 98.00 400 PHE A C 1
ATOM 3223 O O . PHE A 1 400 ? 3.429 -5.300 -3.397 1.00 98.00 400 PHE A O 1
ATOM 3230 N N . ASN A 1 401 ? 4.905 -4.356 -2.019 1.00 97.38 401 ASN A N 1
ATOM 3231 C CA . ASN A 1 401 ? 5.613 -5.603 -1.714 1.00 97.38 401 ASN A CA 1
ATOM 3232 C C . ASN A 1 401 ? 5.145 -6.220 -0.390 1.00 97.38 401 ASN A C 1
ATOM 3234 O O . ASN A 1 401 ? 5.230 -5.609 0.677 1.00 97.38 401 ASN A O 1
ATOM 3238 N N . TYR A 1 402 ? 4.758 -7.493 -0.425 1.00 97.75 402 TYR A N 1
ATOM 3239 C CA . TYR A 1 402 ? 4.408 -8.262 0.766 1.00 97.75 402 TYR A CA 1
ATOM 3240 C C . TYR A 1 402 ? 5.609 -8.883 1.470 1.00 97.75 402 TYR A C 1
ATOM 3242 O O . TYR A 1 402 ? 5.489 -9.268 2.633 1.00 97.75 402 TYR A O 1
ATOM 3250 N N . ALA A 1 403 ? 6.765 -9.023 0.823 1.00 95.06 403 ALA A N 1
ATOM 3251 C CA . ALA A 1 403 ? 7.981 -9.430 1.519 1.00 95.06 403 ALA A CA 1
ATOM 3252 C C . ALA A 1 403 ? 8.642 -8.271 2.277 1.00 95.06 403 ALA A C 1
ATOM 3254 O O . ALA A 1 403 ? 8.369 -7.108 2.037 1.00 95.06 403 ALA A O 1
ATOM 3255 N N . ASN A 1 404 ? 9.565 -8.609 3.183 1.00 92.00 404 ASN A N 1
ATOM 3256 C CA . ASN A 1 404 ? 10.278 -7.619 4.008 1.00 92.00 404 ASN A CA 1
ATOM 3257 C C . ASN A 1 404 ? 11.706 -7.322 3.504 1.00 92.00 404 ASN A C 1
ATOM 3259 O O . ASN A 1 404 ? 12.440 -6.590 4.157 1.00 92.00 404 ASN A O 1
ATOM 3263 N N . LYS A 1 405 ? 12.173 -8.028 2.460 1.00 91.25 405 LYS A N 1
ATOM 3264 C CA . LYS A 1 405 ? 13.519 -7.888 1.865 1.00 91.25 405 LYS A CA 1
ATOM 3265 C C . LYS A 1 405 ? 13.684 -8.744 0.614 1.00 91.25 405 LYS A C 1
ATOM 3267 O O . LYS A 1 405 ? 13.004 -9.758 0.451 1.00 91.25 405 LYS A O 1
ATOM 3272 N N . ASN A 1 406 ? 14.693 -8.421 -0.195 1.00 88.31 406 ASN A N 1
ATOM 3273 C CA . ASN A 1 406 ? 14.997 -9.109 -1.446 1.00 88.31 406 ASN A CA 1
ATOM 3274 C C . ASN A 1 406 ? 15.592 -10.513 -1.212 1.00 88.31 406 ASN A C 1
ATOM 3276 O O . ASN A 1 406 ? 16.805 -10.718 -1.143 1.00 88.31 406 ASN A O 1
ATOM 3280 N N . ASN A 1 407 ? 14.724 -11.510 -1.034 1.00 91.25 407 ASN A N 1
ATOM 3281 C CA . ASN A 1 407 ? 15.106 -12.898 -0.781 1.00 91.25 407 ASN A CA 1
ATOM 3282 C C . ASN A 1 407 ? 14.130 -13.895 -1.446 1.00 91.25 407 ASN A C 1
ATOM 3284 O O . ASN A 1 407 ? 13.357 -13.556 -2.342 1.00 91.25 407 ASN A O 1
ATOM 3288 N N . LYS A 1 408 ? 14.167 -15.169 -1.029 1.00 92.19 408 LYS A N 1
ATOM 3289 C CA . LYS A 1 408 ? 13.246 -16.200 -1.540 1.00 92.19 408 LYS A CA 1
ATOM 3290 C C . LYS A 1 408 ? 11.771 -15.870 -1.261 1.00 92.19 408 LYS A C 1
ATOM 3292 O O . LYS A 1 408 ? 10.927 -16.233 -2.075 1.00 92.19 408 LYS A O 1
ATOM 3297 N N . LEU A 1 409 ? 11.471 -15.210 -0.142 1.00 91.50 409 LEU A N 1
ATOM 3298 C CA . LEU A 1 409 ? 10.110 -14.812 0.213 1.00 91.50 409 LEU A CA 1
ATOM 3299 C C . LEU A 1 409 ? 9.587 -13.753 -0.762 1.00 91.50 409 LEU A C 1
ATOM 3301 O O . LEU A 1 409 ? 8.510 -13.955 -1.300 1.00 91.50 409 LEU A O 1
ATOM 3305 N N . HIS A 1 410 ? 10.395 -12.739 -1.094 1.00 93.38 410 HIS A N 1
ATOM 3306 C CA . HIS A 1 410 ? 10.072 -11.745 -2.132 1.00 93.38 410 HIS A CA 1
ATOM 3307 C C . HIS A 1 410 ? 9.731 -12.398 -3.473 1.00 93.38 410 HIS A C 1
ATOM 3309 O O . HIS A 1 410 ? 8.674 -12.159 -4.041 1.00 93.38 410 HIS A O 1
ATOM 3315 N N . ARG A 1 411 ? 10.544 -13.360 -3.934 1.00 92.19 411 ARG A N 1
ATOM 3316 C CA . ARG A 1 411 ? 10.193 -14.123 -5.148 1.00 92.19 411 ARG A CA 1
ATOM 3317 C C . ARG A 1 411 ? 8.848 -14.835 -5.045 1.00 92.19 411 ARG A C 1
ATOM 3319 O O . ARG A 1 411 ? 8.155 -14.984 -6.043 1.00 92.19 411 ARG A O 1
ATOM 3326 N N . THR A 1 412 ? 8.517 -15.329 -3.864 1.00 93.75 412 THR A N 1
ATOM 3327 C CA . THR A 1 412 ? 7.343 -16.169 -3.658 1.00 93.75 412 THR A CA 1
ATOM 3328 C C . THR A 1 412 ? 6.055 -15.361 -3.511 1.00 93.75 412 THR A C 1
ATOM 3330 O O . THR A 1 412 ? 5.009 -15.840 -3.930 1.00 93.75 412 THR A O 1
ATOM 3333 N N . LEU A 1 413 ? 6.133 -14.165 -2.929 1.00 95.00 413 LEU A N 1
ATOM 3334 C CA . LEU A 1 413 ? 4.966 -13.322 -2.683 1.00 95.00 413 LEU A CA 1
ATOM 3335 C C . LEU A 1 413 ? 4.766 -12.251 -3.755 1.00 95.00 413 LEU A C 1
ATOM 3337 O O . LEU A 1 413 ? 3.634 -11.946 -4.087 1.00 95.00 413 LEU A O 1
ATOM 3341 N N . ASP A 1 414 ? 5.848 -11.731 -4.333 1.00 94.19 414 ASP A N 1
ATOM 3342 C CA . ASP A 1 414 ? 5.774 -10.502 -5.131 1.00 94.19 414 ASP A CA 1
ATOM 3343 C C . ASP A 1 414 ? 6.116 -10.732 -6.613 1.00 94.19 414 ASP A C 1
ATOM 3345 O O . ASP A 1 414 ? 5.877 -9.864 -7.448 1.00 94.19 414 ASP A O 1
ATOM 3349 N N . ILE A 1 415 ? 6.677 -11.900 -6.966 1.00 92.81 415 ILE A N 1
ATOM 3350 C CA . ILE A 1 415 ? 7.115 -12.220 -8.341 1.00 92.81 415 ILE A CA 1
ATOM 3351 C C . ILE A 1 415 ? 6.383 -13.438 -8.912 1.00 92.81 415 ILE A C 1
ATOM 3353 O O . ILE A 1 415 ? 5.872 -13.392 -10.023 1.00 92.81 415 ILE A O 1
ATOM 3357 N N . THR A 1 416 ? 6.348 -14.555 -8.186 1.00 92.88 416 THR A N 1
ATOM 3358 C CA . THR A 1 416 ? 5.735 -15.803 -8.681 1.00 92.88 416 THR A CA 1
ATOM 3359 C C . THR A 1 416 ? 4.217 -15.680 -8.895 1.00 92.88 416 THR A C 1
ATOM 3361 O O . THR A 1 416 ? 3.746 -16.173 -9.924 1.00 92.88 416 THR A O 1
ATOM 3364 N N . PRO A 1 417 ? 3.451 -15.003 -8.009 1.00 94.31 417 PRO A N 1
ATOM 3365 C CA . PRO A 1 417 ? 2.004 -14.839 -8.173 1.00 94.31 417 PRO A CA 1
ATOM 3366 C C . PRO A 1 417 ? 1.586 -14.117 -9.455 1.00 94.31 417 PRO A C 1
ATOM 3368 O O . PRO A 1 417 ? 0.534 -14.447 -9.988 1.00 94.31 417 PRO A O 1
ATOM 3371 N N . VAL A 1 418 ? 2.437 -13.241 -10.004 1.00 90.38 418 VAL A N 1
ATOM 3372 C CA . VAL A 1 418 ? 2.190 -12.464 -11.237 1.00 90.38 418 VAL A CA 1
ATOM 3373 C C . VAL A 1 418 ? 1.646 -13.347 -12.363 1.00 90.38 418 VAL A C 1
ATOM 3375 O O . VAL A 1 418 ? 0.601 -13.086 -12.952 1.00 90.38 418 VAL A O 1
ATOM 3378 N N . ARG A 1 419 ? 2.297 -14.490 -12.614 1.00 89.00 419 ARG A N 1
ATOM 3379 C CA . ARG A 1 419 ? 1.878 -15.408 -13.685 1.00 89.00 419 ARG A CA 1
ATOM 3380 C C . ARG A 1 419 ? 0.461 -15.957 -13.478 1.00 89.00 419 ARG A C 1
ATOM 3382 O O . ARG A 1 419 ? -0.242 -16.183 -14.459 1.00 89.00 419 ARG A O 1
ATOM 3389 N N . ALA A 1 420 ? 0.082 -16.234 -12.235 1.00 92.31 420 ALA A N 1
ATOM 3390 C CA . ALA A 1 420 ? -1.203 -16.841 -11.909 1.00 92.31 420 ALA A CA 1
ATOM 3391 C C . ALA A 1 420 ? -2.314 -15.786 -11.806 1.00 92.31 420 ALA A C 1
ATOM 3393 O O . ALA A 1 420 ? -3.398 -15.973 -12.357 1.00 92.31 420 ALA A O 1
ATOM 3394 N N . HIS A 1 421 ? -2.030 -14.664 -11.148 1.00 96.75 421 HIS A N 1
ATOM 3395 C CA . HIS A 1 421 ? -3.050 -13.790 -10.576 1.00 96.75 421 HIS A CA 1
ATOM 3396 C C . HIS A 1 421 ? -3.107 -12.384 -11.162 1.00 96.75 421 HIS A C 1
ATOM 3398 O O . HIS A 1 421 ? -4.000 -11.635 -10.778 1.00 96.75 421 HIS A O 1
ATOM 3404 N N . ASP A 1 422 ? -2.224 -12.027 -12.099 1.00 95.50 422 ASP A N 1
ATOM 3405 C CA . ASP A 1 422 ? -2.331 -10.733 -12.776 1.00 95.50 422 ASP A CA 1
ATOM 3406 C C . ASP A 1 422 ? -3.704 -10.533 -13.427 1.00 95.50 422 ASP A C 1
ATOM 3408 O O . ASP A 1 422 ? -4.254 -11.507 -13.975 1.00 95.50 422 ASP A O 1
ATOM 3412 N N . PRO A 1 423 ? -4.211 -9.289 -13.434 1.00 96.19 423 PRO A N 1
ATOM 3413 C CA . PRO A 1 423 ? -5.471 -8.979 -14.073 1.00 96.19 423 PRO A CA 1
ATOM 3414 C C . PRO A 1 423 ? -5.506 -9.287 -15.566 1.00 96.19 423 PRO A C 1
ATOM 3416 O O . PRO A 1 423 ? -4.484 -9.266 -16.266 1.00 96.19 423 PRO A O 1
ATOM 3419 N N . ALA A 1 424 ? -6.706 -9.570 -16.070 1.00 95.31 424 ALA A N 1
ATOM 3420 C CA . ALA A 1 424 ? -6.917 -9.886 -17.480 1.00 95.31 424 ALA A CA 1
ATOM 3421 C C . ALA A 1 424 ? -6.498 -8.727 -18.403 1.00 95.31 424 ALA A C 1
ATOM 3423 O O . ALA A 1 424 ? -5.779 -8.968 -19.379 1.00 95.31 424 ALA A O 1
ATOM 3424 N N . TYR A 1 425 ? -6.863 -7.484 -18.060 1.00 95.06 425 TYR A N 1
ATOM 3425 C CA . TYR A 1 425 ? -6.520 -6.296 -18.852 1.00 95.06 425 TYR A CA 1
ATOM 3426 C C . TYR A 1 425 ? -5.000 -6.154 -19.019 1.00 95.06 425 TYR A C 1
ATOM 3428 O O . TYR A 1 425 ? -4.489 -5.974 -20.125 1.00 95.06 425 TYR A O 1
ATOM 3436 N N . ARG A 1 426 ? -4.236 -6.367 -17.942 1.00 94.94 426 ARG A N 1
ATOM 3437 C CA . ARG A 1 426 ? -2.775 -6.309 -17.987 1.00 94.94 426 ARG A CA 1
ATOM 3438 C C . ARG A 1 426 ? -2.165 -7.420 -18.829 1.00 94.94 426 ARG A C 1
ATOM 3440 O O . ARG A 1 426 ? -1.209 -7.188 -19.579 1.00 94.94 426 ARG A O 1
ATOM 3447 N N . LYS A 1 427 ? -2.675 -8.647 -18.705 1.00 93.31 427 LYS A N 1
ATOM 3448 C CA . LYS A 1 427 ? -2.197 -9.784 -19.507 1.00 93.31 427 LYS A CA 1
ATOM 3449 C C . LYS A 1 427 ? -2.356 -9.506 -21.004 1.00 93.31 427 LYS A C 1
ATOM 3451 O O . LYS A 1 427 ? -1.434 -9.817 -21.755 1.00 93.31 427 LYS A O 1
ATOM 3456 N N . ALA A 1 428 ? -3.460 -8.874 -21.407 1.00 92.38 428 ALA A N 1
ATOM 3457 C CA . ALA A 1 428 ? -3.726 -8.508 -22.799 1.00 92.38 428 ALA A CA 1
ATOM 3458 C C . ALA A 1 428 ? -2.717 -7.486 -23.359 1.00 92.38 428 ALA A C 1
ATOM 3460 O O . ALA A 1 428 ? -2.339 -7.568 -24.525 1.00 92.38 428 ALA A O 1
ATOM 3461 N N . VAL A 1 429 ? -2.233 -6.557 -22.528 1.00 92.44 429 VAL A N 1
ATOM 3462 C CA . VAL A 1 429 ? -1.257 -5.529 -22.937 1.00 92.44 429 VAL A CA 1
ATOM 3463 C C . VAL A 1 429 ? 0.183 -6.054 -22.924 1.00 92.44 429 VAL A C 1
ATOM 3465 O O . VAL A 1 429 ? 0.984 -5.750 -23.809 1.00 92.44 429 VAL A O 1
ATOM 3468 N N . THR A 1 430 ? 0.546 -6.846 -21.913 1.00 91.31 430 THR A N 1
ATOM 3469 C CA . THR A 1 430 ? 1.939 -7.285 -21.703 1.00 91.31 430 THR A CA 1
ATOM 3470 C C . THR A 1 430 ? 2.407 -8.354 -22.695 1.00 91.31 430 THR A C 1
ATOM 3472 O O . THR A 1 430 ? 3.615 -8.473 -22.948 1.00 91.31 430 THR A O 1
ATOM 3475 N N . ARG A 1 431 ? 1.475 -9.127 -23.263 1.00 89.81 431 ARG A N 1
ATOM 3476 C CA . ARG A 1 431 ? 1.740 -10.176 -24.251 1.00 89.81 431 ARG A CA 1
ATOM 3477 C C . ARG A 1 431 ? 0.642 -10.197 -25.309 1.00 89.81 431 ARG A C 1
ATOM 3479 O O . ARG A 1 431 ? -0.513 -10.452 -24.993 1.00 89.81 431 ARG A O 1
ATOM 3486 N N . THR A 1 432 ? 1.046 -10.054 -26.564 1.00 87.75 432 THR A N 1
ATOM 3487 C CA . THR A 1 432 ? 0.192 -10.229 -27.743 1.00 87.75 432 THR A CA 1
ATOM 3488 C C . THR A 1 432 ? 0.653 -11.447 -28.550 1.00 87.75 432 THR A C 1
ATOM 3490 O O . THR A 1 432 ? 1.603 -12.136 -28.164 1.00 87.75 432 THR A O 1
ATOM 3493 N N . ALA A 1 433 ? -0.023 -11.734 -29.666 1.00 86.19 433 ALA A N 1
ATOM 3494 C CA . ALA A 1 433 ? 0.434 -12.744 -30.623 1.00 86.19 433 ALA A CA 1
ATOM 3495 C C . ALA A 1 433 ? 1.777 -12.360 -31.276 1.00 86.19 433 ALA A C 1
ATOM 3497 O O . ALA A 1 433 ? 2.586 -13.235 -31.576 1.00 86.19 433 ALA A O 1
ATOM 3498 N N . ASP A 1 434 ? 2.029 -11.058 -31.436 1.00 86.25 434 ASP A N 1
ATOM 3499 C CA . ASP A 1 434 ? 3.160 -10.537 -32.207 1.00 86.25 434 ASP A CA 1
ATOM 3500 C C . ASP A 1 434 ? 4.372 -10.182 -31.341 1.00 86.25 434 ASP A C 1
ATOM 3502 O O . ASP A 1 434 ? 5.507 -10.192 -31.821 1.00 86.25 434 ASP A O 1
ATOM 3506 N N . TYR A 1 435 ? 4.161 -9.834 -30.066 1.00 88.94 435 TYR A N 1
ATOM 3507 C CA . TYR A 1 435 ? 5.241 -9.381 -29.195 1.00 88.94 435 TYR A CA 1
ATOM 3508 C C . TYR A 1 435 ? 4.978 -9.569 -27.701 1.00 88.94 435 TYR A C 1
ATOM 3510 O O . TYR A 1 435 ? 3.857 -9.731 -27.221 1.00 88.94 435 TYR A O 1
ATOM 3518 N N . VAL A 1 436 ? 6.069 -9.503 -26.935 1.00 92.19 436 VAL A N 1
ATOM 3519 C CA . VAL A 1 436 ? 6.064 -9.548 -25.470 1.00 92.19 436 VAL A CA 1
ATOM 3520 C C . VAL A 1 436 ? 6.946 -8.431 -24.942 1.00 92.19 436 VAL A C 1
ATOM 3522 O O . VAL A 1 436 ? 8.087 -8.284 -25.383 1.00 92.19 436 VAL A O 1
ATOM 3525 N N . TYR A 1 437 ? 6.446 -7.681 -23.963 1.00 94.25 437 TYR A N 1
ATOM 3526 C CA . TYR A 1 437 ? 7.271 -6.723 -23.238 1.00 94.25 437 TYR A CA 1
ATOM 3527 C C . TYR A 1 437 ? 8.206 -7.448 -22.272 1.00 94.25 437 TYR A C 1
ATOM 3529 O O . TYR A 1 437 ? 7.779 -8.225 -21.414 1.00 94.25 437 TYR A O 1
ATOM 3537 N N . GLN A 1 438 ? 9.502 -7.184 -22.396 1.00 93.69 438 GLN A N 1
ATOM 3538 C CA . GLN A 1 438 ? 10.546 -7.839 -21.620 1.00 93.69 438 GLN A CA 1
ATOM 3539 C C . GLN A 1 438 ? 11.432 -6.808 -20.937 1.00 93.69 438 GLN A C 1
ATOM 3541 O O . GLN A 1 438 ? 11.674 -5.725 -21.461 1.00 93.69 438 GLN A O 1
ATOM 3546 N N . ALA A 1 439 ? 11.891 -7.141 -19.731 1.00 94.25 439 ALA A N 1
ATOM 3547 C CA . ALA A 1 439 ? 12.863 -6.328 -19.016 1.00 94.25 439 ALA A CA 1
ATOM 3548 C C . ALA A 1 439 ? 14.278 -6.634 -19.530 1.00 94.25 439 ALA A C 1
ATOM 3550 O O . ALA A 1 439 ? 14.575 -7.805 -19.784 1.00 94.25 439 ALA A O 1
ATOM 3551 N N . PRO A 1 440 ? 15.189 -5.645 -19.547 1.00 94.25 440 PRO A N 1
ATOM 3552 C CA . PRO A 1 440 ? 16.586 -5.889 -19.880 1.00 94.25 440 PRO A CA 1
ATOM 3553 C C . PRO A 1 440 ? 17.184 -6.920 -18.932 1.00 94.25 440 PRO A C 1
ATOM 3555 O O . PRO A 1 440 ? 16.903 -6.894 -17.729 1.00 94.25 440 PRO A O 1
ATOM 3558 N N . ASN A 1 441 ? 18.033 -7.819 -19.424 1.00 92.69 441 ASN A N 1
ATOM 3559 C CA . ASN A 1 441 ? 18.658 -8.823 -18.567 1.00 92.69 441 ASN A CA 1
ATOM 3560 C C . ASN A 1 441 ? 19.782 -8.213 -17.700 1.00 92.69 441 ASN A C 1
ATOM 3562 O O . ASN A 1 441 ? 20.186 -7.060 -17.858 1.00 92.69 441 ASN A O 1
ATOM 3566 N N . ASN A 1 442 ? 20.263 -8.974 -16.714 1.00 92.06 442 ASN A N 1
ATOM 3567 C CA . ASN A 1 442 ? 21.230 -8.497 -15.716 1.00 92.06 442 ASN A CA 1
ATOM 3568 C C . ASN A 1 442 ? 22.680 -8.929 -16.018 1.00 92.06 442 ASN A C 1
ATOM 3570 O O . ASN A 1 442 ? 23.488 -9.064 -15.096 1.00 92.06 442 ASN A O 1
ATOM 3574 N N . ILE A 1 443 ? 23.020 -9.187 -17.282 1.00 90.31 443 ILE A N 1
ATOM 3575 C CA . ILE A 1 443 ? 24.380 -9.583 -17.667 1.00 90.31 443 ILE A CA 1
ATOM 3576 C C . ILE A 1 443 ? 25.286 -8.364 -17.605 1.00 90.31 443 ILE A C 1
ATOM 3578 O O . ILE A 1 443 ? 24.997 -7.356 -18.233 1.00 90.31 443 ILE A O 1
ATOM 3582 N N . ARG A 1 444 ? 26.385 -8.428 -16.851 1.00 87.75 444 ARG A N 1
ATOM 3583 C CA . ARG A 1 444 ? 27.229 -7.249 -16.584 1.00 87.75 444 ARG A CA 1
ATOM 3584 C C . ARG A 1 444 ? 28.393 -7.062 -17.547 1.00 87.75 444 ARG A C 1
ATOM 3586 O O . ARG A 1 444 ? 28.912 -5.951 -17.623 1.00 87.75 444 ARG A O 1
ATOM 3593 N N . THR A 1 445 ? 28.817 -8.112 -18.242 1.00 80.69 445 THR A N 1
ATOM 3594 C CA . THR A 1 445 ? 29.951 -8.042 -19.168 1.00 80.69 445 THR A CA 1
ATOM 3595 C C . THR A 1 445 ? 29.691 -8.890 -20.408 1.00 80.69 445 THR A C 1
ATOM 3597 O O . THR A 1 445 ? 29.043 -9.932 -20.335 1.00 80.69 445 THR A O 1
ATOM 3600 N N . GLU A 1 446 ? 30.240 -8.443 -21.535 1.00 78.06 446 GLU A N 1
ATOM 3601 C CA . GLU A 1 446 ? 30.207 -9.149 -22.823 1.00 78.06 446 GLU A CA 1
ATOM 3602 C C . GLU A 1 446 ? 30.983 -10.475 -22.783 1.00 78.06 446 GLU A C 1
ATOM 3604 O O . GLU A 1 446 ? 30.604 -11.452 -23.421 1.00 78.06 446 GLU A O 1
ATOM 3609 N N . LEU A 1 447 ? 32.033 -10.531 -21.954 1.00 71.12 447 LEU A N 1
ATOM 3610 C CA . LEU A 1 447 ? 32.937 -11.677 -21.817 1.00 71.12 447 LEU A CA 1
ATOM 3611 C C . LEU A 1 447 ? 32.261 -12.944 -21.283 1.00 71.12 447 LEU A C 1
ATOM 3613 O O . LEU A 1 447 ? 32.806 -14.029 -21.460 1.00 71.12 447 LEU A O 1
ATOM 3617 N N . VAL A 1 448 ? 31.114 -12.830 -20.603 1.00 60.22 448 VAL A N 1
ATOM 3618 C CA . VAL A 1 448 ? 30.446 -14.009 -20.032 1.00 60.22 448 VAL A CA 1
ATOM 3619 C C . VAL A 1 448 ? 29.786 -14.860 -21.122 1.00 60.22 448 VAL A C 1
ATOM 3621 O O . VAL A 1 448 ? 29.634 -16.060 -20.912 1.00 60.22 448 VAL A O 1
ATOM 3624 N N . GLN A 1 449 ? 29.399 -14.288 -22.272 1.00 58.75 449 GLN A N 1
ATOM 3625 C CA . GLN A 1 449 ? 28.560 -14.979 -23.265 1.00 58.75 449 GLN A CA 1
ATOM 3626 C C . GLN A 1 449 ? 28.730 -14.415 -24.688 1.00 58.75 449 GLN A C 1
ATOM 3628 O O . GLN A 1 449 ? 27.784 -13.914 -25.300 1.00 58.75 449 GLN A O 1
ATOM 3633 N N . VAL A 1 450 ? 29.942 -14.492 -25.241 1.00 52.16 450 VAL A N 1
ATOM 3634 C CA . VAL A 1 450 ? 30.161 -14.192 -26.666 1.00 52.16 450 VAL A CA 1
ATOM 3635 C C . VAL A 1 450 ? 29.372 -15.210 -27.505 1.00 52.16 450 VAL A C 1
ATOM 3637 O O . VAL A 1 450 ? 29.686 -16.396 -27.483 1.00 52.16 450 VAL A O 1
ATOM 3640 N N . GLY A 1 451 ? 28.336 -14.753 -28.220 1.00 53.69 451 GLY A N 1
ATOM 3641 C CA . GLY A 1 451 ? 27.616 -15.544 -29.232 1.00 53.69 451 GLY A CA 1
ATOM 3642 C C . GLY A 1 451 ? 26.166 -15.949 -28.928 1.00 53.69 451 GLY A C 1
ATOM 3643 O O . GLY A 1 451 ? 25.517 -16.475 -29.824 1.00 53.69 451 GLY A O 1
ATOM 3644 N N . THR A 1 452 ? 25.614 -15.690 -27.735 1.00 61.56 452 THR A N 1
ATOM 3645 C CA . THR A 1 452 ? 24.221 -16.089 -27.408 1.00 61.56 452 THR A CA 1
ATOM 3646 C C . THR A 1 452 ? 23.163 -15.023 -27.717 1.00 61.56 452 THR A C 1
ATOM 3648 O O . THR A 1 452 ? 21.974 -15.288 -27.598 1.00 61.56 452 THR A O 1
ATOM 3651 N N . GLY A 1 453 ? 23.565 -13.803 -28.093 1.00 64.19 453 GLY A N 1
ATOM 3652 C CA . GLY A 1 453 ? 22.652 -12.658 -28.233 1.00 64.19 453 GLY A CA 1
ATOM 3653 C C . GLY A 1 453 ? 22.265 -12.002 -26.899 1.00 64.19 453 GLY A C 1
ATOM 3654 O O . GLY A 1 453 ? 21.867 -10.837 -26.894 1.00 64.19 453 GLY A O 1
ATOM 3655 N N . ASP A 1 454 ? 22.505 -12.663 -25.763 1.00 80.19 454 ASP A N 1
ATOM 3656 C CA . ASP A 1 454 ? 22.091 -12.189 -24.438 1.00 80.19 454 ASP A CA 1
ATOM 3657 C C . ASP A 1 454 ? 22.745 -10.849 -24.042 1.00 80.19 454 ASP A C 1
ATOM 3659 O O . ASP A 1 454 ? 22.130 -10.011 -23.383 1.00 80.19 454 ASP A O 1
ATOM 3663 N N . TRP A 1 455 ? 23.980 -10.567 -24.478 1.00 89.38 455 TRP A N 1
ATOM 3664 C CA . TRP A 1 455 ? 24.614 -9.266 -24.209 1.00 89.38 455 TRP A CA 1
ATOM 3665 C C . TRP A 1 455 ? 23.898 -8.098 -24.904 1.00 89.38 455 TRP A C 1
ATOM 3667 O O . TRP A 1 455 ? 23.891 -6.979 -24.382 1.00 89.38 455 TRP A O 1
ATOM 3677 N N . SER A 1 456 ? 23.263 -8.328 -26.058 1.00 88.19 456 SER A N 1
ATOM 3678 C CA . SER A 1 456 ? 22.510 -7.284 -26.766 1.00 88.19 456 SER A CA 1
ATOM 3679 C C . SER A 1 456 ? 21.277 -6.823 -25.976 1.00 88.19 456 SER A C 1
ATOM 3681 O O . SER A 1 456 ? 20.902 -5.658 -26.050 1.00 88.19 456 SER A O 1
ATOM 3683 N N . GLU A 1 457 ? 20.718 -7.684 -25.125 1.00 90.31 457 GLU A N 1
ATOM 3684 C CA . GLU A 1 457 ? 19.562 -7.408 -24.262 1.00 90.31 457 GLU A CA 1
ATOM 3685 C C . GLU A 1 457 ? 19.945 -6.913 -22.853 1.00 90.31 457 GLU A C 1
ATOM 3687 O O . GLU A 1 457 ? 19.093 -6.732 -21.978 1.00 90.31 457 GLU A O 1
ATOM 3692 N N . SER A 1 458 ? 21.237 -6.698 -22.596 1.00 93.19 458 SER A N 1
ATOM 3693 C CA . SER A 1 458 ? 21.722 -6.338 -21.267 1.00 93.19 458 SER A CA 1
ATOM 3694 C C . SER A 1 458 ? 21.352 -4.916 -20.847 1.00 93.19 458 SER A C 1
ATOM 3696 O O . SER A 1 458 ? 21.568 -3.940 -21.567 1.00 93.19 458 SER A O 1
ATOM 3698 N N . TYR A 1 459 ? 20.948 -4.786 -19.579 1.00 95.06 459 TYR A N 1
ATOM 3699 C CA . TYR A 1 459 ? 20.754 -3.514 -18.877 1.00 95.06 459 TYR A CA 1
ATOM 3700 C C . TYR A 1 459 ? 22.005 -2.617 -18.861 1.00 95.06 459 TYR A C 1
ATOM 3702 O O . TYR A 1 459 ? 21.903 -1.401 -18.678 1.00 95.06 459 TYR A O 1
ATOM 3710 N N . PHE A 1 460 ? 23.191 -3.208 -19.033 1.00 94.50 460 PHE A N 1
ATOM 3711 C CA . PHE A 1 460 ? 24.490 -2.540 -18.956 1.00 94.50 460 PHE A CA 1
ATOM 3712 C C . PHE A 1 460 ? 25.137 -2.310 -20.328 1.00 94.50 460 PHE A C 1
ATOM 3714 O O . PHE A 1 460 ? 26.168 -1.637 -20.402 1.00 94.50 460 PHE A O 1
ATOM 3721 N N . ASN A 1 461 ? 24.547 -2.814 -21.416 1.00 93.62 461 ASN A N 1
ATOM 3722 C CA . ASN A 1 461 ? 25.106 -2.651 -22.752 1.00 93.62 461 ASN A CA 1
ATOM 3723 C C . ASN A 1 461 ? 24.713 -1.294 -23.362 1.00 93.62 461 ASN A C 1
ATOM 3725 O O . ASN A 1 461 ? 23.543 -1.001 -23.591 1.00 93.62 461 ASN A O 1
ATOM 3729 N N . LYS A 1 462 ? 25.712 -0.454 -23.659 1.00 93.94 462 LYS A N 1
ATOM 3730 C CA . LYS A 1 462 ? 25.537 0.882 -24.267 1.00 93.94 462 LYS A CA 1
ATOM 3731 C C . LYS A 1 462 ? 25.257 0.868 -25.777 1.00 93.94 462 LYS A C 1
ATOM 3733 O O . LYS A 1 462 ? 25.018 1.928 -26.346 1.00 93.94 462 LYS A O 1
ATOM 3738 N N . LYS A 1 463 ? 25.365 -0.303 -26.409 1.00 91.31 463 LYS A N 1
ATOM 3739 C CA . LYS A 1 463 ? 25.065 -0.564 -27.825 1.00 91.31 463 LYS A CA 1
ATOM 3740 C C . LYS A 1 463 ? 23.957 -1.618 -27.988 1.00 91.31 463 LYS A C 1
ATOM 3742 O O . LYS A 1 463 ? 23.768 -2.136 -29.080 1.00 91.31 463 LYS A O 1
ATOM 3747 N N . GLY A 1 464 ? 23.305 -1.998 -26.888 1.00 89.25 464 GLY A N 1
ATOM 3748 C CA . GLY A 1 464 ? 22.274 -3.030 -26.866 1.00 89.25 464 GLY A CA 1
ATOM 3749 C C . GLY A 1 464 ? 20.889 -2.495 -27.219 1.00 89.25 464 GLY A C 1
ATOM 3750 O O . GLY A 1 464 ? 20.687 -1.287 -27.345 1.00 89.25 464 GLY A O 1
ATOM 3751 N N . LEU A 1 465 ? 19.920 -3.401 -27.289 1.00 89.12 465 LEU A N 1
ATOM 3752 C CA . LEU A 1 465 ? 18.513 -3.134 -27.587 1.00 89.12 465 LEU A CA 1
ATOM 3753 C C . LEU A 1 465 ? 17.866 -2.141 -26.608 1.00 89.12 465 LEU A C 1
ATOM 3755 O O . LEU A 1 465 ? 17.016 -1.354 -26.997 1.00 89.12 465 LEU A O 1
ATOM 3759 N N . TYR A 1 466 ? 18.311 -2.128 -25.350 1.00 91.69 466 TYR A N 1
ATOM 3760 C CA . TYR A 1 466 ? 17.806 -1.220 -24.313 1.00 91.69 466 TYR A CA 1
ATOM 3761 C C . TYR A 1 466 ? 18.632 0.072 -24.181 1.00 91.69 466 TYR A C 1
ATOM 3763 O O . TYR A 1 466 ? 18.499 0.798 -23.193 1.00 91.69 466 TYR A O 1
ATOM 3771 N N . SER A 1 467 ? 19.552 0.343 -25.111 1.00 90.44 467 SER A N 1
ATOM 3772 C CA . SER A 1 467 ? 20.362 1.564 -25.075 1.00 90.44 467 SER A CA 1
ATOM 3773 C C . SER A 1 467 ? 19.640 2.745 -25.721 1.00 90.44 467 SER A C 1
ATOM 3775 O O . SER A 1 467 ? 18.885 2.590 -26.673 1.00 90.44 467 SER A O 1
ATOM 3777 N N . TYR A 1 468 ? 19.894 3.945 -25.204 1.00 87.56 468 TYR A N 1
ATOM 3778 C CA . TYR A 1 468 ? 19.361 5.191 -25.747 1.00 87.56 468 TYR A CA 1
ATOM 3779 C C . TYR A 1 468 ? 20.442 6.270 -25.727 1.00 87.56 468 TYR A C 1
ATOM 3781 O O . TYR A 1 468 ? 21.170 6.399 -24.742 1.00 87.56 468 TYR A O 1
ATOM 3789 N N . GLN A 1 469 ? 20.587 7.032 -26.817 1.00 87.56 469 GLN A N 1
ATOM 3790 C CA . GLN A 1 469 ? 21.593 8.102 -26.944 1.00 87.56 469 GLN A CA 1
ATOM 3791 C C . GLN A 1 469 ? 23.008 7.674 -26.492 1.00 87.56 469 GLN A C 1
ATOM 3793 O O . GLN A 1 469 ? 23.674 8.368 -25.719 1.00 87.56 469 GLN A O 1
ATOM 3798 N N . LYS A 1 470 ? 23.469 6.498 -26.949 1.00 89.19 470 LYS A N 1
ATOM 3799 C CA . LYS A 1 470 ? 24.777 5.896 -26.599 1.00 89.19 470 LYS A CA 1
ATOM 3800 C C . LYS A 1 470 ? 24.971 5.607 -25.096 1.00 89.19 470 LYS A C 1
ATOM 3802 O O . LYS A 1 470 ? 26.105 5.423 -24.643 1.00 89.19 470 LYS A O 1
ATOM 3807 N N . LYS A 1 471 ? 23.889 5.553 -24.315 1.00 94.38 471 LYS A N 1
ATOM 3808 C CA . LYS A 1 471 ? 23.875 5.160 -22.900 1.00 94.38 471 LYS A CA 1
ATOM 3809 C C . LYS A 1 471 ? 23.137 3.842 -22.743 1.00 94.38 471 LYS A C 1
ATOM 3811 O O . LYS A 1 471 ? 22.088 3.631 -23.340 1.00 94.38 471 LYS A O 1
ATOM 3816 N N . SER A 1 472 ? 23.673 2.964 -21.905 1.00 95.38 472 SER A N 1
ATOM 3817 C CA . SER A 1 472 ? 22.923 1.799 -21.427 1.00 95.38 472 SER A CA 1
ATOM 3818 C C . SER A 1 472 ? 21.719 2.243 -20.592 1.00 95.38 472 SER A C 1
ATOM 3820 O O . SER A 1 472 ? 21.765 3.300 -19.955 1.00 95.38 472 SER A O 1
ATOM 3822 N N . CYS A 1 473 ? 20.681 1.409 -20.515 1.00 95.12 473 CYS A N 1
ATOM 3823 C CA . CYS A 1 473 ? 19.528 1.649 -19.645 1.00 95.12 473 CYS A CA 1
ATOM 3824 C C . CYS A 1 473 ? 19.961 1.931 -18.189 1.00 95.12 473 CYS A C 1
ATOM 3826 O O . CYS A 1 473 ? 19.521 2.904 -17.580 1.00 95.12 473 CYS A O 1
ATOM 3828 N N . SER A 1 474 ? 20.953 1.192 -17.670 1.00 96.25 474 SER A N 1
ATOM 3829 C CA . SER A 1 474 ? 21.547 1.440 -16.349 1.00 96.25 474 SER A CA 1
ATOM 3830 C C . SER A 1 474 ? 22.155 2.837 -16.189 1.00 96.25 474 SER A C 1
ATOM 3832 O O . SER A 1 474 ? 22.054 3.438 -15.118 1.00 96.25 474 SER A O 1
ATOM 3834 N N . GLN A 1 475 ? 22.819 3.368 -17.217 1.00 96.50 475 GLN A N 1
ATOM 3835 C CA . GLN A 1 475 ? 23.377 4.723 -17.177 1.00 96.50 475 GLN A CA 1
ATOM 3836 C C . GLN A 1 475 ? 22.280 5.788 -17.214 1.00 96.50 475 GLN A C 1
ATOM 3838 O O . GLN A 1 475 ? 22.396 6.784 -16.499 1.00 96.50 475 GLN A O 1
ATOM 3843 N N . SER A 1 476 ? 21.229 5.571 -18.004 1.00 96.12 476 SER A N 1
ATOM 3844 C CA . SER A 1 476 ? 20.072 6.465 -18.066 1.00 96.12 476 SER A CA 1
ATOM 3845 C C . SER A 1 476 ? 19.328 6.508 -16.727 1.00 96.12 476 SER A C 1
ATOM 3847 O O . SER A 1 476 ? 19.151 7.589 -16.176 1.00 96.12 476 SER A O 1
ATOM 3849 N N . VAL A 1 477 ? 19.042 5.352 -16.118 1.00 96.81 477 VAL A N 1
ATOM 3850 C CA . VAL A 1 477 ? 18.432 5.260 -14.777 1.00 96.81 477 VAL A CA 1
ATOM 3851 C C . VAL A 1 477 ? 19.282 5.970 -13.721 1.00 96.81 477 VAL A C 1
ATOM 3853 O O . VAL A 1 477 ? 18.777 6.791 -12.960 1.00 96.81 477 VAL A O 1
ATOM 3856 N N . ARG A 1 478 ? 20.605 5.741 -13.700 1.00 96.56 478 ARG A N 1
ATOM 3857 C CA . ARG A 1 478 ? 21.500 6.443 -12.759 1.00 96.56 478 ARG A CA 1
ATOM 3858 C C . ARG A 1 478 ? 21.492 7.959 -12.951 1.00 96.56 478 ARG A C 1
ATOM 3860 O O . ARG A 1 478 ? 21.695 8.684 -11.980 1.00 96.56 478 ARG A O 1
ATOM 3867 N N . LYS A 1 479 ? 21.323 8.445 -14.183 1.00 96.25 479 LYS A N 1
ATOM 3868 C CA . LYS A 1 479 ? 21.237 9.880 -14.470 1.00 96.25 479 LYS A CA 1
ATOM 3869 C C . LYS A 1 479 ? 19.960 10.472 -13.870 1.00 96.25 479 LYS A C 1
ATOM 3871 O O . LYS A 1 479 ? 20.050 11.501 -13.206 1.00 96.25 479 LYS A O 1
ATOM 3876 N N . GLU A 1 480 ? 18.821 9.810 -14.045 1.00 96.88 480 GLU A N 1
ATOM 3877 C CA . GLU A 1 480 ? 17.546 10.276 -13.488 1.00 96.88 480 GLU A CA 1
ATOM 3878 C C . GLU A 1 480 ? 17.512 10.177 -11.954 1.00 96.88 480 GLU A C 1
ATOM 3880 O O . GLU A 1 480 ? 17.114 11.136 -11.299 1.00 96.88 480 GLU A O 1
ATOM 3885 N N . ILE A 1 481 ? 18.083 9.125 -11.351 1.00 96.94 481 ILE A N 1
ATOM 3886 C CA . ILE A 1 481 ? 18.255 9.048 -9.885 1.00 96.94 481 ILE A CA 1
ATOM 3887 C C . ILE A 1 481 ? 19.097 10.219 -9.362 1.00 96.94 481 ILE A C 1
ATOM 3889 O O . ILE A 1 481 ? 18.761 10.817 -8.343 1.00 96.94 481 ILE A O 1
ATOM 3893 N N . LYS A 1 482 ? 20.195 10.578 -10.043 1.00 96.62 482 LYS A N 1
ATOM 3894 C CA . LYS A 1 482 ? 21.016 11.737 -9.646 1.00 96.62 482 LYS A CA 1
ATOM 3895 C C . LYS A 1 482 ? 20.231 13.047 -9.716 1.00 96.62 482 LYS A C 1
ATOM 3897 O O . LYS A 1 482 ? 20.410 13.890 -8.843 1.00 96.62 482 LYS A O 1
ATOM 3902 N N . ARG A 1 483 ? 19.380 13.213 -10.732 1.00 96.88 483 ARG A N 1
ATOM 3903 C CA . ARG A 1 483 ? 18.502 14.383 -10.868 1.00 96.88 483 ARG A CA 1
ATOM 3904 C C . ARG A 1 483 ? 17.481 14.446 -9.736 1.00 96.88 483 ARG A C 1
ATOM 3906 O O . ARG A 1 483 ? 17.351 15.502 -9.134 1.00 96.88 483 ARG A O 1
ATOM 3913 N N . LEU A 1 484 ? 16.837 13.325 -9.401 1.00 96.81 484 LEU A N 1
ATOM 3914 C CA . LEU A 1 484 ? 15.909 13.252 -8.270 1.00 96.81 484 LEU A CA 1
ATOM 3915 C C . LEU A 1 484 ? 16.613 13.571 -6.943 1.00 96.81 484 LEU A C 1
ATOM 3917 O O . LEU A 1 484 ? 16.153 14.432 -6.207 1.00 96.81 484 LEU A O 1
ATOM 3921 N N . LYS A 1 485 ? 17.768 12.944 -6.664 1.00 94.94 485 LYS A N 1
ATOM 3922 C CA . LYS A 1 485 ? 18.565 13.219 -5.450 1.00 94.94 485 LYS A CA 1
ATOM 3923 C C . LYS A 1 485 ? 18.917 14.699 -5.315 1.00 94.94 485 LYS A C 1
ATOM 3925 O O . LYS A 1 485 ? 18.894 15.228 -4.209 1.00 94.94 485 LYS A O 1
ATOM 3930 N N . LYS A 1 486 ? 19.271 15.341 -6.432 1.00 96.19 486 LYS A N 1
ATOM 3931 C CA . LYS A 1 486 ? 19.571 16.771 -6.468 1.00 96.19 486 LYS A CA 1
ATOM 3932 C C . LYS A 1 486 ? 18.324 17.598 -6.127 1.00 96.19 486 LYS A C 1
ATOM 3934 O O . LYS A 1 486 ? 18.401 18.382 -5.194 1.00 96.19 486 LYS A O 1
ATOM 3939 N N . ALA A 1 487 ? 17.196 17.344 -6.790 1.00 96.50 487 ALA A N 1
ATOM 3940 C CA . ALA A 1 487 ? 15.942 18.060 -6.545 1.00 96.50 487 ALA A CA 1
ATOM 3941 C C . ALA A 1 487 ? 15.444 17.909 -5.096 1.00 96.50 487 ALA A C 1
ATOM 3943 O O . ALA A 1 487 ? 15.100 18.895 -4.462 1.00 96.50 487 ALA A O 1
ATOM 3944 N N . VAL A 1 488 ? 15.491 16.695 -4.532 1.00 94.75 488 VAL A N 1
ATOM 3945 C CA . VAL A 1 488 ? 15.124 16.453 -3.123 1.00 94.75 488 VAL A CA 1
ATOM 3946 C C . VAL A 1 488 ? 16.052 17.189 -2.162 1.00 94.75 488 VAL A C 1
ATOM 3948 O O . VAL A 1 488 ? 15.611 17.643 -1.116 1.00 94.75 488 VAL A O 1
ATOM 3951 N N . LYS A 1 489 ? 17.346 17.296 -2.487 1.00 91.44 489 LYS A N 1
ATOM 3952 C CA . LYS A 1 489 ? 18.271 18.086 -1.674 1.00 91.44 489 LYS A CA 1
ATOM 3953 C C . LYS A 1 489 ? 17.933 19.573 -1.743 1.00 91.44 489 LYS A C 1
ATOM 3955 O O . LYS A 1 489 ? 17.856 20.188 -0.697 1.00 91.44 489 LYS A O 1
ATOM 3960 N N . GLU A 1 490 ? 17.732 20.111 -2.940 1.00 94.81 490 GLU A N 1
ATOM 3961 C CA . GLU A 1 490 ? 17.409 21.529 -3.133 1.00 94.81 490 GLU A CA 1
ATOM 3962 C C . GLU A 1 490 ? 16.112 21.899 -2.395 1.00 94.81 490 GLU A C 1
ATOM 3964 O O . GLU A 1 490 ? 16.140 22.787 -1.556 1.00 94.81 490 GLU A O 1
ATOM 3969 N N . ALA A 1 491 ? 15.041 21.115 -2.554 1.00 93.94 491 ALA A N 1
ATOM 3970 C CA . ALA A 1 491 ? 13.776 21.320 -1.836 1.00 93.94 491 ALA A CA 1
ATOM 3971 C C . ALA A 1 491 ? 13.864 21.095 -0.308 1.00 93.94 491 ALA A C 1
ATOM 3973 O O . ALA A 1 491 ? 13.002 21.541 0.451 1.00 93.94 491 ALA A O 1
ATOM 3974 N N . ALA A 1 492 ? 14.868 20.348 0.167 1.00 87.69 492 ALA A N 1
ATOM 3975 C CA . ALA A 1 492 ? 15.112 20.172 1.598 1.00 87.69 492 ALA A CA 1
ATOM 3976 C C . ALA A 1 492 ? 15.924 21.332 2.207 1.00 87.69 492 ALA A C 1
ATOM 3978 O O . ALA A 1 492 ? 15.844 21.549 3.414 1.00 87.69 492 ALA A O 1
ATOM 3979 N N . ASP A 1 493 ? 16.702 22.039 1.388 1.00 84.44 493 ASP A N 1
ATOM 3980 C CA . ASP A 1 493 ? 17.547 23.157 1.811 1.00 84.44 493 ASP A CA 1
ATOM 3981 C C . ASP A 1 493 ? 16.795 24.515 1.723 1.00 84.44 493 ASP A C 1
ATOM 3983 O O . ASP A 1 493 ? 17.225 25.481 2.356 1.00 84.44 493 ASP A O 1
ATOM 3987 N N . GLU A 1 494 ? 15.689 24.582 0.964 1.00 77.31 494 GLU A N 1
ATOM 3988 C CA . GLU A 1 494 ? 14.684 25.672 0.946 1.00 77.31 494 GLU A CA 1
ATOM 3989 C C . GLU A 1 494 ? 13.794 25.664 2.194 1.00 77.31 494 GLU A C 1
ATOM 3991 O O . GLU A 1 494 ? 13.536 26.751 2.758 1.00 77.31 494 GLU A O 1
#